Protein 7UE7 (pdb70)

Foldseek 3Di:
DWQKFWEQAPWKIKMKTWAFPPQDPVNVVPDDPVVVVVSCVVVVDQADPPFKGKPVLQKAAQDQDPNTTTIITMMMGTSVCVVVVLVVLQCEEYQYEYPCLVVCVVSNPVRDPYHYDYDYQVLLLLQLVVVDQVVARNPHGQKWAWPPLQDVVRTDIDHDDCPPVPFEWEWAAACWIWIKTRHDNPDIDTLGTGNLGLVQLVVQLCVLQVDDDLVVLLVLQVPADLCLQFQFLCNVVVAAPPVVPRGRRHGPGQSVVVVDPVSVVPGHSSNSSNSSLLVSLLVSLVVQLVSCVVVVHAEYEYAACSCPVPVVSSSSSQNNNCVVVVNRHGYMYGPCRHCSSSSSSSSCVVVD

Radius of gyration: 22.01 Å; Cα contacts (8 Å, |Δi|>4): 711; chains: 1; bounding box: 57×50×55 Å

Structure (mmCIF, N/CA/C/O backbone):
data_7UE7
#
_entry.id   7UE7
#
_cell.length_a   98.213
_cell.length_b   98.213
_cell.length_c   69.240
_cell.angle_alpha   90.000
_cell.angle_beta   90.000
_cell.angle_gamma   120.000
#
_symmetry.space_group_name_H-M   'P 31 2 1'
#
loop_
_entity.id
_entity.type
_entity.pdbx_description
1 polymer 'Pantothenate kinase 3'
2 non-polymer 'PHOSPHOAMINOPHOSPHONIC ACID-ADENYLATE ESTER'
3 non-polymer 'MAGNESIUM ION'
4 non-polymer 6-{4-[(4-cyclopropyl-3-fluorophenyl)acetyl]piperazin-1-yl}pyridazine-3-carbonitrile
5 non-polymer 1,2-ETHANEDIOL
6 non-polymer 'ACETATE ION'
7 water water
#
loop_
_atom_site.group_PDB
_atom_site.id
_atom_site.type_symbol
_atom_site.label_atom_id
_atom_site.label_alt_id
_atom_site.label_comp_id
_atom_site.label_asym_id
_atom_site.label_entity_id
_atom_site.label_seq_id
_atom_site.pdbx_PDB_ins_code
_atom_site.Cartn_x
_atom_site.Cartn_y
_atom_site.Cartn_z
_atom_site.occupancy
_atom_site.B_iso_or_equiv
_atom_site.auth_seq_id
_atom_site.auth_comp_id
_atom_site.auth_asym_id
_atom_site.auth_atom_id
_atom_site.pdbx_PDB_model_num
ATOM 1 N N . SER A 1 19 ? -45.06286 10.52883 7.47803 1.000 64.81056 11 SER A N 1
ATOM 2 C CA . SER A 1 19 ? -43.91107 10.10819 6.69369 1.000 61.96077 11 SER A CA 1
ATOM 3 C C . SER A 1 19 ? -42.67689 10.91205 7.09239 1.000 56.71988 11 SER A C 1
ATOM 4 O O . SER A 1 19 ? -42.80466 12.02312 7.60361 1.000 57.93334 11 SER A O 1
ATOM 6 N N . PRO A 1 20 ? -41.48453 10.35698 6.88031 1.000 55.02678 12 PRO A N 1
ATOM 7 C CA . PRO A 1 20 ? -40.27491 11.16922 7.03543 1.000 45.73150 12 PRO A CA 1
ATOM 8 C C . PRO A 1 20 ? -40.25635 12.27070 5.99238 1.000 40.10787 12 PRO A C 1
ATOM 9 O O . PRO A 1 20 ? -40.84323 12.14691 4.91586 1.000 40.35937 12 PRO A O 1
ATOM 13 N N . TRP A 1 21 ? -39.59747 13.37051 6.33398 1.000 32.51665 13 TRP A N 1
ATOM 14 C CA . TRP A 1 21 ? -39.54041 14.54726 5.47544 1.000 32.20631 13 TRP A CA 1
ATOM 15 C C . TRP A 1 21 ? -38.21687 14.52616 4.72252 1.000 33.71719 13 TRP A C 1
ATOM 16 O O . TRP A 1 21 ? -37.15445 14.73790 5.32477 1.000 30.61133 13 TRP A O 1
ATOM 27 N N . PHE A 1 22 ? -38.28500 14.28200 3.40100 1.000 29.01200 14 PHE A N 1
ATOM 28 C CA . PHE A 1 22 ? -37.08100 14.17600 2.54000 1.000 28.70666 14 PHE A CA 1
ATOM 29 C C . PHE A 1 22 ? -37.19900 15.10400 1.33100 1.000 25.43962 14 PHE A C 1
ATOM 30 O O . PHE A 1 22 ? -38.32200 15.40400 0.89100 1.000 29.77338 14 PHE A O 1
ATOM 38 N N . GLY A 1 23 ? -36.04500 15.58200 0.86600 1.000 21.67238 15 GLY A N 1
ATOM 39 C CA . GLY A 1 23 ? -35.90900 16.37800 -0.36600 1.000 25.98309 15 GLY A CA 1
ATOM 40 C C . GLY A 1 23 ? -34.88700 15.66700 -1.23100 1.000 22.69975 15 GLY A C 1
ATOM 41 O O . GLY A 1 23 ? -33.80200 15.38400 -0.70900 1.000 23.81206 15 GLY A O 1
ATOM 42 N N . MET A 1 24 ? -35.17295 15.34167 -2.49954 1.000 20.48651 16 MET A N 1
ATOM 43 C CA . MET A 1 24 ? -34.20962 14.60319 -3.31060 1.000 18.99073 16 MET A CA 1
ATOM 44 C C . MET A 1 24 ? -33.93964 15.34746 -4.60729 1.000 21.23889 16 MET A C 1
ATOM 45 O O . MET A 1 24 ? -34.87897 15.77638 -5.27957 1.000 23.72005 16 MET A O 1
ATOM 50 N N . ASP A 1 25 ? -32.66167 15.46335 -4.95867 1.000 18.66334 17 ASP A N 1
ATOM 51 C CA . ASP A 1 25 ? -32.19999 16.02147 -6.23058 1.000 19.10530 17 ASP A CA 1
ATOM 52 C C . ASP A 1 25 ? -31.42401 14.90989 -6.93157 1.000 21.63903 17 ASP A C 1
ATOM 53 O O . ASP A 1 25 ? -30.31134 14.56738 -6.50779 1.000 19.36582 17 ASP A O 1
ATOM 58 N N . ILE A 1 26 ? -32.00929 14.32376 -7.97670 1.000 19.16707 18 ILE A N 1
ATOM 59 C CA . ILE A 1 26 ? -31.38659 13.21958 -8.70093 1.000 19.30342 18 ILE A CA 1
ATOM 60 C C . ILE A 1 26 ? -30.70636 13.81187 -9.92615 1.000 22.83785 18 ILE A C 1
ATOM 61 O O . ILE A 1 26 ? -31.35228 14.07885 -10.94145 1.000 21.18320 18 ILE A O 1
ATOM 66 N N . GLY A 1 27 ? -29.39272 14.00605 -9.84082 1.000 20.63755 19 GLY A N 1
ATOM 67 C CA . GLY A 1 27 ? -28.63818 14.56637 -10.94125 1.000 22.95175 19 GLY A CA 1
ATOM 68 C C . GLY A 1 27 ? -28.10420 13.49597 -11.87214 1.000 22.59257 19 GLY A C 1
ATOM 69 O O . GLY A 1 27 ? -28.30168 12.29993 -11.67416 1.000 22.68612 19 GLY A O 1
ATOM 70 N N . GLY A 1 28 ? -27.40950 13.96140 -12.91504 1.000 21.99204 20 GLY A N 1
ATOM 71 C CA . GLY A 1 28 ? -26.75850 13.04792 -13.84010 1.000 22.71305 20 GLY A CA 1
ATOM 72 C C . GLY A 1 28 ? -25.67932 12.19532 -13.19618 1.000 28.95858 20 GLY A C 1
ATOM 73 O O . GLY A 1 28 ? -25.42349 11.07061 -13.64526 1.000 29.51682 20 GLY A O 1
ATOM 74 N N . THR A 1 29 ? -25.03697 12.70495 -12.13981 1.000 21.75467 21 THR A N 1
ATOM 75 C CA . THR A 1 29 ? -23.93259 12.00865 -11.48420 1.000 18.65381 21 THR A CA 1
ATOM 76 C C . THR A 1 29 ? -24.24635 11.63304 -10.04426 1.000 18.62443 21 THR A C 1
ATOM 77 O O . THR A 1 29 ? -24.00190 10.48950 -9.63752 1.000 21.34047 21 THR A O 1
ATOM 81 N N . LEU A 1 30 ? -24.74199 12.57657 -9.24729 1.000 19.58180 22 LEU A N 1
ATOM 82 C CA . LEU A 1 30 ? -24.98152 12.34992 -7.82907 1.000 19.28988 22 LEU A CA 1
ATOM 83 C C . LEU A 1 30 ? -26.44344 12.56066 -7.47001 1.000 17.86000 22 LEU A C 1
ATOM 84 O O . LEU A 1 30 ? -27.11533 13.42968 -8.03926 1.000 19.81364 22 LEU A O 1
ATOM 89 N N . VAL A 1 31 ? -26.92216 11.75817 -6.52081 1.000 18.43043 23 VAL A N 1
ATOM 90 C CA . VAL A 1 31 ? -28.19846 11.98874 -5.84886 1.000 18.32375 23 VAL A CA 1
ATOM 91 C C . VAL A 1 31 ? -27.89394 12.72488 -4.56008 1.000 20.07641 23 VAL A C 1
ATOM 92 O O . VAL A 1 31 ? -27.00646 12.31595 -3.80356 1.000 20.57817 23 VAL A O 1
ATOM 96 N N . LYS A 1 32 ? -28.61856 13.80459 -4.31059 1.000 19.03224 24 LYS A N 1
ATOM 97 C CA . LYS A 1 32 ? -28.49431 14.55868 -3.07441 1.000 17.88310 24 LYS A CA 1
ATOM 98 C C . LYS A 1 32 ? -29.80888 14.47277 -2.32551 1.000 22.66442 24 LYS A C 1
ATOM 99 O O . LYS A 1 32 ? -30.88805 14.61801 -2.90942 1.000 20.79469 24 LYS A O 1
ATOM 105 N N . LEU A 1 33 ? -29.71579 14.22223 -1.03120 1.000 20.92747 25 LEU A N 1
ATOM 106 C CA . LEU A 1 33 ? -30.89401 14.01732 -0.20463 1.000 23.18887 25 LEU A CA 1
ATOM 107 C C . LEU A 1 33 ? -30.79727 14.94112 0.99914 1.000 24.09218 25 LEU A C 1
ATOM 108 O O . LEU A 1 33 ? -29.74713 14.99883 1.64906 1.000 26.00779 25 LEU A O 1
ATOM 113 N N . SER A 1 34 ? -31.86713 15.68511 1.27981 1.000 22.80042 26 SER A N 1
ATOM 114 C CA . SER A 1 34 ? -31.98525 16.43876 2.52058 1.000 21.32554 26 SER A CA 1
ATOM 115 C C . SER A 1 34 ? -33.03748 15.75479 3.37978 1.000 25.25933 26 SER A C 1
ATOM 116 O O . SER A 1 34 ? -34.11512 15.39655 2.88990 1.000 27.04036 26 SER A O 1
ATOM 119 N N . TYR A 1 35 ? -32.70052 15.51408 4.64018 1.000 22.57898 27 TYR A N 1
ATOM 120 C CA . TYR A 1 35 ? -33.56950 14.77131 5.54008 1.000 22.54681 27 TYR A CA 1
ATOM 121 C C . TYR A 1 35 ? -33.75206 15.58144 6.81074 1.000 26.18249 27 TYR A C 1
ATOM 122 O O . TYR A 1 35 ? -32.76322 15.95167 7.44722 1.000 25.40921 27 TYR A O 1
ATOM 131 N N . PHE A 1 36 ? -35.00207 15.86747 7.16969 1.000 25.77021 28 PHE A N 1
ATOM 132 C CA . PHE A 1 36 ? -35.29955 16.60188 8.40303 1.000 24.05605 28 PHE A CA 1
ATOM 133 C C . PHE A 1 36 ? -35.58034 15.61624 9.53328 1.000 28.95935 28 PHE A C 1
ATOM 134 O O . PHE A 1 36 ? -36.58314 14.89165 9.50745 1.000 28.37202 28 PHE A O 1
ATOM 142 N N . GLU A 1 37 ? -34.69822 15.60697 10.53640 1.000 26.72363 29 GLU A N 1
ATOM 143 C CA . GLU A 1 37 ? -34.84072 14.74639 11.70579 1.000 29.10435 29 GLU A CA 1
ATOM 144 C C . GLU A 1 37 ? -35.54167 15.52308 12.81162 1.000 30.45743 29 GLU A C 1
ATOM 145 O O . GLU A 1 37 ? -34.92793 16.42344 13.39814 1.000 31.13079 29 GLU A O 1
ATOM 151 N N . PRO A 1 38 ? -36.79113 15.21690 13.14744 1.000 30.18592 30 PRO A N 1
ATOM 152 C CA . PRO A 1 38 ? -37.43628 15.93001 14.25807 1.000 29.18694 30 PRO A CA 1
ATOM 153 C C . PRO A 1 38 ? -36.72765 15.63396 15.57556 1.000 33.60711 30 PRO A C 1
ATOM 154 O O . PRO A 1 38 ? -36.33224 14.49725 15.84498 1.000 35.41276 30 PRO A O 1
ATOM 158 N N . ILE A 1 39 ? -36.56502 16.67057 16.40260 1.000 32.78932 31 ILE A N 1
ATOM 159 C CA . ILE A 1 39 ? -35.96695 16.51222 17.72420 1.000 33.37735 31 ILE A CA 1
ATOM 160 C C . ILE A 1 39 ? -36.91781 16.92471 18.83559 1.000 41.24807 31 ILE A C 1
ATOM 161 O O . ILE A 1 39 ? -36.51719 16.98408 20.00030 1.000 42.86629 31 ILE A O 1
ATOM 166 N N . ASP A 1 40 ? -38.17536 17.20194 18.50185 1.000 35.09692 32 ASP A N 1
ATOM 167 C CA . ASP A 1 40 ? -39.19174 17.56258 19.47749 1.000 41.44375 32 ASP A CA 1
ATOM 168 C C . ASP A 1 40 ? -40.25444 16.47398 19.61668 1.000 43.80697 32 ASP A C 1
ATOM 169 O O . ASP A 1 40 ? -41.42000 16.76834 19.87733 1.000 44.03905 32 ASP A O 1
ATOM 174 N N . ILE A 1 41 ? -39.85877 15.21404 19.44174 1.000 42.99594 33 ILE A N 1
ATOM 175 C CA . ILE A 1 41 ? -40.79352 14.09630 19.51339 1.000 43.90429 33 ILE A CA 1
ATOM 176 C C . ILE A 1 41 ? -41.30658 13.96761 20.94222 1.000 44.47360 33 ILE A C 1
ATOM 177 O O . ILE A 1 41 ? -40.52267 13.84018 21.89037 1.000 52.27062 33 ILE A O 1
ATOM 182 N N . THR A 1 42 ? -42.62859 13.99327 21.10258 1.000 45.08184 34 THR A N 1
ATOM 183 C CA . THR A 1 42 ? -43.24162 13.79250 22.40633 1.000 51.19738 34 THR A CA 1
ATOM 184 C C . THR A 1 42 ? -43.26402 12.30590 22.75863 1.000 50.64889 34 THR A C 1
ATOM 185 O O . THR A 1 42 ? -43.02938 11.43486 21.91648 1.000 51.85995 34 THR A O 1
ATOM 189 N N . ALA A 1 43 ? -43.55056 12.01770 24.03152 1.000 52.98092 35 ALA A N 1
ATOM 190 C CA . ALA A 1 43 ? -43.67868 10.62651 24.45646 1.000 54.09545 35 ALA A CA 1
ATOM 191 C C . ALA A 1 43 ? -44.84026 9.94142 23.74701 1.000 51.80711 35 ALA A C 1
ATOM 192 O O . ALA A 1 43 ? -44.74209 8.76880 23.36734 1.000 59.58857 35 ALA A O 1
ATOM 193 N N . GLU A 1 44 ? -45.94524 10.66346 23.54532 1.000 52.38080 36 GLU A N 1
ATOM 194 C CA . GLU A 1 44 ? -47.06458 10.10261 22.79627 1.000 59.39871 36 GLU A CA 1
ATOM 195 C C . GLU A 1 44 ? -46.68369 9.85742 21.34089 1.000 57.84895 36 GLU A C 1
ATOM 196 O O . GLU A 1 44 ? -47.01004 8.80721 20.77646 1.000 58.96635 36 GLU A O 1
ATOM 198 N N . GLU A 1 45 ? -45.97976 10.80834 20.71844 1.000 52.02338 37 GLU A N 1
ATOM 199 C CA . GLU A 1 45 ? -45.60681 10.64386 19.31705 1.000 53.64990 37 GLU A CA 1
ATOM 200 C C . GLU A 1 45 ? -44.68563 9.44658 19.12510 1.000 58.78172 37 GLU A C 1
ATOM 201 O O . GLU A 1 45 ? -44.77753 8.74078 18.11358 1.000 60.28331 37 GLU A O 1
ATOM 207 N N . GLU A 1 46 ? -43.78917 9.19963 20.08272 1.000 51.64967 38 GLU A N 1
ATOM 208 C CA . GLU A 1 46 ? -42.88560 8.06096 19.95748 1.000 58.93984 38 GLU A CA 1
ATOM 209 C C . GLU A 1 46 ? -43.65136 6.74318 19.99831 1.000 69.54055 38 GLU A C 1
ATOM 210 O O . GLU A 1 46 ? -43.32181 5.80182 19.26588 1.000 71.09294 38 GLU A O 1
ATOM 216 N N . GLN A 1 47 ? -44.68265 6.66033 20.84283 1.000 68.50566 39 GLN A N 1
ATOM 217 C CA . GLN A 1 47 ? -45.52419 5.46848 20.87060 1.000 69.32820 39 GLN A CA 1
ATOM 218 C C . GLN A 1 47 ? -46.19163 5.23906 19.51981 1.000 73.30748 39 GLN A C 1
ATOM 219 O O . GLN A 1 47 ? -46.14916 4.13172 18.97218 1.000 77.64216 39 GLN A O 1
ATOM 221 N N . GLU A 1 48 ? -46.79036 6.28700 18.95357 1.000 76.36876 40 GLU A N 1
ATOM 222 C CA . GLU A 1 48 ? -47.57497 6.16789 17.72956 1.000 79.47197 40 GLU A CA 1
ATOM 223 C C . GLU A 1 48 ? -46.73305 5.97357 16.47289 1.000 79.75649 40 GLU A C 1
ATOM 224 O O . GLU A 1 48 ? -47.31297 5.80009 15.39525 1.000 80.47577 40 GLU A O 1
ATOM 226 N N . GLU A 1 49 ? -45.40396 5.99520 16.55553 1.000 77.99795 41 GLU A N 1
ATOM 227 C CA . GLU A 1 49 ? -44.57696 5.84394 15.36473 1.000 73.65310 41 GLU A CA 1
ATOM 228 C C . GLU A 1 49 ? -44.30964 4.36542 15.10401 1.000 64.94691 41 GLU A C 1
ATOM 229 O O . GLU A 1 49 ? -43.99522 3.60334 16.02371 1.000 61.88592 41 GLU A O 1
ATOM 235 N N . VAL A 1 50 ? -44.45747 3.96258 13.84685 1.000 60.86175 42 VAL A N 1
ATOM 236 C CA . VAL A 1 50 ? -44.31771 2.56028 13.48791 1.000 56.12445 42 VAL A CA 1
ATOM 237 C C . VAL A 1 50 ? -42.84165 2.17282 13.46514 1.000 54.53500 42 VAL A C 1
ATOM 238 O O . VAL A 1 50 ? -41.95169 3.01579 13.31908 1.000 51.96200 42 VAL A O 1
ATOM 242 N N . GLU A 1 51 ? -42.58713 0.86760 13.61599 1.000 51.15647 43 GLU A N 1
ATOM 243 C CA . GLU A 1 51 ? -41.21922 0.38093 13.78206 1.000 51.26362 43 GLU A CA 1
ATOM 244 C C . GLU A 1 51 ? -40.34191 0.76319 12.59424 1.000 58.91740 43 GLU A C 1
ATOM 245 O O . GLU A 1 51 ? -39.21028 1.22900 12.77191 1.000 66.11088 43 GLU A O 1
ATOM 247 N N . SER A 1 52 ? -40.84959 0.57520 11.37154 1.000 51.84907 44 SER A N 1
ATOM 248 C CA . SER A 1 52 ? -40.04825 0.87086 10.18545 1.000 54.28875 44 SER A CA 1
ATOM 249 C C . SER A 1 52 ? -39.62972 2.33588 10.15060 1.000 49.97538 44 SER A C 1
ATOM 250 O O . SER A 1 52 ? -38.51853 2.66121 9.71476 1.000 54.46683 44 SER A O 1
ATOM 253 N N . LEU A 1 53 ? -40.50482 3.23491 10.60813 1.000 45.93634 45 LEU A N 1
ATOM 254 C CA . LEU A 1 53 ? -40.15926 4.65344 10.65337 1.000 45.60869 45 LEU A CA 1
ATOM 255 C C . LEU A 1 53 ? -39.04464 4.91656 11.65939 1.000 53.26738 45 LEU A C 1
ATOM 256 O O . LEU A 1 53 ? -38.09028 5.64798 11.36693 1.000 54.20147 45 LEU A O 1
ATOM 261 N N . LYS A 1 54 ? -39.15432 4.33808 12.85831 1.000 49.81495 46 LYS A N 1
ATOM 262 C CA . LYS A 1 54 ? -38.07533 4.45482 13.83313 1.000 51.39842 46 LYS A CA 1
ATOM 263 C C . LYS A 1 54 ? -36.79771 3.80552 13.31779 1.000 53.67002 46 LYS A C 1
ATOM 264 O O . LYS A 1 54 ? -35.69499 4.29830 13.59040 1.000 53.63998 46 LYS A O 1
ATOM 270 N N . SER A 1 55 ? -36.92585 2.72039 12.54854 1.000 47.68478 47 SER A N 1
ATOM 271 C CA . SER A 1 55 ? -35.74788 2.06606 11.98813 1.000 52.96704 47 SER A CA 1
ATOM 272 C C . SER A 1 55 ? -35.02282 2.96879 10.99288 1.000 49.69992 47 SER A C 1
ATOM 273 O O . SER A 1 55 ? -33.78741 3.00785 10.97121 1.000 48.70543 47 SER A O 1
ATOM 276 N N . ILE A 1 56 ? -35.77076 3.69361 10.15507 1.000 41.74226 48 ILE A N 1
ATOM 277 C CA . ILE A 1 56 ? -35.14716 4.60911 9.20175 1.000 43.11969 48 ILE A CA 1
ATOM 278 C C . ILE A 1 56 ? -34.41909 5.72366 9.93969 1.000 44.77125 48 ILE A C 1
ATOM 279 O O . ILE A 1 56 ? -33.25513 6.02705 9.65009 1.000 43.69594 48 ILE A O 1
ATOM 284 N N . ARG A 1 57 ? -35.09651 6.35151 10.90663 1.000 43.81431 49 ARG A N 1
ATOM 285 C CA . ARG A 1 57 ? -34.48424 7.46337 11.62828 1.000 38.34502 49 ARG A CA 1
ATOM 286 C C . ARG A 1 57 ? -33.22185 7.01604 12.35600 1.000 38.65308 49 ARG A C 1
ATOM 287 O O . ARG A 1 57 ? -32.19137 7.70065 12.30566 1.000 40.26803 49 ARG A O 1
ATOM 295 N N . LYS A 1 58 ? -33.27918 5.85926 13.02087 1.000 40.23416 50 LYS A N 1
ATOM 296 C CA . LYS A 1 58 ? -32.09711 5.32238 13.68598 1.000 42.12618 50 LYS A CA 1
ATOM 297 C C . LYS A 1 58 ? -30.99123 5.02177 12.68410 1.000 42.72691 50 LYS A C 1
ATOM 298 O O . LYS A 1 58 ? -29.82205 5.34236 12.92573 1.000 44.39135 50 LYS A O 1
ATOM 304 N N . TYR A 1 59 ? -31.34355 4.40908 11.55130 1.000 39.65213 51 TYR A N 1
ATOM 305 C CA . TYR A 1 59 ? -30.34540 4.05993 10.54536 1.000 41.86832 51 TYR A CA 1
ATOM 306 C C . TYR A 1 59 ? -29.64035 5.30258 10.01671 1.000 39.62507 51 TYR A C 1
ATOM 307 O O . TYR A 1 59 ? -28.40842 5.33607 9.90688 1.000 41.93864 51 TYR A O 1
ATOM 316 N N . LEU A 1 60 ? -30.41170 6.34055 9.68969 1.000 33.23784 52 LEU A N 1
ATOM 317 C CA . LEU A 1 60 ? -29.83373 7.54544 9.10766 1.000 34.04082 52 LEU A CA 1
ATOM 318 C C . LEU A 1 60 ? -29.00511 8.32425 10.12302 1.000 34.51364 52 LEU A C 1
ATOM 319 O O . LEU A 1 60 ? -27.95554 8.87331 9.77648 1.000 36.31508 52 LEU A O 1
ATOM 324 N N . THR A 1 61 ? -29.44715 8.38492 11.37897 1.000 34.40795 53 THR A N 1
ATOM 325 C CA . THR A 1 61 ? -28.76044 9.22137 12.35947 1.000 36.82440 53 THR A CA 1
ATOM 326 C C . THR A 1 61 ? -27.62031 8.51591 13.08889 1.000 39.73396 53 THR A C 1
ATOM 327 O O . THR A 1 61 ? -26.78831 9.19762 13.69733 1.000 42.05662 53 THR A O 1
ATOM 331 N N . SER A 1 62 ? -27.54977 7.18533 13.05064 1.000 38.13470 54 SER A N 1
ATOM 332 C CA . SER A 1 62 ? -26.47205 6.46450 13.71787 1.000 41.56342 54 SER A CA 1
ATOM 333 C C . SER A 1 62 ? -25.35267 6.03954 12.77161 1.000 44.28661 54 SER A C 1
ATOM 334 O O . SER A 1 62 ? -24.34901 5.48669 13.23260 1.000 46.33872 54 SER A O 1
ATOM 337 N N . ASN A 1 63 ? -25.49317 6.28114 11.47145 1.000 35.62752 55 ASN A N 1
ATOM 338 C CA . ASN A 1 63 ? -24.46602 5.94446 10.49710 1.000 35.12360 55 ASN A CA 1
ATOM 339 C C . ASN A 1 63 ? -24.08513 7.18240 9.70423 1.000 32.23518 55 ASN A C 1
ATOM 340 O O . ASN A 1 63 ? -24.92048 8.05301 9.45038 1.000 34.04693 55 ASN A O 1
ATOM 345 N N . VAL A 1 64 ? -22.81216 7.25890 9.32100 1.000 33.45410 56 VAL A N 1
ATOM 346 C CA . VAL A 1 64 ? -22.34254 8.31578 8.43720 1.000 36.17613 56 VAL A CA 1
ATOM 347 C C . VAL A 1 64 ? -21.98330 7.78528 7.05457 1.000 33.25204 56 VAL A C 1
ATOM 348 O O . VAL A 1 64 ? -21.91923 8.57387 6.10288 1.000 33.75857 56 VAL A O 1
ATOM 352 N N . ALA A 1 65 ? -21.74097 6.49007 6.91738 1.000 38.58535 57 ALA A N 1
ATOM 353 C CA . ALA A 1 65 ? -21.64170 5.82697 5.63081 1.000 36.69846 57 ALA A CA 1
ATOM 354 C C . ALA A 1 65 ? -22.84169 4.90534 5.49037 1.000 30.36037 57 ALA A C 1
ATOM 355 O O . ALA A 1 65 ? -23.22866 4.22974 6.44931 1.000 35.07595 57 ALA A O 1
ATOM 357 N N . TYR A 1 66 ? -23.45332 4.90483 4.30705 1.000 30.43300 58 TYR A N 1
ATOM 358 C CA . TYR A 1 66 ? -24.60321 4.05090 4.03946 1.000 34.73225 58 TYR A CA 1
ATOM 359 C C . TYR A 1 66 ? -24.25203 3.09852 2.90602 1.000 30.85635 58 TYR A C 1
ATOM 360 O O . TYR A 1 66 ? -24.00610 3.53826 1.78068 1.000 30.75304 58 TYR A O 1
ATOM 369 N N . GLY A 1 67 ? -24.24828 1.80035 3.19908 1.000 38.82542 59 GLY A N 1
ATOM 370 C CA . GLY A 1 67 ? -23.75738 0.89711 2.17960 1.000 35.60559 59 GLY A CA 1
ATOM 371 C C . GLY A 1 67 ? -22.31442 1.21295 1.83306 1.000 36.89185 59 GLY A C 1
ATOM 372 O O . GLY A 1 67 ? -21.53481 1.70274 2.66131 1.000 41.58672 59 GLY A O 1
ATOM 373 N N . SER A 1 68 ? -21.95342 0.96040 0.57590 1.000 31.72385 60 SER A N 1
ATOM 374 C CA . SER A 1 68 ? -20.58669 1.19272 0.13624 1.000 34.30131 60 SER A CA 1
ATOM 375 C C . SER A 1 68 ? -20.37475 2.54846 -0.51634 1.000 30.92621 60 SER A C 1
ATOM 376 O O . SER A 1 68 ? -19.22115 2.93750 -0.73204 1.000 34.85206 60 SER A O 1
ATOM 379 N N . THR A 1 69 ? -21.44191 3.27485 -0.86333 1.000 30.95168 61 THR A N 1
ATOM 380 C CA . THR A 1 69 ? -21.27520 4.51255 -1.61398 1.000 27.88509 61 THR A CA 1
ATOM 381 C C . THR A 1 69 ? -22.08343 5.69565 -1.09412 1.000 25.19344 61 THR A C 1
ATOM 382 O O . THR A 1 69 ? -21.95066 6.78974 -1.64941 1.000 28.16152 61 THR A O 1
ATOM 386 N N . GLY A 1 70 ? -22.92003 5.51934 -0.07483 1.000 26.54338 62 GLY A N 1
ATOM 387 C CA . GLY A 1 70 ? -23.65133 6.64265 0.49603 1.000 28.29957 62 GLY A CA 1
ATOM 388 C C . GLY A 1 70 ? -22.86599 7.29907 1.62249 1.000 27.72634 62 GLY A C 1
ATOM 389 O O . GLY A 1 70 ? -22.19889 6.62269 2.41175 1.000 28.09440 62 GLY A O 1
ATOM 390 N N . ILE A 1 71 ? -22.95944 8.62798 1.69533 1.000 24.39761 63 ILE A N 1
ATOM 391 C CA . ILE A 1 71 ? -22.22771 9.41030 2.69489 1.000 27.77917 63 ILE A CA 1
ATOM 392 C C . ILE A 1 71 ? -23.13605 10.49421 3.26708 1.000 23.34793 63 ILE A C 1
ATOM 393 O O . ILE A 1 71 ? -23.80268 11.21327 2.51724 1.000 22.91272 63 ILE A O 1
ATOM 398 N N . ARG A 1 72 ? -23.11533 10.65403 4.58464 1.000 25.35366 64 ARG A N 1
ATOM 399 C CA . ARG A 1 72 ? -23.71331 11.81194 5.24196 1.000 24.96318 64 ARG A CA 1
ATOM 400 C C . ARG A 1 72 ? -22.63608 12.86214 5.49605 1.000 27.23659 64 ARG A C 1
ATOM 401 O O . ARG A 1 72 ? -21.62357 12.57737 6.15025 1.000 29.74846 64 ARG A O 1
ATOM 409 N N . ASP A 1 73 ? -22.86756 14.07505 5.00405 1.000 24.03215 65 ASP A N 1
ATOM 410 C CA . ASP A 1 73 ? -21.93724 15.18597 5.21085 1.000 25.30387 65 ASP A CA 1
ATOM 411 C C . ASP A 1 73 ? -22.25161 15.84528 6.55132 1.000 26.50424 65 ASP A C 1
ATOM 412 O O . ASP A 1 73 ? -22.93007 16.87312 6.64224 1.000 27.58167 65 ASP A O 1
ATOM 417 N N . VAL A 1 74 ? -21.73057 15.22984 7.61706 1.000 25.61317 66 VAL A N 1
ATOM 418 C CA . VAL A 1 74 ? -22.08285 15.63371 8.97802 1.000 26.24104 66 VAL A CA 1
ATOM 419 C C . VAL A 1 74 ? -21.72762 17.09533 9.25478 1.000 28.32075 66 VAL A C 1
ATOM 420 O O . VAL A 1 74 ? -22.43420 17.78053 10.01570 1.000 30.99263 66 VAL A O 1
ATOM 424 N N . HIS A 1 75 ? -20.64204 17.59576 8.66168 1.000 28.76290 67 HIS A N 1
ATOM 425 C CA . HIS A 1 75 ? -20.22433 18.96341 8.93943 1.000 35.17927 67 HIS A CA 1
ATOM 426 C C . HIS A 1 75 ? -21.22988 19.98923 8.43585 1.000 31.25976 67 HIS A C 1
ATOM 427 O O . HIS A 1 75 ? -21.23188 21.12541 8.93117 1.000 33.05766 67 HIS A O 1
ATOM 434 N N . LEU A 1 76 ? -22.10379 19.61162 7.49681 1.000 24.31161 68 LEU A N 1
ATOM 435 C CA . LEU A 1 76 ? -23.09044 20.53614 6.95003 1.000 22.55836 68 LEU A CA 1
ATOM 436 C C . LEU A 1 76 ? -24.40435 20.56955 7.72414 1.000 24.41568 68 LEU A C 1
ATOM 437 O O . LEU A 1 76 ? -25.26526 21.39630 7.41124 1.000 24.19545 68 LEU A O 1
ATOM 442 N N . GLU A 1 77 ? -24.57889 19.70119 8.70833 1.000 24.07092 69 GLU A N 1
ATOM 443 C CA . GLU A 1 77 ? -25.85027 19.58588 9.41147 1.000 25.75225 69 GLU A CA 1
ATOM 444 C C . GLU A 1 77 ? -26.29276 20.92621 9.98034 1.000 27.64599 69 GLU A C 1
ATOM 445 O O . GLU A 1 77 ? -25.50492 21.63817 10.60686 1.000 28.80913 69 GLU A O 1
ATOM 451 N N . LEU A 1 78 ? -27.55629 21.27455 9.75799 1.000 27.68302 70 LEU A N 1
ATOM 452 C CA . LEU A 1 78 ? -28.16843 22.41636 10.42018 1.000 26.31934 70 LEU A CA 1
ATOM 453 C C . LEU A 1 78 ? -28.87200 21.90435 11.66682 1.000 29.56804 70 LEU A C 1
ATOM 454 O O . LEU A 1 78 ? -29.74802 21.03784 11.57668 1.000 29.72949 70 LEU A O 1
ATOM 459 N N . LYS A 1 79 ? -28.47665 22.41218 12.82925 1.000 29.75381 71 LYS A N 1
ATOM 460 C CA . LYS A 1 79 ? -28.99688 21.89899 14.08458 1.000 28.80847 71 LYS A CA 1
ATOM 461 C C . LYS A 1 79 ? -30.07995 22.81803 14.63188 1.000 32.67879 71 LYS A C 1
ATOM 462 O O . LYS A 1 79 ? -29.97239 24.04510 14.54848 1.000 36.78693 71 LYS A O 1
ATOM 468 N N . ASP A 1 80 ? -31.13006 22.20676 15.18407 1.000 30.95802 72 ASP A N 1
ATOM 469 C CA . ASP A 1 80 ? -32.22401 22.92428 15.83790 1.000 33.87425 72 ASP A CA 1
ATOM 470 C C . ASP A 1 80 ? -32.85411 23.95363 14.90176 1.000 36.68267 72 ASP A C 1
ATOM 471 O O . ASP A 1 80 ? -33.06339 25.11717 15.25482 1.000 39.40609 72 ASP A O 1
ATOM 476 N N . LEU A 1 81 ? -33.16717 23.49991 13.69922 1.000 33.14541 73 LEU A N 1
ATOM 477 C CA . LEU A 1 81 ? -33.87748 24.28595 12.70302 1.000 33.66602 73 LEU A CA 1
ATOM 478 C C . LEU A 1 81 ? -35.37653 24.12740 12.91295 1.000 38.21293 73 LEU A C 1
ATOM 479 O O . LEU A 1 81 ? -35.85751 23.02713 13.20368 1.000 37.93830 73 LEU A O 1
ATOM 484 N N . THR A 1 82 ? -36.11760 25.22526 12.77343 1.000 35.43543 74 THR A N 1
ATOM 485 C CA . THR A 1 82 ? -37.57485 25.16622 12.80629 1.000 33.29743 74 THR A CA 1
ATOM 486 C C . THR A 1 82 ? -38.07394 25.09453 11.36951 1.000 39.47487 74 THR A C 1
ATOM 487 O O . THR A 1 82 ? -37.80701 25.99606 10.56824 1.000 43.63802 74 THR A O 1
ATOM 491 N N . LEU A 1 83 ? -38.77520 24.01170 11.04559 1.000 32.16893 75 LEU A N 1
ATOM 492 C CA . LEU A 1 83 ? -39.26670 23.76732 9.69839 1.000 35.24641 75 LEU A CA 1
ATOM 493 C C . LEU A 1 83 ? -40.67490 23.20686 9.81401 1.000 37.30611 75 LEU A C 1
ATOM 494 O O . LEU A 1 83 ? -40.90633 22.26420 10.57953 1.000 33.96411 75 LEU A O 1
ATOM 499 N N . PHE A 1 84 ? -41.61132 23.81614 9.08598 1.000 38.78690 76 PHE A N 1
ATOM 500 C CA . PHE A 1 84 ? -43.01361 23.39757 9.08978 1.000 36.48587 76 PHE A CA 1
ATOM 501 C C . PHE A 1 84 ? -43.56946 23.30445 10.50935 1.000 43.14002 76 PHE A C 1
ATOM 502 O O . PHE A 1 84 ? -44.34362 22.40215 10.83614 1.000 41.31752 76 PHE A O 1
ATOM 510 N N . GLY A 1 85 ? -43.15996 24.24149 11.36684 1.000 43.33818 77 GLY A N 1
ATOM 511 C CA . GLY A 1 85 ? -43.66310 24.28530 12.72724 1.000 47.08085 77 GLY A CA 1
ATOM 512 C C . GLY A 1 85 ? -43.10220 23.24464 13.66808 1.000 47.58171 77 GLY A C 1
ATOM 513 O O . GLY A 1 85 ? -43.63547 23.08030 14.77333 1.000 48.31319 77 GLY A O 1
ATOM 514 N N . ARG A 1 86 ? -42.05019 22.53373 13.27205 1.000 42.12578 78 ARG A N 1
ATOM 515 C CA . ARG A 1 86 ? -41.38499 21.56379 14.12837 1.000 37.40963 78 ARG A CA 1
ATOM 516 C C . ARG A 1 86 ? -39.91158 21.91682 14.22852 1.000 32.69479 78 ARG A C 1
ATOM 517 O O . ARG A 1 86 ? -39.34958 22.54937 13.33530 1.000 35.07355 78 ARG A O 1
ATOM 525 N N . ARG A 1 87 ? -39.28770 21.49553 15.31902 1.000 38.45295 79 ARG A N 1
ATOM 526 C CA . ARG A 1 87 ? -37.85422 21.66912 15.48061 1.000 37.50687 79 ARG A CA 1
ATOM 527 C C . ARG A 1 87 ? -37.13549 20.37087 15.13969 1.000 34.06999 79 ARG A C 1
ATOM 528 O O . ARG A 1 87 ? -37.59263 19.27841 15.49669 1.000 33.14655 79 ARG A O 1
ATOM 536 N N . GLY A 1 88 ? -35.99833 20.49799 14.47715 1.000 32.33679 80 GLY A N 1
ATOM 537 C CA . GLY A 1 88 ? -35.24794 19.31460 14.12703 1.000 31.34593 80 GLY A CA 1
ATOM 538 C C . GLY A 1 88 ? -33.89865 19.66697 13.55457 1.000 32.89046 80 GLY A C 1
ATOM 539 O O . GLY A 1 88 ? -33.49753 20.83099 13.52401 1.000 34.00618 80 GLY A O 1
ATOM 540 N N . ASN A 1 89 ? -33.20936 18.63428 13.08169 1.000 28.61608 81 ASN A N 1
ATOM 541 C CA . ASN A 1 89 ? -31.91271 18.78175 12.44341 1.000 26.70896 81 ASN A CA 1
ATOM 542 C C . ASN A 1 89 ? -32.05656 18.47133 10.96420 1.000 27.81904 81 ASN A C 1
ATOM 543 O O . ASN A 1 89 ? -32.73133 17.50831 10.59023 1.000 29.09243 81 ASN A O 1
ATOM 548 N N . LEU A 1 90 ? -31.41672 19.27719 10.12748 1.000 24.52692 82 LEU A N 1
ATOM 549 C CA . LEU A 1 90 ? -31.43202 19.06326 8.68722 1.000 22.68189 82 LEU A CA 1
ATOM 550 C C . LEU A 1 90 ? -30.12912 18.38948 8.27617 1.000 26.34048 82 LEU A C 1
ATOM 551 O O . LEU A 1 90 ? -29.04894 18.94715 8.48587 1.000 25.36106 82 LEU A O 1
ATOM 556 N N . HIS A 1 91 ? -30.23481 17.18821 7.70900 1.000 22.99073 83 HIS A N 1
ATOM 557 C CA . HIS A 1 91 ? -29.08849 16.37788 7.31735 1.000 22.47977 83 HIS A CA 1
ATOM 558 C C . HIS A 1 91 ? -28.90743 16.38895 5.80935 1.000 22.67354 83 HIS A C 1
ATOM 559 O O . HIS A 1 91 ? -29.87898 16.52385 5.05974 1.000 23.77096 83 HIS A O 1
ATOM 566 N N . PHE A 1 92 ? -27.65824 16.20987 5.36417 1.000 20.32632 84 PHE A N 1
ATOM 567 C CA . PHE A 1 92 ? -27.31445 16.27130 3.94831 1.000 20.26445 84 PHE A CA 1
ATOM 568 C C . PHE A 1 92 ? -26.58858 14.98558 3.56760 1.000 24.15353 84 PHE A C 1
ATOM 569 O O . PHE A 1 92 ? -25.55212 14.66107 4.15427 1.000 24.19547 84 PHE A O 1
ATOM 577 N N . ILE A 1 93 ? -27.14769 14.24732 2.60509 1.000 21.45103 85 ILE A N 1
ATOM 578 C CA . ILE A 1 93 ? -26.68628 12.90622 2.25657 1.000 20.38664 85 ILE A CA 1
ATOM 579 C C . ILE A 1 93 ? -26.51397 12.81927 0.74569 1.000 21.56217 85 ILE A C 1
ATOM 580 O O . ILE A 1 93 ? -27.29274 13.41461 -0.00697 1.000 21.46786 85 ILE A O 1
ATOM 585 N N . ARG A 1 94 ? -25.47858 12.10472 0.29134 1.000 20.33996 86 ARG A N 1
ATOM 586 C CA . ARG A 1 94 ? -25.24626 11.96747 -1.14037 1.000 18.73111 86 ARG A CA 1
ATOM 587 C C . ARG A 1 94 ? -24.81119 10.54829 -1.49158 1.000 22.90287 86 ARG A C 1
ATOM 588 O O . ARG A 1 94 ? -24.19749 9.84678 -0.68369 1.000 23.05567 86 ARG A O 1
ATOM 596 N N . PHE A 1 95 ? -25.16055 10.12454 -2.70735 1.000 21.63948 87 PHE A N 1
ATOM 597 C CA . PHE A 1 95 ? -24.70494 8.84472 -3.23871 1.000 21.07611 87 PHE A CA 1
ATOM 598 C C . PHE A 1 95 ? -24.75986 8.90995 -4.75694 1.000 22.71052 87 PHE A C 1
ATOM 599 O O . PHE A 1 95 ? -25.42063 9.79014 -5.32068 1.000 21.38897 87 PHE A O 1
ATOM 607 N N . PRO A 1 96 ? -24.05374 8.01734 -5.44653 1.000 21.35918 88 PRO A N 1
ATOM 608 C CA . PRO A 1 96 ? -24.02650 8.08125 -6.91609 1.000 21.14976 88 PRO A CA 1
ATOM 609 C C . PRO A 1 96 ? -25.37143 7.70935 -7.51709 1.000 21.01504 88 PRO A C 1
ATOM 610 O O . PRO A 1 96 ? -26.02984 6.77396 -7.07400 1.000 22.28423 88 PRO A O 1
ATOM 614 N N . THR A 1 97 ? -25.76327 8.44331 -8.56217 1.000 21.44393 89 THR A N 1
ATOM 615 C CA . THR A 1 97 ? -26.99403 8.11039 -9.26896 1.000 20.38427 89 THR A CA 1
ATOM 616 C C . THR A 1 97 ? -26.95589 6.68034 -9.80266 1.000 22.31020 89 THR A C 1
ATOM 617 O O . T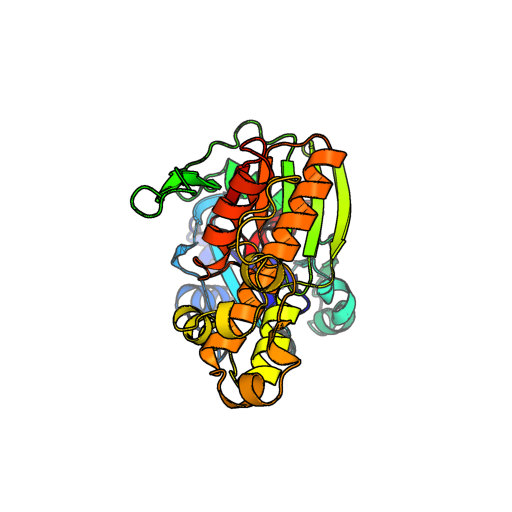HR A 1 97 ? -27.99177 6.00925 -9.86293 1.000 22.60543 89 THR A O 1
ATOM 621 N N . GLN A 1 98 ? -25.75855 6.18600 -10.14954 1.000 23.07092 90 GLN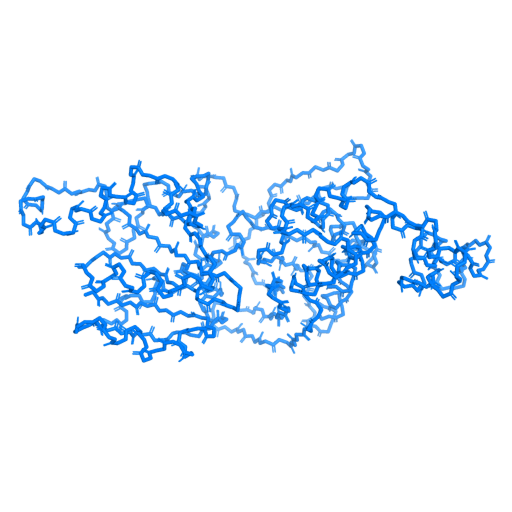 A N 1
ATOM 622 C CA . GLN A 1 98 ? -25.58705 4.79417 -10.56064 1.000 27.31566 90 GLN A CA 1
ATOM 623 C C . GLN A 1 98 ? -26.14965 3.81704 -9.53204 1.000 28.14072 90 GLN A C 1
ATOM 624 O O . GLN A 1 98 ? -26.58461 2.72016 -9.89290 1.000 29.38281 90 GLN A O 1
ATOM 630 N N . ASP A 1 99 ? -26.15342 4.19289 -8.25091 1.000 26.05462 91 ASP A N 1
ATOM 631 C CA . ASP A 1 99 ? -26.61261 3.32433 -7.17789 1.000 26.33256 91 ASP A CA 1
ATOM 632 C C . ASP A 1 99 ? -28.06494 3.57918 -6.77653 1.000 26.59500 91 ASP A C 1
ATOM 633 O O . ASP A 1 99 ? -28.53512 3.00959 -5.78862 1.000 29.09368 91 ASP A O 1
ATOM 638 N N . LEU A 1 100 ? -28.78572 4.42130 -7.51168 1.000 24.05092 92 LEU A N 1
ATOM 639 C CA . LEU A 1 100 ? -30.20068 4.61015 -7.21354 1.000 27.14607 92 LEU A CA 1
ATOM 640 C C . LEU A 1 100 ? -30.99239 3.30267 -7.21480 1.000 28.82667 92 LEU A C 1
ATOM 641 O O . LEU A 1 100 ? -31.90860 3.17890 -6.38323 1.000 28.32044 92 LEU A O 1
ATOM 646 N N . PRO A 1 101 ? -30.70699 2.29843 -8.06671 1.000 32.33335 93 PRO A N 1
ATOM 647 C CA . PRO A 1 101 ? -31.42766 1.01784 -7.92136 1.000 38.81537 93 PRO A CA 1
ATOM 648 C C . PRO A 1 101 ? -31.30124 0.39943 -6.54015 1.000 38.05426 93 PRO A C 1
ATOM 649 O O . PRO A 1 101 ? -32.28761 -0.13368 -6.01938 1.000 37.88579 93 PRO A O 1
ATOM 653 N N . THR A 1 102 ? -30.11907 0.46472 -5.92118 1.000 38.90788 94 THR A N 1
ATOM 654 C CA . THR A 1 102 ? -29.97687 -0.00046 -4.54298 1.000 43.27041 94 THR A CA 1
ATOM 655 C C . THR A 1 102 ? -30.89003 0.78001 -3.60427 1.000 42.32325 94 THR A C 1
ATOM 656 O O . THR A 1 102 ? -31.57978 0.19459 -2.76149 1.000 45.32327 94 THR A O 1
ATOM 660 N N . PHE A 1 103 ? -30.90550 2.10942 -3.73942 1.000 38.25284 95 PHE A N 1
ATOM 661 C CA . PHE A 1 103 ? -31.76320 2.94234 -2.90016 1.000 33.13902 95 PHE A CA 1
ATOM 662 C C . PHE A 1 103 ? -33.22368 2.53725 -3.04281 1.000 35.20447 95 PHE A C 1
ATOM 663 O O . PHE A 1 103 ? -33.93976 2.38099 -2.04749 1.000 37.14918 95 PHE A O 1
ATOM 671 N N . ILE A 1 104 ? -33.68176 2.34697 -4.28160 1.000 30.91420 96 ILE A N 1
ATOM 672 C CA . ILE A 1 104 ? -35.08587 2.01584 -4.49553 1.000 33.17059 96 ILE A CA 1
ATOM 673 C C . ILE A 1 104 ? -35.39511 0.61971 -3.96965 1.000 36.55681 96 ILE A C 1
ATOM 674 O O . ILE A 1 104 ? -36.47083 0.37878 -3.40842 1.000 38.47192 96 ILE A O 1
ATOM 679 N N . GLN A 1 105 ? -34.44895 -0.31455 -4.10897 1.000 35.99472 97 GLN A N 1
ATOM 680 C CA . GLN A 1 105 ? -34.65980 -1.66085 -3.58050 1.000 41.44467 97 GLN A CA 1
ATOM 681 C C . GLN A 1 105 ? -34.74893 -1.65855 -2.05668 1.000 47.62455 97 GLN A C 1
ATOM 682 O O . GLN A 1 105 ? -35.55401 -2.39997 -1.47585 1.000 48.65078 97 GLN A O 1
ATOM 688 N N . MET A 1 106 ? -33.93469 -0.83763 -1.38917 1.000 48.93230 98 MET A N 1
ATOM 689 C CA . MET A 1 106 ? -34.07158 -0.69051 0.05681 1.000 53.79943 98 MET A CA 1
ATOM 690 C C . MET A 1 106 ? -35.44091 -0.13373 0.42219 1.000 52.82616 98 MET A C 1
ATOM 691 O O . MET A 1 106 ? -36.04760 -0.55306 1.41538 1.000 54.90767 98 MET A O 1
ATOM 696 N N . GLY A 1 107 ? -35.94706 0.80968 -0.37234 1.000 46.69649 99 GLY A N 1
ATOM 697 C CA . GLY A 1 107 ? -37.26335 1.36133 -0.10595 1.000 44.94697 99 GLY A CA 1
ATOM 698 C C . GLY A 1 107 ? -38.37616 0.34191 -0.24201 1.000 47.16185 99 GLY A C 1
ATOM 699 O O . GLY A 1 107 ? -39.37207 0.40373 0.48481 1.000 49.32968 99 GLY A O 1
ATOM 700 N N . ARG A 1 108 ? -38.22644 -0.61270 -1.16232 1.000 45.16943 100 ARG A N 1
ATOM 701 C CA . ARG A 1 108 ? -39.27135 -1.61245 -1.36351 1.000 51.27405 100 ARG A CA 1
ATOM 702 C C . ARG A 1 108 ? -39.22779 -2.72071 -0.31889 1.000 60.78327 100 ARG A C 1
ATOM 703 O O . ARG A 1 108 ? -40.26296 -3.33137 -0.02925 1.000 66.20736 100 ARG A O 1
ATOM 711 N N . ASP A 1 109 ? -38.06238 -2.99948 0.25281 1.000 61.37868 101 ASP A N 1
ATOM 712 C CA . ASP A 1 109 ? -37.94221 -4.09971 1.20348 1.000 67.36343 101 ASP A CA 1
ATOM 713 C C . ASP A 1 109 ? -38.01472 -3.60276 2.64339 1.000 67.61788 101 ASP A C 1
ATOM 714 O O . ASP A 1 109 ? -39.02210 -3.79529 3.32556 1.000 69.45362 101 ASP A O 1
ATOM 716 N N . THR A 1 117 ? -45.29959 7.50626 2.09399 1.000 52.99957 109 THR A N 1
ATOM 717 C CA . THR A 1 117 ? -44.36840 8.62176 2.01517 1.000 57.10122 109 THR A CA 1
ATOM 718 C C . THR A 1 117 ? -44.61430 9.43050 0.74958 1.000 53.64255 109 THR A C 1
ATOM 719 O O . THR A 1 117 ? -44.94708 8.87966 -0.29999 1.000 53.44413 109 THR A O 1
ATOM 721 N N . VAL A 1 118 ? -44.46957 10.74563 0.85997 1.000 51.95393 110 VAL A N 1
ATOM 722 C CA . VAL A 1 118 ? -44.57548 11.64999 -0.27772 1.000 51.13870 110 VAL A CA 1
ATOM 723 C C . VAL A 1 118 ? -43.17067 12.13902 -0.58623 1.000 41.99494 110 VAL A C 1
ATOM 724 O O . VAL A 1 118 ? -42.48979 12.68973 0.28892 1.000 45.08630 110 VAL A O 1
ATOM 728 N N . LEU A 1 119 ? -42.71722 11.91680 -1.81833 1.000 34.45981 111 LEU A N 1
ATOM 729 C CA . LEU A 1 119 ? -41.34214 12.22040 -2.19064 1.000 30.79950 111 LEU A CA 1
ATOM 730 C C . LEU A 1 119 ? -41.35058 13.41288 -3.13625 1.000 26.92452 111 LEU A C 1
ATOM 731 O O . LEU A 1 119 ? -41.81688 13.31053 -4.27653 1.000 29.57749 111 LEU A O 1
ATOM 736 N N . CYS A 1 120 ? -40.85540 14.54198 -2.65262 1.000 25.64120 112 CYS A N 1
ATOM 737 C CA . CYS A 1 120 ? -40.59387 15.69104 -3.50481 1.000 28.89125 112 CYS A CA 1
ATOM 738 C C . CYS A 1 120 ? -39.20755 15.52638 -4.10420 1.000 27.18615 112 CYS A C 1
ATOM 739 O O . CYS A 1 120 ? -38.21517 15.42706 -3.36982 1.000 24.05888 112 CYS A O 1
ATOM 742 N N . ALA A 1 121 ? -39.14208 15.49044 -5.43649 1.000 25.12069 113 ALA A N 1
ATOM 743 C CA . ALA A 1 121 ? -37.91858 15.15228 -6.14568 1.000 21.84567 113 ALA A CA 1
ATOM 744 C C . ALA A 1 121 ? -37.69982 16.12090 -7.29650 1.000 24.50100 113 ALA A C 1
ATOM 745 O O . ALA A 1 121 ? -38.65245 16.54040 -7.95769 1.000 25.50306 113 ALA A O 1
ATOM 747 N N . THR A 1 122 ? -36.43958 16.46912 -7.52444 1.000 21.75548 114 THR A N 1
ATOM 748 C CA . THR A 1 122 ? -36.07024 17.35974 -8.60816 1.000 21.58101 114 THR A CA 1
ATOM 749 C C . THR A 1 122 ? -34.84080 16.77377 -9.29367 1.000 22.10804 114 THR A C 1
ATOM 750 O O . THR A 1 122 ? -34.42335 15.64896 -9.00107 1.000 21.49171 114 THR A O 1
ATOM 754 N N . GLY A 1 123 ? -34.27338 17.52910 -10.23283 1.000 20.45035 115 GLY A N 1
ATOM 755 C CA . GLY A 1 123 ? -33.22410 17.01755 -11.09321 1.000 21.48754 115 GLY A CA 1
ATOM 756 C C . GLY A 1 123 ? -33.77791 16.20305 -12.25234 1.000 19.32631 115 GLY A C 1
ATOM 757 O O . GLY A 1 123 ? -34.93670 15.77360 -12.26637 1.000 21.46571 115 GLY A O 1
ATOM 758 N N . GLY A 1 124 ? -32.91517 15.97503 -13.26319 1.000 19.60819 116 GLY A N 1
ATOM 759 C CA . GLY A 1 124 ? -33.33890 15.18264 -14.40715 1.000 21.64533 116 GLY A CA 1
ATOM 760 C C . GLY A 1 124 ? -33.83957 13.80159 -14.03390 1.000 21.13219 116 GLY A C 1
ATOM 761 O O . GLY A 1 124 ? -34.77151 13.27234 -14.65776 1.000 21.55313 116 GLY A O 1
ATOM 762 N N . GLY A 1 125 ? -33.24917 13.20867 -12.99362 1.000 20.10580 117 GLY A N 1
ATOM 763 C CA . GLY A 1 125 ? -33.63960 11.87774 -12.57378 1.000 22.28000 117 GLY A CA 1
ATOM 764 C C . GLY A 1 125 ? -35.04146 11.77842 -12.00287 1.000 21.72591 117 GLY A C 1
ATOM 765 O O . GLY A 1 125 ? -35.59146 10.67780 -11.94208 1.000 22.66277 117 GLY A O 1
ATOM 766 N N . ALA A 1 126 ? -35.62171 12.89267 -11.55222 1.000 20.38310 118 ALA A N 1
ATOM 767 C CA . ALA A 1 126 ? -37.01574 12.84213 -11.12311 1.000 22.03206 118 ALA A CA 1
ATOM 768 C C . ALA A 1 126 ? -37.92116 12.46038 -12.27980 1.000 23.68336 118 ALA A C 1
ATOM 769 O O . ALA A 1 126 ? -38.93397 11.79202 -12.08252 1.000 24.80800 118 ALA A O 1
ATOM 771 N N . TYR A 1 127 ? -37.56192 12.87353 -13.49638 1.000 25.09233 119 TYR A N 1
ATOM 772 C CA . TYR A 1 127 ? -38.28745 12.45298 -14.68652 1.000 25.02850 119 TYR A CA 1
ATOM 773 C C . TYR A 1 127 ? -37.80645 11.09785 -15.18334 1.000 21.55968 119 TYR A C 1
ATOM 774 O O . TYR A 1 127 ? -38.61610 10.20655 -15.42141 1.000 25.30073 119 TYR A O 1
ATOM 783 N N . LYS A 1 128 ? -36.48812 10.93196 -15.33375 1.000 23.48944 120 LYS A N 1
ATOM 784 C CA . LYS A 1 128 ? -35.96730 9.69301 -15.90940 1.000 24.36048 120 LYS A CA 1
ATOM 785 C C . LYS A 1 128 ? -36.38563 8.46876 -15.09562 1.000 22.68922 120 LYS A C 1
ATOM 786 O O . LYS A 1 128 ? -36.73298 7.42451 -15.66368 1.000 26.91038 120 LYS A O 1
ATOM 792 N N . PHE A 1 129 ? -36.38855 8.58264 -13.76295 1.000 22.66851 121 PHE A N 1
ATOM 793 C CA . PHE A 1 129 ? -36.63989 7.42866 -12.90618 1.000 26.36896 121 PHE A CA 1
ATOM 794 C C . PHE A 1 129 ? -38.00464 7.48121 -12.24194 1.000 27.27611 121 PHE A C 1
ATOM 795 O O . PHE A 1 129 ? -38.24806 6.76160 -11.26667 1.000 26.92335 121 PHE A O 1
ATOM 803 N N . GLU A 1 130 ? -38.92006 8.28230 -12.78540 1.000 25.68184 122 GLU A N 1
ATOM 804 C CA . GLU A 1 130 ? -40.24970 8.38921 -12.20004 1.000 27.34302 122 GLU A CA 1
ATOM 805 C C . GLU A 1 130 ? -40.91717 7.02263 -12.07599 1.000 28.71038 122 GLU A C 1
ATOM 806 O O . GLU A 1 130 ? -41.50470 6.69794 -11.03610 1.000 31.65049 122 GLU A O 1
ATOM 812 N N . LYS A 1 131 ? -40.83517 6.20478 -13.13165 1.000 27.25638 123 LYS A N 1
ATOM 813 C CA . LYS A 1 131 ? -41.50104 4.90440 -13.09298 1.000 30.88266 123 LYS A CA 1
ATOM 814 C C . LYS A 1 131 ? -40.86024 3.98567 -12.06486 1.000 29.99229 123 LYS A C 1
ATOM 815 O O . LYS A 1 131 ? -41.53552 3.10940 -11.50695 1.000 35.35426 123 LYS A O 1
ATOM 821 N N . ASP A 1 132 ? -39.56454 4.17318 -11.80016 1.000 28.57845 124 ASP A N 1
ATOM 822 C CA . ASP A 1 132 ? -38.88916 3.33262 -10.81770 1.000 28.30121 124 ASP A CA 1
ATOM 823 C C . ASP A 1 132 ? -39.30564 3.68636 -9.39620 1.000 29.78422 124 ASP A C 1
ATOM 824 O O . ASP A 1 132 ? -39.52765 2.79269 -8.57245 1.000 32.27205 124 ASP A O 1
ATOM 829 N N . PHE A 1 133 ? -39.43553 4.97650 -9.09044 1.000 30.59125 125 PHE A N 1
ATOM 830 C CA . PHE A 1 133 ? -39.93486 5.34573 -7.77193 1.000 30.90644 125 PHE A CA 1
ATOM 831 C C . PHE A 1 133 ? -41.34317 4.82162 -7.55042 1.000 31.54345 125 PHE A C 1
ATOM 832 O O . PHE A 1 133 ? -41.71282 4.47415 -6.42098 1.000 33.19157 125 PHE A O 1
ATOM 840 N N . ARG A 1 134 ? -42.13548 4.71294 -8.60962 1.000 31.95995 126 ARG A N 1
ATOM 841 C CA . ARG A 1 134 ? -43.50157 4.25029 -8.42332 1.000 35.73392 126 ARG A CA 1
ATOM 842 C C . ARG A 1 134 ? -43.60026 2.74902 -8.19060 1.000 37.29795 126 ARG A C 1
ATOM 843 O O . ARG A 1 134 ? -44.69802 2.26254 -7.89894 1.000 40.24626 126 ARG A O 1
ATOM 851 N N . THR A 1 135 ? -42.48964 2.00740 -8.28246 1.000 33.73682 127 THR A N 1
ATOM 852 C CA . THR A 1 135 ? -42.51092 0.61112 -7.84959 1.000 33.60566 127 THR A CA 1
ATOM 853 C C . THR A 1 135 ? -42.61438 0.47735 -6.34186 1.000 36.79007 127 THR A C 1
ATOM 854 O O . THR A 1 135 ? -42.85732 -0.63106 -5.85311 1.000 37.41351 127 THR A O 1
ATOM 858 N N . ILE A 1 136 ? -42.40389 1.56263 -5.60395 1.000 37.29386 128 ILE A N 1
ATOM 859 C CA . ILE A 1 136 ? -42.61310 1.57257 -4.16008 1.000 42.26148 128 ILE A CA 1
ATOM 860 C C . ILE A 1 136 ? -44.09642 1.84911 -3.93475 1.000 42.74781 128 ILE A C 1
ATOM 861 O O . ILE A 1 136 ? -44.59869 2.91790 -4.29132 1.000 44.00708 128 ILE A O 1
ATOM 866 N N . GLY A 1 137 ? -44.80291 0.86732 -3.38088 1.000 40.30984 129 GLY A N 1
ATOM 867 C CA . GLY A 1 137 ? -46.24642 0.91198 -3.24062 1.000 43.65910 129 GLY A CA 1
ATOM 868 C C . GLY A 1 137 ? -46.79381 2.18260 -2.62284 1.000 42.45797 129 GLY A C 1
ATOM 869 O O . GLY A 1 137 ? -46.28027 2.66192 -1.60659 1.000 42.49858 129 GLY A O 1
ATOM 870 N N . ASN A 1 138 ? -47.82098 2.74832 -3.26280 1.000 39.12987 130 ASN A N 1
ATOM 871 C CA . ASN A 1 138 ? -48.56413 3.90278 -2.76495 1.000 45.58534 130 ASN A CA 1
ATOM 872 C C . ASN A 1 138 ? -47.70565 5.15948 -2.64522 1.000 48.48763 130 ASN A C 1
ATOM 873 O O . ASN A 1 138 ? -48.21016 6.20849 -2.23357 1.000 53.11779 130 ASN A O 1
ATOM 878 N N . LEU A 1 139 ? -46.42253 5.07947 -3.00014 1.000 48.05405 131 LEU A N 1
ATOM 879 C CA . LEU A 1 139 ? -45.55271 6.24450 -2.88579 1.000 49.42740 131 LEU A CA 1
ATOM 880 C C . LEU A 1 139 ? -45.99130 7.30928 -3.87710 1.000 53.03931 131 LEU A C 1
ATOM 881 O O . LEU A 1 139 ? -46.26075 7.01354 -5.04492 1.000 59.53882 131 LEU A O 1
ATOM 886 N N . HIS A 1 140 ? -46.06469 8.54975 -3.40681 1.000 54.83710 132 HIS A N 1
ATOM 887 C CA . HIS A 1 140 ? -46.44017 9.68481 -4.23720 1.000 49.08648 132 HIS A CA 1
ATOM 888 C C . HIS A 1 140 ? -45.18179 10.46847 -4.59432 1.000 43.50544 132 HIS A C 1
ATOM 889 O O . HIS A 1 140 ? -44.52655 11.03568 -3.71470 1.000 41.58472 132 HIS A O 1
ATOM 891 N N . LEU A 1 141 ? -44.84523 10.48859 -5.87724 1.000 43.91194 133 LEU A N 1
ATOM 892 C CA . LEU A 1 141 ? -43.70431 11.24308 -6.37582 1.000 43.39806 133 LEU A CA 1
ATOM 893 C C . LEU A 1 141 ? -44.18788 12.56515 -6.95596 1.000 42.13464 133 LEU A C 1
ATOM 894 O O . LEU A 1 141 ? -45.05877 12.58199 -7.83070 1.000 43.53873 133 LEU A O 1
ATOM 899 N N . HIS A 1 142 ? -43.62788 13.66791 -6.46570 1.000 32.52935 134 HIS A N 1
ATOM 900 C CA . HIS A 1 142 ? -43.96690 14.99889 -6.95222 1.000 29.76663 134 HIS A CA 1
ATOM 901 C C . HIS A 1 142 ? -42.71585 15.59518 -7.57188 1.000 27.54650 134 HIS A C 1
ATOM 902 O O . HIS A 1 142 ? -41.74968 15.88831 -6.86085 1.000 31.89833 134 HIS A O 1
ATOM 909 N N . LYS A 1 143 ? -42.72508 15.75581 -8.89508 1.000 26.16526 135 LYS A N 1
ATOM 910 C CA . LYS A 1 143 ? -41.56862 16.28276 -9.60207 1.000 26.79420 135 LYS A CA 1
ATOM 911 C C . LYS A 1 143 ? -41.58225 17.80779 -9.57382 1.000 32.04751 135 LYS A C 1
ATOM 912 O O . LYS A 1 143 ? -42.58163 18.43471 -9.92975 1.000 31.65537 135 LYS A O 1
ATOM 918 N N . LEU A 1 144 ? -40.46899 18.39993 -9.15017 1.000 26.01081 136 LEU A N 1
ATOM 919 C CA . LEU A 1 144 ? -40.30173 19.84477 -9.06795 1.000 27.53302 136 LEU A CA 1
ATOM 920 C C . LEU A 1 144 ? -39.12526 20.26245 -9.94541 1.000 27.57887 136 LEU A C 1
ATOM 921 O O . LEU A 1 144 ? -38.20252 19.47467 -10.18319 1.000 33.20450 136 LEU A O 1
ATOM 926 N N . ASP A 1 145 ? -39.15382 21.50200 -10.44574 1.000 35.49960 137 ASP A N 1
ATOM 927 C CA . ASP A 1 145 ? -38.14739 21.90323 -11.42864 1.000 38.88097 137 ASP A CA 1
ATOM 928 C C . ASP A 1 145 ? -36.77554 22.08220 -10.79156 1.000 34.01812 137 ASP A C 1
ATOM 929 O O . ASP A 1 145 ? -36.64705 22.62468 -9.68891 1.000 38.13134 137 ASP A O 1
ATOM 934 N N . GLU A 1 146 ? -35.74646 21.63998 -11.52359 1.000 37.43050 138 GLU A N 1
ATOM 935 C CA . GLU A 1 146 ? -34.37525 21.62615 -11.02826 1.000 37.33081 138 GLU A CA 1
ATOM 936 C C . GLU A 1 146 ? -33.91595 23.01175 -10.60234 1.000 43.31453 138 GLU A C 1
ATOM 937 O O . GLU A 1 146 ? -33.34039 23.18711 -9.52186 1.000 45.78972 138 GLU A O 1
ATOM 943 N N . LEU A 1 147 ? -34.16347 24.01232 -11.43772 1.000 35.98797 139 LEU A N 1
ATOM 944 C CA . LEU A 1 147 ? -33.63817 25.33837 -11.15375 1.000 41.74849 139 LEU A CA 1
ATOM 945 C C . LEU A 1 147 ? -34.54707 26.13762 -10.21587 1.000 41.75797 139 LEU A C 1
ATOM 946 O O . LEU A 1 147 ? -34.04405 26.96254 -9.44035 1.000 42.89888 139 LEU A O 1
ATOM 951 N N . ASP A 1 148 ? -35.86194 25.87702 -10.21729 1.000 32.35637 140 ASP A N 1
ATOM 952 C CA A ASP A 1 148 ? -36.74239 26.45563 -9.19851 0.541 29.18764 140 ASP A CA 1
ATOM 953 C CA B ASP A 1 148 ? -36.72909 26.47120 -9.20114 0.459 29.89077 140 ASP A CA 1
ATOM 954 C C . ASP A 1 148 ? -36.34029 26.00711 -7.79567 1.000 31.83688 140 ASP A C 1
ATOM 955 O O . ASP A 1 148 ? -36.31979 26.80947 -6.85006 1.000 31.93816 140 ASP A O 1
ATOM 964 N N . CYS A 1 149 ? -36.06596 24.71452 -7.63356 1.000 31.36320 141 CYS A N 1
ATOM 965 C CA . CYS A 1 149 ? -35.65816 24.18847 -6.33264 1.000 26.92386 141 CYS A CA 1
ATOM 966 C C . CYS A 1 149 ? -34.31792 24.76470 -5.90996 1.000 26.13784 141 CYS A C 1
ATOM 967 O O . CYS A 1 149 ? -34.09965 25.03890 -4.72058 1.000 26.47245 141 CYS A O 1
ATOM 970 N N . LEU A 1 150 ? -33.40196 24.92897 -6.86642 1.000 27.91180 142 LEU A N 1
ATOM 971 C CA . LEU A 1 150 ? -32.09079 25.49643 -6.56855 1.000 24.97117 142 LEU A CA 1
ATOM 972 C C . LEU A 1 150 ? -32.22352 26.89892 -5.98692 1.000 29.43715 142 LEU A C 1
ATOM 973 O O . LEU A 1 150 ? -31.65305 27.20324 -4.93128 1.000 29.09504 142 LEU A O 1
ATOM 978 N N . VAL A 1 151 ? -33.00353 27.76219 -6.64390 1.000 26.63642 143 VAL A N 1
ATOM 979 C CA . VAL A 1 151 ? -33.15088 29.13838 -6.17515 1.000 28.36089 143 VAL A CA 1
ATOM 980 C C . VAL A 1 151 ? -33.80348 29.17617 -4.79463 1.000 29.70606 143 VAL A C 1
ATOM 981 O O . VAL A 1 151 ? -33.33647 29.87549 -3.88668 1.000 31.36560 143 VAL A O 1
ATOM 985 N N . LYS A 1 152 ? -34.87780 28.39787 -4.60330 1.000 29.32816 144 LYS A N 1
ATOM 986 C CA . LYS A 1 152 ? -35.58064 28.39268 -3.32477 1.000 30.37643 144 LYS A CA 1
ATOM 987 C C . LYS A 1 152 ? -34.69825 27.84793 -2.20040 1.000 24.36508 144 LYS A C 1
ATOM 988 O O . LYS A 1 152 ? -34.71438 28.37264 -1.08217 1.000 28.41374 144 LYS A O 1
ATOM 994 N N . GLY A 1 153 ? -33.91664 26.80740 -2.48587 1.000 26.08529 145 GLY A N 1
ATOM 995 C CA . GLY A 1 153 ? -33.06582 26.22372 -1.45929 1.000 25.84246 145 GLY A CA 1
ATOM 996 C C . GLY A 1 153 ? -31.91000 27.12718 -1.08755 1.000 26.07663 145 GLY A C 1
ATOM 997 O O . GLY A 1 153 ? -31.56719 27.25462 0.09080 1.000 25.33416 145 GLY A O 1
ATOM 998 N N . LEU A 1 154 ? -31.31453 27.78029 -2.08644 1.000 25.38433 146 LEU A N 1
ATOM 999 C CA . LEU A 1 154 ? -30.22589 28.72486 -1.83892 1.000 25.02917 146 LEU A CA 1
ATOM 1000 C C . LEU A 1 154 ? -30.69085 29.88068 -0.95911 1.000 26.78054 146 LEU A C 1
ATOM 1001 O O . LEU A 1 154 ? -30.04220 30.22931 0.04491 1.000 27.51849 146 LEU A O 1
ATOM 1006 N N . LEU A 1 155 ? -31.82228 30.49477 -1.31812 1.000 27.48705 147 LEU A N 1
ATOM 1007 C CA . LEU A 1 155 ? -32.33316 31.61531 -0.54342 1.000 29.38776 147 LEU A CA 1
ATOM 1008 C C . LEU A 1 155 ? -32.69763 31.18979 0.87358 1.000 28.27121 147 LEU A C 1
ATOM 1009 O O . LEU A 1 155 ? -32.46066 31.93037 1.83404 1.000 32.22194 147 LEU A O 1
ATOM 1014 N N . TYR A 1 156 ? -33.25502 29.98556 1.02090 1.000 28.14028 148 TYR A N 1
ATOM 1015 C CA . TYR A 1 156 ? -33.66203 29.50716 2.33301 1.000 26.46688 148 TYR A CA 1
ATOM 1016 C C . TYR A 1 156 ? -32.45988 29.28042 3.23687 1.000 28.56074 148 TYR A C 1
ATOM 1017 O O . TYR A 1 156 ? -32.45932 29.70947 4.39602 1.000 29.76873 148 TYR A O 1
ATOM 1026 N N . ILE A 1 157 ? -31.45069 28.55971 2.74573 1.000 26.40746 149 ILE A N 1
ATOM 1027 C CA . ILE A 1 157 ? -30.30768 28.25487 3.60344 1.000 26.67701 149 ILE A CA 1
ATOM 1028 C C . ILE A 1 157 ? -29.58316 29.53402 3.99131 1.000 29.82810 149 ILE A C 1
ATOM 1029 O O . ILE A 1 157 ? -29.20542 29.72080 5.15283 1.000 28.87976 149 ILE A O 1
ATOM 1034 N N . ASP A 1 158 ? -29.40122 30.45516 3.04698 1.000 27.75064 150 ASP A N 1
ATOM 1035 C CA . ASP A 1 158 ? -28.77062 31.70597 3.45334 1.000 28.80034 150 ASP A CA 1
ATOM 1036 C C . ASP A 1 158 ? -29.60886 32.44014 4.49073 1.000 33.38075 150 ASP A C 1
ATOM 1037 O O . ASP A 1 158 ? -29.05849 33.05886 5.41086 1.000 36.06656 150 ASP A O 1
ATOM 1042 N N . SER A 1 159 ? -30.93579 32.35394 4.38741 1.000 31.22239 151 SER A N 1
ATOM 1043 C CA . SER A 1 159 ? -31.80786 33.07448 5.30670 1.000 31.42537 151 SER A CA 1
ATOM 1044 C C . SER A 1 159 ? -31.72303 32.52274 6.72694 1.000 32.19994 151 SER A C 1
ATOM 1045 O O . SER A 1 159 ? -31.76719 33.29078 7.69701 1.000 37.46757 151 SER A O 1
ATOM 1048 N N . VAL A 1 160 ? -31.61867 31.19881 6.88332 1.000 30.49261 152 VAL A N 1
ATOM 1049 C CA . VAL A 1 160 ? -31.57827 30.62676 8.22989 1.000 30.90250 152 VAL A CA 1
ATOM 1050 C C . VAL A 1 160 ? -30.17958 30.62471 8.83274 1.000 27.53778 152 VAL A C 1
ATOM 1051 O O . VAL A 1 160 ? -30.05110 30.41819 10.05118 1.000 32.30117 152 VAL A O 1
ATOM 1055 N N . SER A 1 161 ? -29.14204 30.85848 8.02216 1.000 31.39670 153 SER A N 1
ATOM 1056 C CA . SER A 1 161 ? -27.72582 30.83946 8.39143 1.000 32.57134 153 SER A CA 1
ATOM 1057 C C . SER A 1 161 ? -27.21422 29.41480 8.56822 1.000 31.49678 153 SER A C 1
ATOM 1058 O O . SER A 1 161 ? -27.99233 28.45880 8.63641 1.000 31.21696 153 SER A O 1
ATOM 1061 N N . PHE A 1 162 ? -25.89256 29.27586 8.62568 1.000 30.96515 154 PHE A N 1
ATOM 1062 C CA . PHE A 1 162 ? -25.22211 27.99909 8.83084 1.000 25.95433 154 PHE A CA 1
ATOM 1063 C C . PHE A 1 162 ? -24.88156 27.91156 10.31777 1.000 26.95575 154 PHE A C 1
ATOM 1064 O O . PHE A 1 162 ? -23.76308 28.20040 10.75080 1.000 28.89518 154 PHE A O 1
ATOM 1072 N N . ASN A 1 163 ? -25.88331 27.53281 11.11583 1.000 28.81378 155 ASN A N 1
ATOM 1073 C CA . ASN A 1 163 ? -25.73428 27.45245 12.57305 1.000 31.70718 155 ASN A CA 1
ATOM 1074 C C . ASN A 1 163 ? -25.14999 28.74607 13.13948 1.000 30.78816 155 ASN A C 1
ATOM 1075 O O . ASN A 1 163 ? -24.24531 28.72931 13.97918 1.000 31.70773 155 ASN A O 1
ATOM 1080 N N . GLY A 1 164 ? -25.66430 29.88273 12.65510 1.000 29.50710 156 GLY A N 1
ATOM 1081 C CA . GLY A 1 164 ? -25.27173 31.18941 13.14545 1.000 31.51587 156 GLY A CA 1
ATOM 1082 C C . GLY A 1 164 ? -24.14120 31.84295 12.38216 1.000 30.50717 156 GLY A C 1
ATOM 1083 O O . GLY A 1 164 ? -23.88310 33.03920 12.59873 1.000 37.05871 156 GLY A O 1
ATOM 1084 N N . GLN A 1 165 ? -23.43758 31.09099 11.54596 1.000 32.44098 157 GLN A N 1
ATOM 1085 C CA . GLN A 1 165 ? -22.37213 31.58579 10.68688 1.000 29.42755 157 GLN A CA 1
ATOM 1086 C C . GLN A 1 165 ? -22.90385 31.86625 9.29250 1.000 29.16001 157 GLN A C 1
ATOM 1087 O O . GLN A 1 165 ? -23.94944 31.36222 8.88414 1.000 29.67714 157 GLN A O 1
ATOM 1093 N N . ALA A 1 166 ? -22.13519 32.64931 8.54228 1.000 30.07252 158 ALA A N 1
ATOM 1094 C CA . ALA A 1 166 ? -22.52110 32.95184 7.17369 1.000 26.18366 158 ALA A CA 1
ATOM 1095 C C . ALA A 1 166 ? -22.52456 31.69859 6.31170 1.000 28.96819 158 ALA A C 1
ATOM 1096 O O . ALA A 1 166 ? -21.61106 30.87016 6.37386 1.000 29.95210 158 ALA A O 1
ATOM 1098 N N . GLU A 1 167 ? -23.56861 31.56914 5.49639 1.000 26.08138 159 GLU A N 1
ATOM 1099 C CA . GLU A 1 167 ? -23.59495 30.54298 4.45704 1.000 24.04045 159 GLU A CA 1
ATOM 1100 C C . GLU A 1 167 ? -22.71537 30.90826 3.25921 1.000 22.52579 159 GLU A C 1
ATOM 1101 O O . GLU A 1 167 ? -22.17578 30.01457 2.59884 1.000 25.73248 159 GLU A O 1
ATOM 1107 N N . CYS A 1 168 ? -22.54858 32.20119 2.98827 1.000 25.00196 160 CYS A N 1
ATOM 1108 C CA . CYS A 1 168 ? -21.86440 32.69349 1.79608 1.000 25.72668 160 CYS A CA 1
ATOM 1109 C C . CYS A 1 168 ? -20.48568 33.22782 2.17372 1.000 24.69217 160 CYS A C 1
ATOM 1110 O O . CYS A 1 168 ? -20.32418 33.88811 3.21268 1.000 27.40267 160 CYS A O 1
ATOM 1113 N N . TYR A 1 169 ? -19.49758 32.93847 1.33032 1.000 23.97644 161 TYR A N 1
ATOM 1114 C CA . TYR A 1 169 ? -18.14243 33.41196 1.56751 1.000 26.11337 161 TYR A CA 1
ATOM 1115 C C . TYR A 1 169 ? -17.46517 33.77354 0.25439 1.000 24.77684 161 TYR A C 1
ATOM 1116 O O . TYR A 1 169 ? -17.90998 33.39776 -0.83086 1.000 24.56253 161 TYR A O 1
ATOM 1125 N N . TYR A 1 170 ? -16.37365 34.52528 0.37932 1.000 26.30761 162 TYR A N 1
ATOM 1126 C CA . TYR A 1 170 ? -15.54591 34.88612 -0.76382 1.000 27.12817 162 TYR A CA 1
ATOM 1127 C C . TYR A 1 170 ? -14.09239 34.72936 -0.35187 1.000 30.82856 162 TYR A C 1
ATOM 1128 O O . TYR A 1 170 ? -13.78227 34.46155 0.81136 1.000 30.46752 162 TYR A O 1
ATOM 1137 N N . PHE A 1 171 ? -13.18501 34.88547 -1.30996 1.000 29.53200 163 PHE A N 1
ATOM 1138 C CA . PHE A 1 171 ? -11.76092 34.86552 -0.99602 1.000 32.18516 163 PHE A CA 1
ATOM 1139 C C . PHE A 1 171 ? -11.23225 36.29272 -1.06749 1.000 36.39465 163 PHE A C 1
ATOM 1140 O O . PHE A 1 171 ? -11.14667 36.88149 -2.14970 1.000 37.49347 163 PHE A O 1
ATOM 1148 N N . ALA A 1 172 ? -10.91818 36.86091 0.09743 1.000 33.19017 164 ALA A N 1
ATOM 1149 C CA . ALA A 1 172 ? -10.38654 38.21218 0.15662 1.000 35.20368 164 ALA A CA 1
ATOM 1150 C C . ALA A 1 172 ? -8.97451 38.22007 -0.40007 1.000 40.70981 164 ALA A C 1
ATOM 1151 O O . ALA A 1 172 ? -8.21716 37.26248 -0.21218 1.000 39.02627 164 ALA A O 1
ATOM 1153 N N . ASN A 1 173 ? -8.63984 39.28862 -1.12700 1.000 41.73285 165 ASN A N 1
ATOM 1154 C CA . ASN A 1 173 ? -7.30214 39.47051 -1.68821 1.000 38.29952 165 ASN A CA 1
ATOM 1155 C C . ASN A 1 173 ? -6.88700 38.25049 -2.50039 1.000 41.70228 165 ASN A C 1
ATOM 1156 O O . ASN A 1 173 ? -5.79150 37.70779 -2.34874 1.000 42.46194 165 ASN A O 1
ATOM 1161 N N . ALA A 1 174 ? -7.79706 37.81492 -3.37484 1.000 39.89089 166 ALA A N 1
ATOM 1162 C CA . ALA A 1 174 ? -7.59924 36.58427 -4.13006 1.000 40.13961 166 ALA A CA 1
ATOM 1163 C C . ALA A 1 174 ? -6.38641 36.65398 -5.04899 1.000 50.40843 166 ALA A C 1
ATOM 1164 O O . ALA A 1 174 ? -5.92644 35.61267 -5.53146 1.000 54.04080 166 ALA A O 1
ATOM 1166 N N . SER A 1 175 ? -5.85485 37.85237 -5.29348 1.000 52.38225 167 SER A N 1
ATOM 1167 C CA . SER A 1 175 ? -4.71308 38.01226 -6.18307 1.000 62.18430 167 SER A CA 1
ATOM 1168 C C . SER A 1 175 ? -3.37672 37.77367 -5.49114 1.000 69.43553 167 SER A C 1
ATOM 1169 O O . SER A 1 175 ? -2.39177 37.47243 -6.17394 1.000 68.91333 167 SER A O 1
ATOM 1172 N N . GLU A 1 176 ? -3.31564 37.89594 -4.16663 1.000 68.82956 168 GLU A N 1
ATOM 1173 C CA . GLU A 1 176 ? -2.05373 37.77676 -3.43850 1.000 74.00325 168 GLU A CA 1
ATOM 1174 C C . GLU A 1 176 ? -2.07919 36.53942 -2.55219 1.000 75.32508 168 GLU A C 1
ATOM 1175 O O . GLU A 1 176 ? -2.84313 36.50208 -1.57459 1.000 71.99958 168 GLU A O 1
ATOM 1181 N N . PRO A 1 177 ? -1.26191 35.52007 -2.83153 1.000 70.30996 169 PRO A N 1
ATOM 1182 C CA . PRO A 1 177 ? -1.40706 34.24450 -2.10570 1.000 61.40550 169 PRO A CA 1
ATOM 1183 C C . PRO A 1 177 ? -1.10735 34.34098 -0.61871 1.000 57.10494 169 PRO A C 1
ATOM 1184 O O . PRO A 1 177 ? -1.69391 33.58500 0.16554 1.000 55.23226 169 PRO A O 1
ATOM 1188 N N . GLU A 1 178 ? -0.21057 35.23747 -0.19980 1.000 53.62988 170 GLU A N 1
ATOM 1189 C CA . GLU A 1 178 ? 0.09868 35.36266 1.22163 1.000 54.75928 170 GLU A CA 1
ATOM 1190 C C . GLU A 1 178 ? -0.99058 36.09555 1.99621 1.000 52.63446 170 GLU A C 1
ATOM 1191 O O . GLU A 1 178 ? -0.96392 36.08688 3.23404 1.000 49.75288 170 GLU A O 1
ATOM 1197 N N . ARG A 1 179 ? -1.94685 36.71792 1.30031 1.000 48.17432 171 ARG A N 1
ATOM 1198 C CA . ARG A 1 179 ? -3.07820 37.37716 1.93333 1.000 47.92296 171 ARG A CA 1
ATOM 1199 C C . ARG A 1 179 ? -4.39823 36.65599 1.72183 1.000 47.40392 171 ARG A C 1
ATOM 1200 O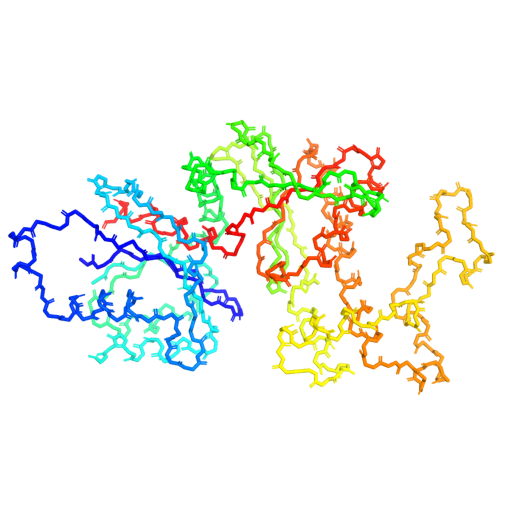 O . ARG A 1 179 ? -5.32388 36.85831 2.51382 1.000 48.94497 171 ARG A O 1
ATOM 1208 N N . CYS A 1 180 ? -4.50404 35.83777 0.67812 1.000 46.55557 172 CYS A N 1
ATOM 1209 C CA . CYS A 1 180 ? -5.78542 35.29300 0.24670 1.000 44.98727 172 CYS A CA 1
ATOM 1210 C C . CYS A 1 180 ? -6.40416 34.43213 1.33893 1.000 50.34140 172 CYS A C 1
ATOM 1211 O O . CYS A 1 180 ? -5.77395 33.48885 1.82776 1.000 53.43338 172 CYS A O 1
ATOM 1214 N N . GLN A 1 181 ? -7.63846 34.75761 1.72692 1.000 43.99730 173 GLN A N 1
ATOM 1215 C CA . GLN A 1 181 ? -8.28621 34.03311 2.81196 1.000 40.57621 173 GLN A CA 1
ATOM 1216 C C . GLN A 1 181 ? -9.80261 34.04517 2.65140 1.000 38.32500 173 GLN A C 1
ATOM 1217 O O . GLN A 1 181 ? -10.39562 35.02599 2.19109 1.000 36.39396 173 GLN A O 1
ATOM 1223 N N . LYS A 1 182 ? -10.41462 32.94030 3.05441 1.000 40.26574 174 LYS A N 1
ATOM 1224 C CA . LYS A 1 182 ? -11.86678 32.81788 3.08721 1.000 38.71870 174 LYS A CA 1
ATOM 1225 C C . LYS A 1 182 ? -12.48404 33.80931 4.07858 1.000 35.86080 174 LYS A C 1
ATOM 1226 O O . LYS A 1 182 ? -12.03650 33.91306 5.22598 1.000 38.40015 174 LYS A O 1
ATOM 1232 N N . MET A 1 183 ? -13.50847 34.54834 3.64203 1.000 32.93270 175 MET A N 1
ATOM 1233 C CA . MET A 1 183 ? -14.17392 35.54643 4.48210 1.000 36.79612 175 MET A CA 1
ATOM 1234 C C . MET A 1 183 ? -15.68314 35.53382 4.25637 1.000 37.63622 175 MET A C 1
ATOM 1235 O O . MET A 1 183 ? -16.13870 35.26113 3.14059 1.000 30.74712 175 MET A O 1
ATOM 1240 N N . PRO A 1 184 ? -16.48361 35.81992 5.29275 1.000 35.17456 176 PRO A N 1
ATOM 1241 C CA . PRO A 1 184 ? -17.94759 35.78945 5.12835 1.000 32.89325 176 PRO A CA 1
ATOM 1242 C C . PRO A 1 184 ? -18.46327 36.93581 4.26447 1.000 33.88745 176 PRO A C 1
ATOM 1243 O O . PRO A 1 184 ? -17.88763 38.02332 4.22754 1.000 37.92719 176 PRO A O 1
ATOM 1247 N N . PHE A 1 185 ? -19.57408 36.68085 3.55753 1.000 32.43546 177 PHE A N 1
ATOM 1248 C CA . PHE A 1 185 ? -20.20811 37.66386 2.67708 1.000 31.14137 177 PHE A CA 1
ATOM 1249 C C . PHE A 1 185 ? -21.70579 37.72259 2.95931 1.000 39.87696 177 PHE A C 1
ATOM 1250 O O . PHE A 1 185 ? -22.37038 36.68207 3.01009 1.000 37.01873 177 PHE A O 1
ATOM 1258 N N . ASN A 1 186 ? -22.24444 38.93771 3.10748 1.000 40.13568 178 ASN A N 1
ATOM 1259 C CA . ASN A 1 186 ? -23.65251 39.11602 3.44573 1.000 36.90858 178 ASN A CA 1
ATOM 1260 C C . ASN A 1 186 ? -24.53880 39.13334 2.20362 1.000 43.60592 178 ASN A C 1
ATOM 1261 O O . ASN A 1 186 ? -24.32022 39.93103 1.28445 1.000 45.24678 178 ASN A O 1
ATOM 1266 N N . LEU A 1 187 ? -25.56313 38.27646 2.20148 1.000 45.29798 179 LEU A N 1
ATOM 1267 C CA . LEU A 1 187 ? -26.56314 38.19845 1.14002 1.000 44.65980 179 LEU A CA 1
ATOM 1268 C C . LEU A 1 187 ? -27.95746 38.56165 1.64541 1.000 52.11143 179 LEU A C 1
ATOM 1269 O O . LEU A 1 187 ? -28.95740 37.98227 1.21183 1.000 52.95220 179 LEU A O 1
ATOM 1274 N N . ASP A 1 188 ? -28.05291 39.51650 2.57529 1.000 49.43147 180 ASP A N 1
ATOM 1275 C CA . ASP A 1 188 ? -29.36153 39.85573 3.13278 1.000 55.66436 180 ASP A CA 1
ATOM 1276 C C . ASP A 1 188 ? -30.29134 40.44787 2.08039 1.000 59.07190 180 ASP A C 1
ATOM 1277 O O . ASP A 1 188 ? -31.50471 40.21764 2.12909 1.000 62.03062 180 ASP A O 1
ATOM 1282 N N . ASP A 1 189 ? -29.75356 41.21625 1.13303 1.000 58.22657 181 ASP A N 1
ATOM 1283 C CA . ASP A 1 189 ? -30.47586 41.58051 -0.08221 1.000 59.57752 181 ASP A CA 1
ATOM 1284 C C . ASP A 1 189 ? -29.75495 40.88565 -1.22576 1.000 54.24091 181 ASP A C 1
ATOM 1285 O O . ASP A 1 189 ? -28.78159 41.42462 -1.77253 1.000 54.11655 181 ASP A O 1
ATOM 1290 N N . PRO A 1 190 ? -30.17754 39.68018 -1.61177 1.000 48.08047 182 PRO A N 1
ATOM 1291 C CA . PRO A 1 190 ? -29.40592 38.89325 -2.57892 1.000 47.88337 182 PRO A CA 1
ATOM 1292 C C . PRO A 1 190 ? -29.65428 39.26037 -4.03119 1.000 56.19903 182 PRO A C 1
ATOM 1293 O O . PRO A 1 190 ? -29.01554 38.67237 -4.91118 1.000 63.11768 182 PRO A O 1
ATOM 1297 N N . TYR A 1 191 ? -30.52785 40.23229 -4.31525 1.000 46.32457 183 TYR A N 1
ATOM 1298 C CA . TYR A 1 191 ? -30.79502 40.41865 -5.73326 1.000 41.55367 183 TYR A CA 1
ATOM 1299 C C . TYR A 1 191 ? -30.13738 41.68832 -6.25359 1.000 39.74064 183 TYR A C 1
ATOM 1300 O O . TYR A 1 191 ? -30.04146 42.68387 -5.53050 1.000 40.18255 183 TYR A O 1
ATOM 1309 N N . PRO A 1 192 ? -29.67377 41.68923 -7.51547 1.000 35.80728 184 PRO A N 1
ATOM 1310 C CA . PRO A 1 192 ? -29.68243 40.50844 -8.39335 1.000 34.48622 184 PRO A CA 1
ATOM 1311 C C . PRO A 1 192 ? -28.47353 39.60927 -8.15968 1.000 36.72134 184 PRO A C 1
ATOM 1312 O O . PRO A 1 192 ? -27.49377 40.03569 -7.55082 1.000 37.37274 184 PRO A O 1
ATOM 1316 N N . LEU A 1 193 ? -28.53524 38.38168 -8.66558 1.000 31.23843 185 LEU A N 1
ATOM 1317 C CA . LEU A 1 193 ? -27.49851 37.39633 -8.41267 1.000 29.30639 185 LEU A CA 1
ATOM 1318 C C . LEU A 1 193 ? -27.35601 36.54152 -9.65969 1.000 21.45633 185 LEU A C 1
ATOM 1319 O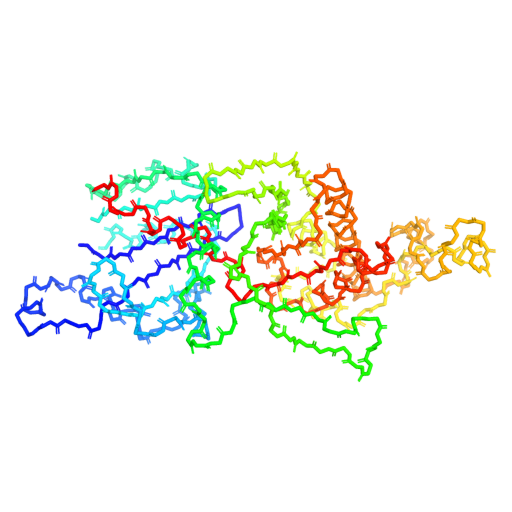 O . LEU A 1 193 ? -28.36247 36.11698 -10.22699 1.000 25.74144 185 LEU A O 1
ATOM 1324 N N . LEU A 1 194 ? -26.11579 36.28224 -10.07643 1.000 23.00720 186 LEU A N 1
ATOM 1325 C CA . LEU A 1 194 ? -25.84234 35.28554 -11.10731 1.000 21.73092 186 LEU A CA 1
ATOM 1326 C C . LEU A 1 194 ? -25.40199 34.00194 -10.41529 1.000 21.64898 186 LEU A C 1
ATOM 1327 O O . LEU A 1 194 ? -24.44537 34.01578 -9.62801 1.000 28.56668 186 LEU A O 1
ATOM 1332 N N . VAL A 1 195 ? -26.13023 32.91564 -10.65515 1.000 18.98117 187 VAL A N 1
ATOM 1333 C CA . VAL A 1 195 ? -25.86290 31.62518 -10.02409 1.000 18.87974 187 VAL A CA 1
ATOM 1334 C C . VAL A 1 195 ? -25.28437 30.69951 -11.08877 1.000 20.44001 187 VAL A C 1
ATOM 1335 O O . VAL A 1 195 ? -25.92010 30.45393 -12.12551 1.000 19.81699 187 VAL A O 1
ATOM 1339 N N . VAL A 1 196 ? -24.08057 30.19712 -10.84571 1.000 18.30796 188 VAL A N 1
ATOM 1340 C CA . VAL A 1 196 ? -23.39037 29.31183 -11.78439 1.000 18.25156 188 VAL A CA 1
ATOM 1341 C C . VAL A 1 196 ? -23.36317 27.92720 -11.15427 1.000 20.02948 188 VAL A C 1
ATOM 1342 O O . VAL A 1 196 ? -22.61676 27.68942 -10.19602 1.000 19.38055 188 VAL A O 1
ATOM 1346 N N . ASN A 1 197 ? -24.16921 27.01009 -11.69203 1.000 17.63162 189 ASN A N 1
ATOM 1347 C CA . ASN A 1 197 ? -24.36193 25.67868 -11.11510 1.000 16.58047 189 ASN A CA 1
ATOM 1348 C C . ASN A 1 197 ? -23.45543 24.72052 -11.87516 1.000 18.04462 189 ASN A C 1
ATOM 1349 O O . ASN A 1 197 ? -23.75714 24.35819 -13.01627 1.000 19.20749 189 ASN A O 1
ATOM 1354 N N . ILE A 1 198 ? -22.35249 24.32396 -11.25159 1.000 18.96342 190 ILE A N 1
ATOM 1355 C CA . ILE A 1 198 ? -21.36061 23.43979 -11.87934 1.000 17.31306 190 ILE A CA 1
ATOM 1356 C C . ILE A 1 198 ? -21.62433 22.01691 -11.39388 1.000 19.28798 190 ILE A C 1
ATOM 1357 O O . ILE A 1 198 ? -21.12353 21.58703 -10.33996 1.000 19.08168 190 ILE A O 1
ATOM 1362 N N . GLY A 1 199 ? -22.40059 21.27191 -12.18124 1.000 20.77565 191 GLY A N 1
ATOM 1363 C CA . GLY A 1 199 ? -22.60585 19.85139 -11.93949 1.000 20.04279 191 GLY A CA 1
ATOM 1364 C C . GLY A 1 199 ? -21.89635 19.04357 -13.00965 1.000 21.61354 191 GLY A C 1
ATOM 1365 O O . GLY A 1 199 ? -20.70817 19.27305 -13.26465 1.000 22.98650 191 GLY A O 1
ATOM 1366 N N . SER A 1 200 ? -22.60172 18.08579 -13.61853 1.000 21.49925 192 SER A N 1
ATOM 1367 C CA . SER A 1 200 ? -22.05544 17.37704 -14.77447 1.000 22.99733 192 SER A CA 1
ATOM 1368 C C . SER A 1 200 ? -21.69168 18.36372 -15.87567 1.000 22.71337 192 SER A C 1
ATOM 1369 O O . SER A 1 200 ? -20.60003 18.30005 -16.46246 1.000 22.12290 192 SER A O 1
ATOM 1372 N N . GLY A 1 201 ? -22.60644 19.28200 -16.16794 1.000 22.14870 193 GLY A N 1
ATOM 1373 C CA . GLY A 1 201 ? -22.36427 20.40846 -17.05256 1.000 21.04898 193 GLY A CA 1
ATOM 1374 C C . GLY A 1 201 ? -22.61544 21.66199 -16.23635 1.000 25.99756 193 GLY A C 1
ATOM 1375 O O . GLY A 1 201 ? -22.64235 21.58521 -15.00935 1.000 30.65837 193 GLY A O 1
ATOM 1376 N N . VAL A 1 202 ? -22.81204 22.80476 -16.87406 1.000 19.08898 194 VAL A N 1
ATOM 1377 C CA . VAL A 1 202 ? -22.97873 24.07476 -16.16977 1.000 19.95780 194 VAL A CA 1
ATOM 1378 C C . VAL A 1 202 ? -24.27979 24.73476 -16.61130 1.000 20.16706 194 VAL A C 1
ATOM 1379 O O . VAL A 1 202 ? -24.52349 24.89593 -17.81212 1.000 20.25808 194 VAL A O 1
ATOM 1383 N N . SER A 1 203 ? -25.10510 25.14210 -15.64324 1.000 18.34911 195 SER A N 1
ATOM 1384 C CA . SER A 1 203 ? -26.24249 26.01290 -15.90065 1.000 18.55095 195 SER A CA 1
ATOM 1385 C C . SER A 1 203 ? -25.96783 27.36962 -15.27329 1.000 19.06861 195 SER A C 1
ATOM 1386 O O . SER A 1 203 ? -25.45848 27.44449 -14.14807 1.000 20.03894 195 SER A O 1
ATOM 1389 N N . ILE A 1 204 ? -26.33301 28.43775 -15.97601 1.000 18.46078 196 ILE A N 1
ATOM 1390 C CA . ILE A 1 204 ? -26.13119 29.79969 -15.48597 1.000 19.85519 196 ILE A CA 1
ATOM 1391 C C . ILE A 1 204 ? -27.49157 30.46511 -15.35620 1.000 20.65529 196 ILE A C 1
ATOM 1392 O O . ILE A 1 204 ? -28.25050 30.53714 -16.33075 1.000 22.32079 196 ILE A O 1
ATOM 1397 N N . LEU A 1 205 ? -27.80885 30.91924 -14.14302 1.000 20.76629 197 LEU A N 1
ATOM 1398 C CA . LEU A 1 205 ? -29.09210 31.52758 -13.82514 1.000 22.74258 197 LEU A CA 1
ATOM 1399 C C . LEU A 1 205 ? -28.90463 32.99141 -13.46652 1.000 23.26153 197 LEU A C 1
ATOM 1400 O O . LEU A 1 205 ? -27.91017 33.36010 -12.83600 1.000 24.18525 197 LEU A O 1
ATOM 1405 N N . ALA A 1 206 ? -29.86282 33.81454 -13.86669 1.000 22.96200 198 ALA A N 1
ATOM 1406 C CA . ALA A 1 206 ? -29.94298 35.20583 -13.43591 1.000 25.14215 198 ALA A CA 1
ATOM 1407 C C . ALA A 1 206 ? -31.15144 35.32793 -12.51856 1.000 29.72683 198 ALA A C 1
ATOM 1408 O O . ALA A 1 206 ? -32.28036 35.06416 -12.94059 1.000 30.28581 198 ALA A O 1
ATOM 1410 N N . VAL A 1 207 ? -30.91754 35.70968 -11.27090 1.000 24.44278 199 VAL A N 1
ATOM 1411 C CA . VAL A 1 207 ? -31.96901 35.78496 -10.26407 1.000 26.83506 199 VAL A CA 1
ATOM 1412 C C . VAL A 1 207 ? -32.20245 37.25727 -9.95791 1.000 29.57683 199 VAL A C 1
ATOM 1413 O O . VAL A 1 207 ? -31.31924 37.93107 -9.41675 1.000 31.78881 199 VAL A O 1
ATOM 1417 N N . HIS A 1 208 ? -33.38938 37.76102 -10.29394 1.000 30.73710 200 HIS A N 1
ATOM 1418 C CA . HIS A 1 208 ? -33.71640 39.16526 -10.05835 1.000 33.65731 200 HIS A CA 1
ATOM 1419 C C . HIS A 1 208 ? -34.56534 39.38662 -8.82004 1.000 36.57941 200 HIS A C 1
ATOM 1420 O O . HIS A 1 208 ? -34.51466 40.47219 -8.23884 1.000 45.29748 200 HIS A O 1
ATOM 1427 N N . SER A 1 209 ? -35.33714 38.38804 -8.40746 1.000 43.96019 201 SER A N 1
ATOM 1428 C CA . SER A 1 209 ? -36.15147 38.46059 -7.20158 1.000 47.60852 201 SER A CA 1
ATOM 1429 C C . SER A 1 209 ? -36.43730 37.03383 -6.75700 1.000 57.41010 201 SER A C 1
ATOM 1430 O O . SER A 1 209 ? -36.01382 36.06915 -7.40140 1.000 56.97390 201 SER A O 1
ATOM 1433 N N . LYS A 1 210 ? -37.17555 36.90328 -5.65005 1.000 59.26415 202 LYS A N 1
ATOM 1434 C CA . LYS A 1 210 ? -37.53811 35.57692 -5.16173 1.000 59.41923 202 LYS A CA 1
ATOM 1435 C C . LYS A 1 210 ? -38.39339 34.80599 -6.15925 1.000 61.85607 202 LYS A C 1
ATOM 1436 O O . LYS A 1 210 ? -38.39006 33.57083 -6.13239 1.000 59.80270 202 LYS A O 1
ATOM 1438 N N . ASP A 1 211 ? -39.11713 35.50221 -7.04334 1.000 62.22449 203 ASP A N 1
ATOM 1439 C CA . ASP A 1 211 ? -40.00765 34.86233 -8.00655 1.000 65.55750 203 ASP A CA 1
ATOM 1440 C C . ASP A 1 211 ? -39.69246 35.25359 -9.44810 1.000 65.02456 203 ASP A C 1
ATOM 1441 O O . ASP A 1 211 ? -40.52644 35.04741 -10.33609 1.000 68.91356 203 ASP A O 1
ATOM 1443 N N . ASN A 1 212 ? -38.50811 35.80811 -9.70646 1.000 53.54922 204 ASN A N 1
ATOM 1444 C CA . ASN A 1 212 ? -38.15584 36.29875 -11.03993 1.000 44.39976 204 ASN A CA 1
ATOM 1445 C C . ASN A 1 212 ? -36.72472 35.86705 -11.34004 1.000 38.01096 204 ASN A C 1
ATOM 1446 O O . ASN A 1 212 ? -35.76779 36.51975 -10.91640 1.000 35.60229 204 ASN A O 1
ATOM 1451 N N . TYR A 1 213 ? -36.58677 34.78391 -12.09501 1.000 34.00694 205 TYR A N 1
ATOM 1452 C CA . TYR A 1 213 ? -35.27960 34.24628 -12.41916 1.000 34.48165 205 TYR A CA 1
ATOM 1453 C C . TYR A 1 213 ? -35.38872 33.51978 -13.74471 1.000 36.28147 205 TYR A C 1
ATOM 1454 O O . TYR A 1 213 ? -36.47254 33.09721 -14.15571 1.000 38.16099 205 TYR A O 1
ATOM 1463 N N . LYS A 1 214 ? -34.24966 33.37923 -14.41021 1.000 32.63478 206 LYS A N 1
ATOM 1464 C CA . LYS A 1 214 ? -34.22778 32.75042 -15.71732 1.000 35.78336 206 LYS A CA 1
ATOM 1465 C C . LYS A 1 214 ? -32.91261 32.00940 -15.87601 1.000 35.19352 206 LYS A C 1
ATOM 1466 O O . LYS A 1 214 ? -31.91532 32.32564 -15.22011 1.000 30.75492 206 LYS A O 1
ATOM 1472 N N . ARG A 1 215 ? -32.91734 31.01673 -16.75900 1.000 28.69123 207 ARG A N 1
ATOM 1473 C CA . ARG A 1 215 ? -31.68385 30.33667 -17.13427 1.000 27.32703 207 ARG A CA 1
ATOM 1474 C C . ARG A 1 215 ? -31.08061 31.09627 -18.31107 1.000 34.44848 207 ARG A C 1
ATOM 1475 O O . ARG A 1 215 ? -31.66286 31.12786 -19.40190 1.000 39.89909 207 ARG A O 1
ATOM 1483 N N . VAL A 1 216 ? -29.92153 31.71655 -18.08713 1.000 25.79815 208 VAL A N 1
ATOM 1484 C CA . VAL A 1 216 ? -29.30058 32.56498 -19.10581 1.000 25.81199 208 VAL A CA 1
ATOM 1485 C C . VAL A 1 216 ? -28.75909 31.71186 -20.24300 1.000 25.14440 208 VAL A C 1
ATOM 1486 O O . VAL A 1 216 ? -29.02404 31.97066 -21.42804 1.000 32.68118 208 VAL A O 1
ATOM 1490 N N . THR A 1 217 ? -28.00324 30.68289 -19.89462 1.000 24.13938 209 THR A N 1
ATOM 1491 C CA . THR A 1 217 ? -27.39131 29.75922 -20.83826 1.000 25.61099 209 THR A CA 1
ATOM 1492 C C . THR A 1 217 ? -26.77206 28.62916 -20.02564 1.000 24.95896 209 THR A C 1
ATOM 1493 O O . THR A 1 217 ? -27.02961 28.48656 -18.82126 1.000 22.02101 209 THR A O 1
ATOM 1497 N N . GLY A 1 218 ? -25.96044 27.81846 -20.68907 1.000 22.99390 210 GLY A N 1
ATOM 1498 C CA . GLY A 1 218 ? -25.22744 26.76180 -20.02441 1.000 22.48354 210 GLY A CA 1
ATOM 1499 C C . GLY A 1 218 ? -24.02303 26.43092 -20.87191 1.000 23.30090 210 GLY A C 1
ATOM 1500 O O . GLY A 1 218 ? -23.87978 26.91153 -21.99899 1.000 28.43152 210 GLY A O 1
ATOM 1501 N N . THR A 1 219 ? -23.14243 25.62598 -20.30913 1.000 22.00214 211 THR A N 1
ATOM 1502 C CA . THR A 1 219 ? -22.03296 25.07373 -21.07002 1.000 24.32881 211 THR A CA 1
ATOM 1503 C C . THR A 1 219 ? -21.92188 23.59419 -20.75483 1.000 25.43336 211 THR A C 1
ATOM 1504 O O . THR A 1 219 ? -22.26985 23.14335 -19.66646 1.000 23.76869 211 THR A O 1
ATOM 1508 N N . SER A 1 220 ? -21.47230 22.83325 -21.73360 1.000 22.58123 212 SER A N 1
ATOM 1509 C CA A SER A 1 220 ? -21.28540 21.40999 -21.49222 0.558 18.37540 212 SER A CA 1
ATOM 1510 C CA B SER A 1 220 ? -21.24689 21.40458 -21.58844 0.442 22.59757 212 SER A CA 1
ATOM 1511 C C . SER A 1 220 ? -19.90547 21.07869 -20.94487 1.000 20.22213 212 SER A C 1
ATOM 1512 O O . SER A 1 220 ? -19.61686 19.90397 -20.69884 1.000 22.12199 212 SER A O 1
ATOM 1517 N N . LEU A 1 221 ? -19.06045 22.07423 -20.69009 1.000 20.84959 213 LEU A N 1
ATOM 1518 C CA . LEU A 1 221 ? -17.73709 21.83720 -20.12737 1.000 20.56428 213 LEU A CA 1
ATOM 1519 C C . LEU A 1 221 ? -17.83581 22.03209 -18.62184 1.000 22.49412 213 LEU A C 1
ATOM 1520 O O . LEU A 1 221 ? -17.58064 23.11410 -18.09746 1.000 22.69096 213 LEU A O 1
ATOM 1525 N N . GLY A 1 222 ? -18.20523 20.96537 -17.91758 1.000 19.53719 214 GLY A N 1
ATOM 1526 C CA . GLY A 1 222 ? -18.44542 21.05750 -16.49441 1.000 19.19959 214 GLY A CA 1
ATOM 1527 C C . GLY A 1 222 ? -17.68921 19.99843 -15.71592 1.000 21.61274 214 GLY A C 1
ATOM 1528 O O . GLY A 1 222 ? -16.61941 19.53119 -16.11291 1.000 19.67948 214 GLY A O 1
ATOM 1529 N N . GLY A 1 223 ? -18.26583 19.62328 -14.56676 1.000 19.50863 215 GLY A N 1
ATOM 1530 C CA . GLY A 1 223 ? -17.59441 18.67653 -13.69969 1.000 20.29606 215 GLY A CA 1
ATOM 1531 C C . GLY A 1 223 ? -17.42860 17.30529 -14.31148 1.000 17.88179 215 GLY A C 1
ATOM 1532 O O . GLY A 1 223 ? -16.47997 16.59452 -13.98404 1.000 20.19001 215 GLY A O 1
ATOM 1533 N N . GLY A 1 224 ? -18.36022 16.90433 -15.18276 1.000 19.36828 216 GLY A N 1
ATOM 1534 C CA . GLY A 1 224 ? -18.23633 15.61381 -15.83747 1.000 20.16195 216 GLY A CA 1
ATOM 1535 C C . GLY A 1 224 ? -17.15034 15.61048 -16.88845 1.000 19.30325 216 GLY A C 1
ATOM 1536 O O . GLY A 1 224 ? -16.54539 14.56744 -17.15446 1.000 21.72319 216 GLY A O 1
ATOM 1537 N N . THR A 1 225 ? -16.90154 16.76708 -17.49869 1.000 18.43601 217 THR A N 1
ATOM 1538 C CA . THR A 1 225 ? -15.76815 16.89992 -18.40987 1.000 19.26643 217 THR A CA 1
ATOM 1539 C C . THR A 1 225 ? -14.45763 16.77070 -17.65175 1.000 20.67692 217 THR A C 1
ATOM 1540 O O . THR A 1 225 ? -13.53271 16.07705 -18.09221 1.000 21.01908 217 THR A O 1
ATOM 1544 N N . PHE A 1 226 ? -14.34542 17.45001 -16.50793 1.000 20.78741 218 PHE A N 1
ATOM 1545 C CA . PHE A 1 226 ? -13.15089 17.28097 -15.69921 1.000 23.78145 218 PHE A CA 1
ATOM 1546 C C . PHE A 1 226 ? -12.93429 15.82111 -15.34482 1.000 22.83744 218 PHE A C 1
ATOM 1547 O O . PHE A 1 226 ? -11.85698 15.26843 -15.58058 1.000 22.32945 218 PHE A O 1
ATOM 1555 N N . LEU A 1 227 ? -13.95840 15.16825 -14.78296 1.000 20.92741 219 LEU A N 1
ATOM 1556 C CA . LEU A 1 227 ? -13.78328 13.80602 -14.30798 1.000 23.47204 219 LEU A CA 1
ATOM 1557 C C . LEU A 1 227 ? -13.57275 12.83385 -15.46856 1.000 23.24890 219 LEU A C 1
ATOM 1558 O O . LEU A 1 227 ? -12.69452 11.96621 -15.40695 1.000 22.74571 219 LEU A O 1
ATOM 1563 N N . GLY A 1 228 ? -14.33197 13.00354 -16.55201 1.000 21.35974 220 GLY A N 1
ATOM 1564 C CA . GLY A 1 228 ? -14.21242 12.09927 -17.68447 1.000 19.35871 220 GLY A CA 1
ATOM 1565 C C . GLY A 1 228 ? -12.88223 12.23361 -18.40042 1.000 19.46810 220 GLY A C 1
ATOM 1566 O O . GLY A 1 228 ? -12.22384 11.23601 -18.69024 1.000 21.32809 220 GLY A O 1
ATOM 1567 N N . LEU A 1 229 ? -12.46512 13.47012 -18.68818 1.000 21.76542 221 LEU A N 1
ATOM 1568 C CA . LEU A 1 229 ? -11.17011 13.65464 -19.34999 1.000 22.18248 221 LEU A CA 1
ATOM 1569 C C . LEU A 1 229 ? -10.02506 13.23308 -18.45416 1.000 22.70764 221 LEU A C 1
ATOM 1570 O O . LEU A 1 229 ? -9.06333 12.60411 -18.91243 1.000 24.31513 221 LEU A O 1
ATOM 1575 N N . CYS A 1 230 ? -10.09867 13.57862 -17.16900 1.000 23.11801 222 CYS A N 1
ATOM 1576 C CA . CYS A 1 230 ? -9.05138 13.16885 -16.25213 1.000 25.21546 222 CYS A CA 1
ATOM 1577 C C . CYS A 1 230 ? -8.91164 11.65619 -16.22686 1.000 25.45119 222 CYS A C 1
ATOM 1578 O O . CYS A 1 230 ? -7.79933 11.12214 -16.28817 1.000 27.83769 222 CYS A O 1
ATOM 1581 N N . SER A 1 231 ? -10.04015 10.94330 -16.15145 1.000 23.39593 223 SER A N 1
ATOM 1582 C CA . SER A 1 231 ? -9.98805 9.48722 -16.12700 1.000 23.81679 223 SER A CA 1
ATOM 1583 C C . SER A 1 231 ? -9.37435 8.92610 -17.40406 1.000 23.92624 223 SER A C 1
ATOM 1584 O O . SER A 1 231 ? -8.58193 7.97898 -17.35174 1.000 27.95516 223 SER A O 1
ATOM 1587 N N . LEU A 1 232 ? -9.73529 9.48653 -18.55940 1.000 24.62016 224 LEU A N 1
ATOM 1588 C CA . LEU A 1 232 ? -9.15177 9.02556 -19.81466 1.000 25.43101 224 LEU A CA 1
ATOM 1589 C C . LEU A 1 232 ? -7.65010 9.29719 -19.86601 1.000 25.95658 224 LEU A C 1
ATOM 1590 O O . LEU A 1 232 ? -6.87344 8.46753 -20.35928 1.000 28.49834 224 LEU A O 1
ATOM 1595 N N . LEU A 1 233 ? -7.22902 10.46783 -19.38244 1.000 23.65718 225 LEU A N 1
ATOM 1596 C CA . LEU A 1 233 ? -5.84720 10.90455 -19.55518 1.000 22.35867 225 LEU A CA 1
ATOM 1597 C C . LEU A 1 233 ? -4.90707 10.32095 -18.51173 1.000 26.82716 225 LEU A C 1
ATOM 1598 O O . LEU A 1 233 ? -3.72009 10.11605 -18.80233 1.000 29.69000 225 LEU A O 1
ATOM 1603 N N . THR A 1 234 ? -5.40158 10.05336 -17.29478 1.000 27.09942 226 THR A N 1
ATOM 1604 C CA . THR A 1 234 ? -4.54675 9.65627 -16.18146 1.000 27.96116 226 THR A CA 1
ATOM 1605 C C . THR A 1 234 ? -4.86945 8.29517 -15.58838 1.000 28.89424 226 THR A C 1
ATOM 1606 O O . THR A 1 234 ? -4.05406 7.77336 -14.81771 1.000 35.52762 226 THR A O 1
ATOM 1610 N N . GLY A 1 235 ? -6.03862 7.72878 -15.87449 1.000 29.70871 227 GLY A N 1
ATOM 1611 C CA . GLY A 1 235 ? -6.42375 6.48415 -15.24263 1.000 28.98933 227 GLY A CA 1
ATOM 1612 C C . GLY A 1 235 ? -6.90762 6.61305 -13.81804 1.000 32.25987 227 GLY A C 1
ATOM 1613 O O . GLY A 1 235 ? -7.06549 5.58524 -13.14049 1.000 34.68068 227 GLY A O 1
ATOM 1614 N N . CYS A 1 236 ? -7.13223 7.83369 -13.33070 1.000 31.18064 228 CYS A N 1
ATOM 1615 C CA . CYS A 1 236 ? -7.71809 7.99842 -12.00816 1.000 32.98220 228 CYS A CA 1
ATOM 1616 C C . CYS A 1 236 ? -9.09456 7.34419 -11.96998 1.000 32.46690 228 CYS A C 1
ATOM 1617 O O . CYS A 1 236 ? -9.78384 7.23530 -12.98807 1.000 34.11370 228 CYS A O 1
ATOM 1620 N N . GLU A 1 237 ? -9.49775 6.88874 -10.78603 1.000 36.75889 229 GLU A N 1
ATOM 1621 C CA . GLU A 1 237 ? -10.79811 6.23639 -10.69529 1.000 40.99812 229 GLU A CA 1
ATOM 1622 C C . GLU A 1 237 ? -11.67771 6.84350 -9.61032 1.000 37.39328 229 GLU A C 1
ATOM 1623 O O . GLU A 1 237 ? -12.60652 6.18678 -9.13640 1.000 38.14044 229 GLU A O 1
ATOM 1629 N N . SER A 1 238 ? -11.42255 8.09288 -9.23554 1.000 32.04671 230 SER A N 1
ATOM 1630 C CA . SER A 1 238 ? -12.36583 8.84865 -8.42471 1.000 29.58959 230 SER A CA 1
ATOM 1631 C C . SER A 1 238 ? -12.09847 10.33208 -8.60617 1.000 26.32412 230 SER A C 1
ATOM 1632 O O . SER A 1 238 ? -10.99465 10.74662 -8.98204 1.000 24.79408 230 SER A O 1
ATOM 1635 N N . PHE A 1 239 ? -13.14065 11.12039 -8.32091 1.000 23.78625 231 PHE A N 1
ATOM 1636 C CA . PHE A 1 239 ? -13.01412 12.57639 -8.28053 1.000 23.48253 231 PHE A CA 1
ATOM 1637 C C . PHE A 1 239 ? -11.91403 13.00090 -7.31544 1.000 22.78680 231 PHE A C 1
ATOM 1638 O O . PHE A 1 239 ? -11.08667 13.86626 -7.63384 1.000 23.60105 231 PHE A O 1
ATOM 1646 N N . GLU A 1 240 ? -11.88193 12.39472 -6.12990 1.000 25.93344 232 GLU A N 1
ATOM 1647 C CA . GLU A 1 240 ? -10.88049 12.77737 -5.14647 1.000 23.74965 232 GLU A CA 1
ATOM 1648 C C . GLU A 1 240 ? -9.47231 12.46182 -5.63188 1.000 27.57156 232 GLU A C 1
ATOM 1649 O O . GLU A 1 240 ? -8.54836 13.25438 -5.41551 1.000 27.09843 232 GLU A O 1
ATOM 1655 N N . GLU A 1 241 ? -9.28873 11.31371 -6.29437 1.000 25.53435 233 GLU A N 1
ATOM 1656 C CA . GLU A 1 241 ? -7.97854 10.99601 -6.85679 1.000 27.37320 233 GLU A CA 1
ATOM 1657 C C . GLU A 1 241 ? -7.57622 12.00293 -7.93597 1.000 27.13570 233 GLU A C 1
ATOM 1658 O O . GLU A 1 241 ? -6.40347 12.39917 -8.01968 1.000 26.65915 233 GLU A O 1
ATOM 1664 N N . ALA A 1 242 ? -8.52654 12.41512 -8.77905 1.000 25.80771 234 ALA A N 1
ATOM 1665 C CA . ALA A 1 242 ? -8.21769 13.39711 -9.82130 1.000 24.22412 234 ALA A CA 1
ATOM 1666 C C . ALA A 1 242 ? -7.73287 14.70928 -9.21736 1.000 25.48425 234 ALA A C 1
ATOM 1667 O O . ALA A 1 242 ? -6.75020 15.28983 -9.69351 1.000 25.37991 234 ALA A O 1
ATOM 1669 N N . LEU A 1 243 ? -8.39953 15.18169 -8.15362 1.000 22.20752 235 LEU A N 1
ATOM 1670 C CA . LEU A 1 243 ? -7.96424 16.40369 -7.47613 1.000 24.33903 235 LEU A CA 1
ATOM 1671 C C . LEU A 1 243 ? -6.59075 16.24207 -6.83063 1.000 26.71446 235 LEU A C 1
ATOM 1672 O O . LEU A 1 243 ? -5.77884 17.17813 -6.85983 1.000 26.16203 235 LEU A O 1
ATOM 1677 N N . GLU A 1 244 ? -6.32077 15.07890 -6.21556 1.000 23.51593 236 GLU A N 1
ATOM 1678 C CA . GLU A 1 244 ? -5.01198 14.82579 -5.61501 1.000 26.46593 236 GLU A CA 1
ATOM 1679 C C . GLU A 1 244 ? -3.91198 14.88068 -6.66794 1.000 26.94227 236 GLU A C 1
ATOM 1680 O O . GLU A 1 244 ? -2.86432 15.50448 -6.45600 1.000 28.06109 236 GLU A O 1
ATOM 1686 N N . MET A 1 245 ? -4.14021 14.24065 -7.82166 1.000 26.54019 237 MET A N 1
ATOM 1687 C CA . MET A 1 245 ? -3.18565 14.32689 -8.92422 1.000 26.19577 237 MET A CA 1
ATOM 1688 C C . MET A 1 245 ? -2.98887 15.76796 -9.35975 1.000 25.82422 237 MET A C 1
ATOM 1689 O O . MET A 1 245 ? -1.85204 16.22684 -9.53734 1.000 28.79588 237 MET A O 1
ATOM 1694 N N . ALA A 1 246 ? -4.09557 16.49455 -9.54274 1.000 24.22433 238 ALA A N 1
ATOM 1695 C CA . ALA A 1 246 ? -4.01630 17.87009 -10.02056 1.000 23.41328 238 ALA A CA 1
ATOM 1696 C C . ALA A 1 246 ? -3.24532 18.75109 -9.04605 1.000 24.41802 238 ALA A C 1
ATOM 1697 O O . ALA A 1 246 ? -2.48857 19.63261 -9.46831 1.000 27.13097 238 ALA A O 1
ATOM 1699 N N . SER A 1 247 ? -3.38713 18.49791 -7.73459 1.000 24.95925 239 SER A N 1
ATOM 1700 C CA . SER A 1 247 ? -2.66300 19.29555 -6.75187 1.000 27.30616 239 SER A CA 1
ATOM 1701 C C . SER A 1 247 ? -1.15037 19.16155 -6.88456 1.000 29.99053 239 SER A C 1
ATOM 1702 O O . SER A 1 247 ? -0.42361 20.05078 -6.43226 1.000 34.27906 239 SER A O 1
ATOM 1705 N N . LYS A 1 248 ? -0.66138 18.07826 -7.49559 1.000 27.79796 240 LYS A N 1
ATOM 1706 C CA . LYS A 1 248 ? 0.76509 17.83055 -7.64332 1.000 29.27538 240 LYS A CA 1
ATOM 1707 C C . LYS A 1 248 ? 1.30512 18.22139 -9.01301 1.000 31.18213 240 LYS A C 1
ATOM 1708 O O . LYS A 1 248 ? 2.52380 18.15611 -9.22133 1.000 33.03411 240 LYS A O 1
ATOM 1714 N N . GLY A 1 249 ? 0.43807 18.61890 -9.94832 1.000 28.03064 241 GLY A N 1
ATOM 1715 C CA . GLY A 1 249 ? 0.83669 18.83100 -11.32352 1.000 28.28331 241 GLY A CA 1
ATOM 1716 C C . GLY A 1 249 ? 1.15669 20.28360 -11.65951 1.000 29.26074 241 GLY A C 1
ATOM 1717 O O . GLY A 1 249 ? 0.93212 21.21084 -10.88587 1.000 31.66221 241 GLY A O 1
ATOM 1718 N N . ASP A 1 250 ? 1.71382 20.46236 -12.85483 1.000 27.76011 242 ASP A N 1
ATOM 1719 C CA . ASP A 1 250 ? 2.05523 21.76989 -13.40966 1.000 26.59729 242 ASP A CA 1
ATOM 1720 C C . ASP A 1 250 ? 1.33058 21.86722 -14.74939 1.000 24.81168 242 ASP A C 1
ATOM 1721 O O . ASP A 1 250 ? 1.75510 21.24397 -15.72646 1.000 27.59500 242 ASP A O 1
ATOM 1726 N N . SER A 1 251 ? 0.24127 22.63714 -14.79669 1.000 23.34801 243 SER A N 1
ATOM 1727 C CA . SER A 1 251 ? -0.54121 22.71865 -16.03057 1.000 23.08671 243 SER A CA 1
ATOM 1728 C C . SER A 1 251 ? 0.25716 23.31639 -17.17845 1.000 24.25504 243 SER A C 1
ATOM 1729 O O . SER A 1 251 ? -0.10434 23.09819 -18.33821 1.000 23.82698 243 SER A O 1
ATOM 1732 N N . THR A 1 252 ? 1.31049 24.08306 -16.88629 1.000 22.74231 244 THR A N 1
ATOM 1733 C CA . THR A 1 252 ? 2.04891 24.73639 -17.96808 1.000 25.08592 244 THR A CA 1
ATOM 1734 C C . THR A 1 252 ? 2.88920 23.75553 -18.76574 1.000 25.18636 244 THR A C 1
ATOM 1735 O O . THR A 1 252 ? 3.37977 24.12166 -19.84148 1.000 28.36838 244 THR A O 1
ATOM 1739 N N . GLN A 1 253 ? 3.04847 22.52184 -18.27824 1.000 25.98726 245 GLN A N 1
ATOM 1740 C CA . GLN A 1 253 ? 3.69305 21.48908 -19.08263 1.000 27.52360 245 GLN A CA 1
ATOM 1741 C C . GLN A 1 253 ? 2.81739 21.05880 -20.25331 1.000 27.31221 245 GLN A C 1
ATOM 1742 O O . GLN A 1 253 ? 3.34058 20.60394 -21.27493 1.000 32.73535 245 GLN A O 1
ATOM 1748 N N . ALA A 1 254 ? 1.49216 21.18296 -20.12805 1.000 22.68134 246 ALA A N 1
ATOM 1749 C CA . ALA A 1 254 ? 0.57593 20.79582 -21.19782 1.000 22.23994 246 ALA A CA 1
ATOM 1750 C C . ALA A 1 254 ? 0.04449 21.98554 -21.97610 1.000 22.35890 246 ALA A C 1
ATOM 1751 O O . ALA A 1 254 ? -0.17457 21.87671 -23.19269 1.000 21.66687 246 ALA A O 1
ATOM 1753 N N . ASP A 1 255 ? -0.16532 23.10754 -21.29796 1.000 22.63916 247 ASP A N 1
ATOM 1754 C CA . ASP A 1 255 ? -0.74391 24.29938 -21.90892 1.000 22.54750 247 ASP A CA 1
ATOM 1755 C C . ASP A 1 255 ? 0.31407 25.14439 -22.59819 1.000 23.60659 247 ASP A C 1
ATOM 1756 O O . ASP A 1 255 ? 1.46535 25.21797 -22.15578 1.000 28.02940 247 ASP A O 1
ATOM 1761 N N . LYS 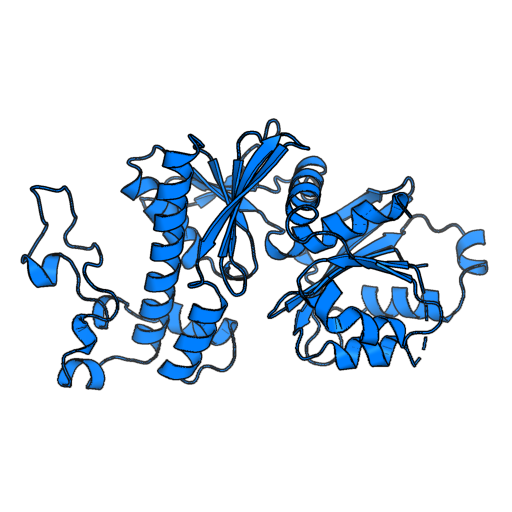A 1 256 ? -0.08489 25.79685 -23.69734 1.000 21.16730 248 LYS A N 1
ATOM 1762 C CA . LYS A 1 256 ? 0.73792 26.79648 -24.35817 1.000 22.66551 248 LYS A CA 1
ATOM 1763 C C . LYS A 1 256 ? 0.32427 28.16463 -23.81961 1.000 26.66458 248 LYS A C 1
ATOM 1764 O O . LYS A 1 256 ? -0.85843 28.52595 -23.87516 1.000 27.04258 248 LYS A O 1
ATOM 1770 N N . LEU A 1 257 ? 1.28075 28.90005 -23.27062 1.000 24.97642 249 LEU A N 1
ATOM 1771 C CA . LEU A 1 257 ? 1.00608 30.19257 -22.66355 1.000 24.04801 249 LEU A CA 1
ATOM 1772 C C . LEU A 1 257 ? 1.26758 31.32139 -23.65949 1.000 22.64071 249 LEU A C 1
ATOM 1773 O O . LEU A 1 257 ? 1.94264 31.15146 -24.68367 1.000 24.95674 249 LEU A O 1
ATOM 1778 N N . VAL A 1 258 ? 0.74014 32.50224 -23.33425 1.000 24.52491 250 VAL A N 1
ATOM 1779 C CA . VAL A 1 258 ? 1.01827 33.67670 -24.16598 1.000 25.86603 250 VAL A CA 1
ATOM 1780 C C . VAL A 1 258 ? 2.51999 33.85642 -24.37029 1.000 25.31638 250 VAL A C 1
ATOM 1781 O O . VAL A 1 258 ? 2.98506 34.10501 -25.48796 1.000 25.35085 250 VAL A O 1
ATOM 1785 N N . ARG A 1 259 ? 3.31119 33.67586 -23.30749 1.000 26.30645 251 ARG A N 1
ATOM 1786 C CA . ARG A 1 259 ? 4.75192 33.85798 -23.44307 1.000 24.12331 251 ARG A CA 1
ATOM 1787 C C . ARG A 1 259 ? 5.39833 32.80591 -24.34293 1.000 27.17696 251 ARG A C 1
ATOM 1788 O O . ARG A 1 259 ? 6.47337 33.05745 -24.88521 1.000 28.70624 251 ARG A O 1
ATOM 1796 N N . ASP A 1 260 ? 4.77323 31.63831 -24.52130 1.000 27.03718 252 ASP A N 1
ATOM 1797 C CA . ASP A 1 260 ? 5.29674 30.65349 -25.46920 1.000 25.92721 252 ASP A CA 1
ATOM 1798 C C . ASP A 1 260 ? 5.12943 31.09203 -26.91879 1.000 28.53156 252 ASP A C 1
ATOM 1799 O O . ASP A 1 260 ? 5.86712 30.61515 -27.79282 1.000 29.60837 252 ASP A O 1
ATOM 1804 N N . ILE A 1 261 ? 4.17601 31.97659 -27.19133 1.000 27.13667 253 ILE A N 1
ATOM 1805 C CA . ILE A 1 261 ? 3.89273 32.43553 -28.54180 1.000 23.93264 253 ILE A CA 1
ATOM 1806 C C . ILE A 1 261 ? 4.57505 33.76429 -28.83903 1.000 24.82136 253 ILE A C 1
ATOM 1807 O O . ILE A 1 261 ? 5.14224 33.94712 -29.91304 1.000 26.04069 253 ILE A O 1
ATOM 1812 N N . TYR A 1 262 ? 4.54202 34.68461 -27.86691 1.000 27.20385 254 TYR A N 1
ATOM 1813 C CA . TYR A 1 262 ? 5.08172 36.02937 -28.00829 1.000 31.29434 254 TYR A CA 1
ATOM 1814 C C . TYR A 1 262 ? 6.47976 36.18852 -27.42804 1.000 29.64339 254 TYR A C 1
ATOM 1815 O O . TYR A 1 262 ? 7.16795 37.15084 -27.77281 1.000 31.66388 254 TYR A O 1
ATOM 1824 N N . GLY A 1 263 ? 6.90636 35.28246 -26.54546 1.000 32.32357 255 GLY A N 1
ATOM 1825 C CA . GLY A 1 263 ? 8.14375 35.49851 -25.81782 1.000 31.67235 255 GLY A CA 1
ATOM 1826 C C . GLY A 1 263 ? 7.98612 36.37049 -24.59148 1.000 37.91666 255 GLY A C 1
ATOM 1827 O O . GLY A 1 263 ? 8.99036 36.71022 -23.95810 1.000 50.08270 255 GLY A O 1
ATOM 1828 N N . GLY A 1 264 ? 6.76162 36.75006 -24.26015 1.000 34.04870 256 GLY A N 1
ATOM 1829 C CA . GLY A 1 264 ? 6.49512 37.63766 -23.13902 1.000 36.13813 256 GLY A CA 1
ATOM 1830 C C . GLY A 1 264 ? 5.02799 37.99904 -23.12846 1.000 36.78492 256 GLY A C 1
ATOM 1831 O O . GLY A 1 264 ? 4.19095 37.24637 -23.63051 1.000 32.72497 256 GLY A O 1
ATOM 1832 N N . ASP A 1 265 ? 4.72312 39.16573 -22.56233 1.000 41.61505 257 ASP A N 1
ATOM 1833 C CA . ASP A 1 265 ? 3.34381 39.64046 -22.60116 1.000 40.06903 257 ASP A CA 1
ATOM 1834 C C . ASP A 1 265 ? 2.94143 40.01993 -24.02707 1.000 41.12391 257 ASP A C 1
ATOM 1835 O O . ASP A 1 265 ? 3.77510 40.33641 -24.87887 1.000 41.67255 257 ASP A O 1
ATOM 1840 N N . TYR A 1 266 ? 1.63316 39.99568 -24.28001 1.000 38.15619 258 TYR A N 1
ATOM 1841 C CA . TYR A 1 266 ? 1.05137 40.62206 -25.47182 1.000 37.47701 258 TYR A CA 1
ATOM 1842 C C . TYR A 1 266 ? 0.54034 41.97444 -24.97824 1.000 42.14533 258 TYR A C 1
ATOM 1843 O O . TYR A 1 266 ? -0.60786 42.11202 -24.55325 1.000 37.93606 258 TYR A O 1
ATOM 1852 N N . GLU A 1 267 ? 1.43011 42.97316 -25.00726 1.000 51.09107 259 GLU A N 1
ATOM 1853 C CA . GLU A 1 267 ? 1.16183 44.24760 -24.34378 1.000 55.98211 259 GLU A CA 1
ATOM 1854 C C . GLU A 1 267 ? -0.05202 44.94683 -24.93397 1.000 51.36943 259 GLU A C 1
ATOM 1855 O O . GLU A 1 267 ? -0.87810 45.49880 -24.19745 1.000 50.33018 259 GLU A O 1
ATOM 1861 N N . ARG A 1 268 ? -0.15939 44.94749 -26.26624 1.000 48.47225 260 ARG A N 1
ATOM 1862 C CA . ARG A 1 268 ? -1.18317 45.72401 -26.95565 1.000 44.04335 260 ARG A CA 1
ATOM 1863 C C . ARG A 1 268 ? -2.58221 45.43843 -26.42426 1.000 42.24207 260 ARG A C 1
ATOM 1864 O O . ARG A 1 268 ? -3.40880 46.35339 -26.33395 1.000 50.75151 260 ARG A O 1
ATOM 1872 N N . PHE A 1 269 ? -2.86346 44.19144 -26.04219 1.000 40.15881 261 PHE A N 1
ATOM 1873 C CA . PHE A 1 269 ? -4.18318 43.82752 -25.54467 1.000 39.13398 261 PHE A CA 1
ATOM 1874 C C . PHE A 1 269 ? -4.16493 43.43096 -24.07509 1.000 42.81548 261 PHE A C 1
ATOM 1875 O O . PHE A 1 269 ? -5.09903 42.77794 -23.60282 1.000 44.82928 261 PHE A O 1
ATOM 1883 N N . GLY A 1 270 ? -3.13421 43.84264 -23.34268 1.000 44.87009 262 GLY A N 1
ATOM 1884 C CA . GLY A 1 270 ? -3.08869 43.59924 -21.91102 1.000 43.90053 262 GLY A CA 1
ATOM 1885 C C . GLY A 1 270 ? -3.17684 42.13680 -21.53841 1.000 40.92177 262 GLY A C 1
ATOM 1886 O O . GLY A 1 270 ? -3.80918 41.79151 -20.53272 1.000 43.06810 262 GLY A O 1
ATOM 1887 N N . LEU A 1 271 ? -2.56369 41.25878 -22.33537 1.000 32.47893 263 LEU A N 1
ATOM 1888 C CA . LEU A 1 271 ? -2.54805 39.84438 -22.00544 1.000 30.94574 263 LEU A CA 1
ATOM 1889 C C . LEU A 1 271 ? -1.23060 39.50359 -21.33435 1.000 34.56230 263 LEU A C 1
ATOM 1890 O O . LEU A 1 271 ? -0.16648 39.70830 -21.93880 1.000 34.69961 263 LEU A O 1
ATOM 1895 N N . PRO A 1 272 ? -1.24295 39.00489 -20.10449 1.000 31.41362 264 PRO A N 1
ATOM 1896 C CA . PRO A 1 272 ? 0.01851 38.67390 -19.43674 1.000 36.20654 264 PRO A CA 1
ATOM 1897 C C . PRO A 1 272 ? 0.62628 37.41016 -20.02675 1.000 33.73934 264 PRO A C 1
ATOM 1898 O O . PRO A 1 272 ? -0.08056 36.54184 -20.53700 1.000 29.13677 264 PRO A O 1
ATOM 1902 N N . GLY A 1 273 ? 1.95669 37.31260 -19.94749 1.000 30.34763 265 GLY A N 1
ATOM 1903 C CA . GLY A 1 273 ? 2.64498 36.15313 -20.48836 1.000 30.38312 265 GLY A CA 1
ATOM 1904 C C . GLY A 1 273 ? 2.21619 34.84036 -19.87074 1.000 28.18176 265 GLY A C 1
ATOM 1905 O O . GLY A 1 273 ? 2.30303 33.79586 -20.52670 1.000 27.55689 265 GLY A O 1
ATOM 1906 N N . TRP A 1 274 ? 1.72286 34.86948 -18.62632 1.000 27.88162 266 TRP A N 1
ATOM 1907 C CA . TRP A 1 274 ? 1.30818 33.66169 -17.92361 1.000 30.66279 266 TRP A CA 1
ATOM 1908 C C . TRP A 1 274 ? -0.07717 33.18120 -18.31680 1.000 28.35172 266 TRP A C 1
ATOM 1909 O O . TRP A 1 274 ? -0.46212 32.07404 -17.93400 1.000 29.12225 266 TRP A O 1
ATOM 1920 N N . ALA A 1 275 ? -0.84195 33.98313 -19.04506 1.000 26.80308 267 ALA A N 1
ATOM 1921 C CA . ALA A 1 275 ? -2.17495 33.56061 -19.44479 1.000 26.52795 267 ALA A CA 1
ATOM 1922 C C . ALA A 1 275 ? -2.08893 32.38098 -20.40885 1.000 23.75399 267 ALA A C 1
ATOM 1923 O O . ALA A 1 275 ? -1.16376 32.28253 -21.21802 1.000 24.44638 267 ALA A O 1
ATOM 1925 N N . VAL A 1 276 ? -3.06238 31.48126 -20.31685 1.000 25.42018 268 VAL A N 1
ATOM 1926 C CA . VAL A 1 276 ? -3.11877 30.34070 -21.22619 1.000 25.28231 268 VAL A CA 1
ATOM 1927 C C . VAL A 1 276 ? -3.63622 30.81986 -22.57386 1.000 25.75087 268 VAL A C 1
ATOM 1928 O O . VAL A 1 276 ? -4.74927 31.34799 -22.66912 1.000 28.18447 268 VAL A O 1
ATOM 1932 N N . ALA A 1 277 ? -2.82503 30.63834 -23.61662 1.000 21.00224 269 ALA A N 1
ATOM 1933 C CA . ALA A 1 277 ? -3.23713 30.94201 -24.98116 1.000 20.31040 269 ALA A CA 1
ATOM 1934 C C . ALA A 1 277 ? -3.93061 29.74507 -25.61862 1.000 25.76649 269 ALA A C 1
ATOM 1935 O O . ALA A 1 277 ? -4.92028 29.91619 -26.33587 1.000 26.73267 269 ALA A O 1
ATOM 1937 N N . SER A 1 278 ? -3.46479 28.52842 -25.33630 1.000 20.88925 270 SER A N 1
ATOM 1938 C CA . SER A 1 278 ? -4.05134 27.32125 -25.91537 1.000 19.21752 270 SER A CA 1
ATOM 1939 C C . SER A 1 278 ? -3.99226 26.20080 -24.88098 1.000 21.73882 270 SER A C 1
ATOM 1940 O O . SER A 1 278 ? -2.91115 25.68002 -24.57707 1.000 20.69591 270 SER A O 1
ATOM 1943 N N . SER A 1 279 ? -5.15086 25.81850 -24.35489 1.000 19.46991 271 SER A N 1
ATOM 1944 C CA . SER A 1 279 ? -5.21923 24.69589 -23.41651 1.000 19.98409 271 SER A CA 1
ATOM 1945 C C . SER A 1 279 ? -4.78672 23.40447 -24.10727 1.000 19.05848 271 SER A C 1
ATOM 1946 O O . SER A 1 279 ? -5.23423 23.10347 -25.21070 1.000 20.58371 271 SER A O 1
ATOM 1949 N N . PHE A 1 280 ? -3.91295 22.63802 -23.44888 1.000 19.78403 272 PHE A N 1
ATOM 1950 C CA . PHE A 1 280 ? -3.30824 21.42809 -24.01056 1.000 22.58480 272 PHE A CA 1
ATOM 1951 C C . PHE A 1 280 ? -2.52086 21.70522 -25.29344 1.000 21.63486 272 PHE A C 1
ATOM 1952 O O . PHE A 1 280 ? -2.15943 20.77439 -26.01710 1.000 21.04737 272 PHE A O 1
ATOM 1960 N N . GLY A 1 281 ? -2.21353 22.97285 -25.58366 1.000 19.43040 273 GLY A N 1
ATOM 1961 C CA . GLY A 1 281 ? -1.60819 23.32330 -26.85250 1.000 19.41237 273 GLY A CA 1
ATOM 1962 C C . GLY A 1 281 ? -0.16904 22.87712 -27.00715 1.000 20.63265 273 GLY A C 1
ATOM 1963 O O . GLY A 1 281 ? 0.31501 22.76325 -28.13229 1.000 22.86983 273 GLY A O 1
ATOM 1964 N N . ASN A 1 282 ? 0.53010 22.62660 -25.90499 1.000 20.06914 274 ASN A N 1
ATOM 1965 C CA . ASN A 1 282 ? 1.85952 22.04893 -26.04868 1.000 22.72660 274 ASN A CA 1
ATOM 1966 C C . ASN A 1 282 ? 1.81509 20.55009 -26.31134 1.000 24.11262 274 ASN A C 1
ATOM 1967 O O . ASN A 1 282 ? 2.85613 19.95816 -26.62183 1.000 25.56797 274 ASN A O 1
ATOM 1972 N N . MET A 1 283 ? 0.63793 19.93533 -26.24551 1.000 21.44168 275 MET A N 1
ATOM 1973 C CA . MET A 1 283 ? 0.51998 18.51242 -26.51509 1.000 20.89153 275 MET A CA 1
ATOM 1974 C C . MET A 1 283 ? 0.41925 18.19846 -28.00186 1.000 24.37759 275 MET A C 1
ATOM 1975 O O . MET A 1 283 ? 0.26147 17.02725 -28.36279 1.000 24.57417 275 MET A O 1
ATOM 1980 N N . ILE A 1 284 ? 0.55916 19.19933 -28.88061 1.000 23.21645 276 ILE A N 1
ATOM 1981 C CA . ILE A 1 284 ? 0.71110 18.90164 -30.30370 1.000 22.16856 276 ILE A CA 1
ATOM 1982 C C . ILE A 1 284 ? 2.10250 18.39872 -30.65146 1.000 24.01570 276 ILE A C 1
ATOM 1983 O O . ILE A 1 284 ? 2.32368 17.92095 -31.77269 1.000 28.76142 276 ILE A O 1
ATOM 1988 N N . TYR A 1 285 ? 3.05083 18.48127 -29.72358 1.000 24.61214 277 TYR A N 1
ATOM 1989 C CA . TYR A 1 285 ? 4.42317 18.05494 -29.96188 1.000 24.83254 277 TYR A CA 1
ATOM 1990 C C . TYR A 1 285 ? 4.63678 16.68953 -29.32773 1.000 24.56171 277 TYR A C 1
ATOM 1991 O O . TYR A 1 285 ? 4.43364 16.53286 -28.12155 1.000 25.14783 277 TYR A O 1
ATOM 2000 N N . LYS A 1 286 ? 5.09251 15.72272 -30.12942 1.000 27.47873 278 LYS A N 1
ATOM 2001 C CA . LYS A 1 286 ? 5.17504 14.35295 -29.62930 1.000 27.75574 278 LYS A CA 1
ATOM 2002 C C . LYS A 1 286 ? 6.14499 14.24315 -28.46019 1.000 27.29203 278 LYS A C 1
ATOM 2003 O O . LYS A 1 286 ? 5.86757 13.53879 -27.47964 1.000 30.39714 278 LYS A O 1
ATOM 2009 N N . GLU A 1 287 ? 7.28067 14.94486 -28.53172 1.000 28.15188 279 GLU A N 1
ATOM 2010 C CA . GLU A 1 287 ? 8.23883 14.85913 -27.43508 1.000 30.78111 279 GLU A CA 1
ATOM 2011 C C . GLU A 1 287 ? 7.65481 15.40249 -26.13799 1.000 28.48588 279 GLU A C 1
ATOM 2012 O O . GLU A 1 287 ? 7.99606 14.91339 -25.05395 1.000 32.30136 279 GLU A O 1
ATOM 2018 N N . LYS A 1 288 ? 6.76178 16.39483 -26.22150 1.000 25.85149 280 LYS A N 1
ATOM 2019 C CA . LYS A 1 288 ? 6.15320 16.90989 -25.00024 1.000 25.56743 280 LYS A CA 1
ATOM 2020 C C . LYS A 1 288 ? 5.10614 15.95202 -24.44495 1.000 26.41117 280 LYS A C 1
ATOM 2021 O O . LYS A 1 288 ? 4.96796 15.83085 -23.22451 1.000 27.25256 280 LYS A O 1
ATOM 2027 N N . ARG A 1 289 ? 4.34238 15.27984 -25.31529 1.000 25.49919 281 ARG A N 1
ATOM 2028 C CA . ARG A 1 289 ? 3.40137 14.26770 -24.83572 1.000 26.23541 281 ARG A CA 1
ATOM 2029 C C . ARG A 1 289 ? 4.12642 13.13997 -24.12447 1.000 29.11458 281 ARG A C 1
ATOM 2030 O O . ARG A 1 289 ? 3.58102 12.53389 -23.19684 1.000 30.96317 281 ARG A O 1
ATOM 2038 N N . GLU A 1 290 ? 5.34787 12.84199 -24.54293 1.000 29.29767 282 GLU A N 1
ATOM 2039 C CA . GLU A 1 290 ? 6.10858 11.75171 -23.93798 1.000 33.78940 282 GLU A CA 1
ATOM 2040 C C . GLU A 1 290 ? 6.72128 12.12443 -22.59628 1.000 42.73929 282 GLU A C 1
ATOM 2041 O O . GLU A 1 290 ? 7.10648 11.22643 -21.83883 1.000 46.55601 282 GLU A O 1
ATOM 2047 N N . SER A 1 291 ? 6.83515 13.41714 -22.28631 1.000 32.01210 283 SER A N 1
ATOM 2048 C CA . SER A 1 291 ? 7.44869 13.82897 -21.03086 1.000 32.70438 283 SER A CA 1
ATOM 2049 C C . SER A 1 291 ? 6.44060 14.29118 -19.99064 1.000 31.72857 283 SER A C 1
ATOM 2050 O O . SER A 1 291 ? 6.78791 14.35231 -18.80697 1.000 36.21112 283 SER A O 1
ATOM 2053 N N . VAL A 1 292 ? 5.20701 14.59943 -20.39288 1.000 28.19096 284 VAL A N 1
ATOM 2054 C CA . VAL A 1 292 ? 4.22511 15.13924 -19.46615 1.000 28.70939 284 VAL A CA 1
ATOM 2055 C C . VAL A 1 292 ? 3.81797 14.05259 -18.47892 1.000 30.66636 284 VAL A C 1
ATOM 2056 O O . VAL A 1 292 ? 3.73665 12.86871 -18.83027 1.000 32.83693 284 VAL A O 1
ATOM 2060 N N . SER A 1 293 ? 3.59044 14.44129 -17.22558 1.000 27.43369 285 SER A N 1
ATOM 2061 C CA . SER A 1 293 ? 3.14867 13.49995 -16.20886 1.000 26.03898 285 SER A CA 1
ATOM 2062 C C . SER A 1 293 ? 1.62568 13.46309 -16.12557 1.000 25.25217 285 SER A C 1
ATOM 2063 O O . SER A 1 293 ? 0.92898 14.38056 -16.56951 1.000 25.49553 285 SER A O 1
ATOM 2066 N N . LYS A 1 294 ? 1.11211 12.37703 -15.52883 1.000 28.21195 286 LYS A N 1
ATOM 2067 C CA . LYS A 1 294 ? -0.32515 12.28836 -15.26578 1.000 27.96841 286 LYS A CA 1
ATOM 2068 C C . LYS A 1 294 ? -0.79459 13.45267 -14.40971 1.000 25.43021 286 LYS A C 1
ATOM 2069 O O . LYS A 1 294 ? -1.87333 14.00564 -14.63788 1.000 25.43171 286 LYS A O 1
ATOM 2075 N N . GLU A 1 295 ? 0.01024 13.83809 -13.41792 1.000 27.81818 287 GLU A N 1
ATOM 2076 C CA . GLU A 1 295 ? -0.36791 14.94157 -12.54397 1.000 24.28346 287 GLU A CA 1
ATOM 2077 C C . GLU A 1 295 ? -0.46357 16.25359 -13.31958 1.000 23.09836 287 GLU A C 1
ATOM 2078 O O . GLU A 1 295 ? -1.40035 17.03896 -13.10691 1.000 22.79919 287 GLU A O 1
ATOM 2084 N N . ASP A 1 296 ? 0.48596 16.49942 -14.23616 1.000 25.50928 288 ASP A N 1
ATOM 2085 C CA . ASP A 1 296 ? 0.40109 17.67169 -15.10590 1.000 23.25567 288 ASP A CA 1
ATOM 2086 C C . ASP A 1 296 ? -0.88816 17.66668 -15.92084 1.000 21.40270 288 ASP A C 1
ATOM 2087 O O . ASP A 1 296 ? -1.54553 18.70537 -16.07288 1.000 23.13866 288 ASP A O 1
ATOM 2092 N N . LEU A 1 297 ? -1.25799 16.50915 -16.47488 1.000 23.11961 289 LEU A N 1
ATOM 2093 C CA . LEU A 1 297 ? -2.47267 16.43807 -17.28290 1.000 23.68957 289 LEU A CA 1
ATOM 2094 C C . LEU A 1 297 ? -3.71611 16.65344 -16.43505 1.000 21.07493 289 LEU A C 1
ATOM 2095 O O . LEU A 1 297 ? -4.66158 17.32123 -16.87196 1.000 20.89312 289 LEU A O 1
ATOM 2100 N N . ALA A 1 298 ? -3.73417 16.10068 -15.21893 1.000 21.37569 290 ALA A N 1
ATOM 2101 C CA . ALA A 1 298 ? -4.86782 16.34301 -14.33547 1.000 20.29929 290 ALA A CA 1
ATOM 2102 C C . ALA A 1 298 ? -5.00147 17.82458 -14.02413 1.000 20.17592 290 ALA A C 1
ATOM 2103 O O . ALA A 1 298 ? -6.10484 18.37895 -14.04579 1.000 20.68737 290 ALA A O 1
ATOM 2105 N N . ARG A 1 299 ? -3.88862 18.48357 -13.72278 1.000 21.58903 291 ARG A N 1
ATOM 2106 C CA . ARG A 1 299 ? -3.96591 19.90079 -13.40197 1.000 23.00716 291 ARG A CA 1
ATOM 2107 C C . ARG A 1 299 ? -4.35948 20.71851 -14.62318 1.000 23.19395 291 ARG A C 1
ATOM 2108 O O . ARG A 1 299 ? -5.13948 21.66744 -14.50693 1.000 21.66446 291 ARG A O 1
ATOM 2116 N N . ALA A 1 300 ? -3.84615 20.36560 -15.81229 1.000 19.97292 292 ALA A N 1
ATOM 2117 C CA . ALA A 1 300 ? -4.27260 21.07651 -17.01278 1.000 19.60610 292 ALA A CA 1
ATOM 2118 C C . ALA A 1 300 ? -5.76700 20.89305 -17.26960 1.000 19.22020 292 ALA A C 1
ATOM 2119 O O . ALA A 1 300 ? -6.44285 21.82656 -17.71959 1.000 19.68570 292 ALA A O 1
ATOM 2121 N N . THR A 1 301 ? -6.29949 19.69485 -17.00544 1.000 18.97699 293 THR A N 1
ATOM 2122 C CA . THR A 1 301 ? -7.73258 19.48959 -17.18805 1.000 17.99136 293 THR A CA 1
ATOM 2123 C C . THR A 1 301 ? -8.51928 20.37532 -16.23575 1.000 19.01437 293 THR A C 1
ATOM 2124 O O . THR A 1 301 ? -9.48577 21.02982 -16.64118 1.000 19.14352 293 THR A O 1
ATOM 2128 N N . LEU A 1 302 ? -8.09541 20.42961 -14.97341 1.000 19.64079 294 LEU A N 1
ATOM 2129 C CA . LEU A 1 302 ? -8.79192 21.25051 -13.98426 1.000 19.67629 294 LEU A CA 1
ATOM 2130 C C . LEU A 1 302 ? -8.74200 22.72590 -14.36381 1.000 20.27362 294 LEU A C 1
ATOM 2131 O O . LEU A 1 302 ? -9.75618 23.43570 -14.29773 1.000 20.20726 294 LEU A O 1
ATOM 2136 N N . VAL A 1 303 ? -7.55425 23.21938 -14.72705 1.000 18.38734 295 VAL A N 1
ATOM 2137 C CA . VAL A 1 303 ? -7.39295 24.62769 -15.08572 1.000 19.10184 295 VAL A CA 1
ATOM 2138 C C . VAL A 1 303 ? -8.22650 24.98029 -16.31745 1.000 18.56269 295 VAL A C 1
ATOM 2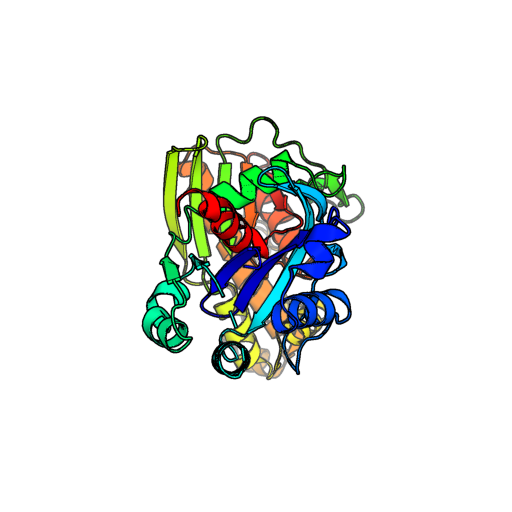139 O O . VAL A 1 303 ? -8.87697 26.03190 -16.36710 1.000 19.90720 295 VAL A O 1
ATOM 2143 N N . THR A 1 304 ? -8.20628 24.11627 -17.33374 1.000 17.65906 296 THR A N 1
ATOM 2144 C CA . THR A 1 304 ? -8.95527 24.35292 -18.56171 1.000 18.92698 296 THR A CA 1
ATOM 2145 C C . THR A 1 304 ? -10.44569 24.49673 -18.27838 1.000 18.79867 296 THR A C 1
ATOM 2146 O O . THR A 1 304 ? -11.09169 25.45190 -18.73314 1.000 19.20859 296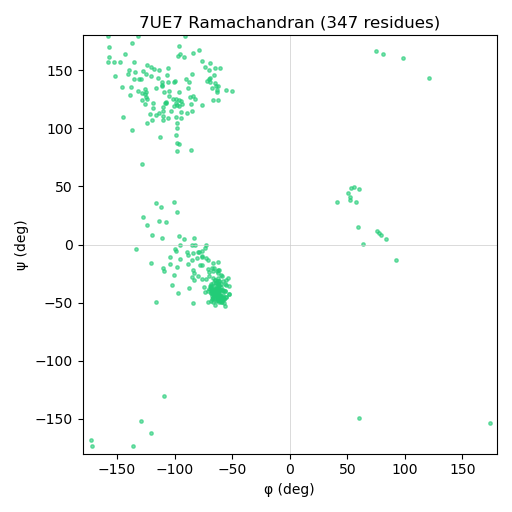 THR A O 1
ATOM 2150 N N . ILE A 1 305 ? -11.00004 23.55082 -17.52076 1.000 18.74452 297 ILE A N 1
ATOM 2151 C CA . ILE A 1 305 ? -12.43740 23.56643 -17.24045 1.000 20.24627 297 ILE A CA 1
ATOM 2152 C C . ILE A 1 305 ? -12.79382 24.75568 -16.35786 1.000 19.05924 297 ILE A C 1
ATOM 2153 O O . ILE A 1 305 ? -13.77237 25.46863 -16.61925 1.000 19.10426 297 ILE A O 1
ATOM 2158 N N . THR A 1 306 ? -11.99267 25.00080 -15.31118 1.000 18.23194 298 THR A N 1
ATOM 2159 C CA . THR A 1 306 ? -12.29820 26.07879 -14.37736 1.000 18.95762 298 THR A CA 1
ATOM 2160 C C . THR A 1 306 ? -12.21406 27.44493 -15.04932 1.000 20.18936 298 THR A C 1
ATOM 2161 O O . THR A 1 306 ? -13.09665 28.28884 -14.86890 1.000 20.59244 298 THR A O 1
ATOM 2165 N N . ASN A 1 307 ? -11.15369 27.69370 -15.82599 1.000 18.54780 299 ASN A N 1
ATOM 2166 C CA . ASN A 1 307 ? -11.05038 28.97341 -16.52266 1.000 20.28916 299 ASN A CA 1
ATOM 2167 C C . A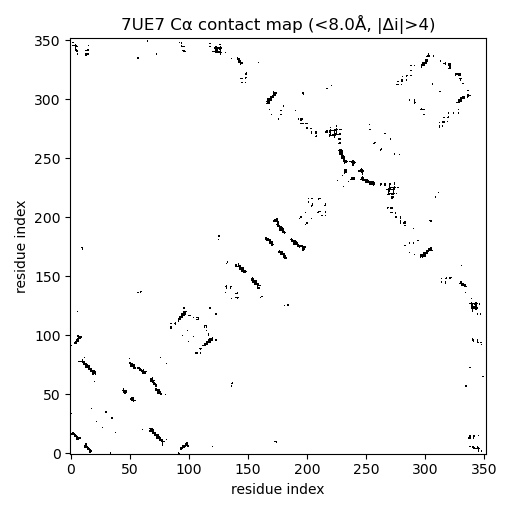SN A 1 307 ? -12.19919 29.17900 -17.50689 1.000 19.66837 299 ASN A C 1
ATOM 2168 O O . ASN A 1 307 ? -12.69519 30.29840 -17.65668 1.000 21.84667 299 ASN A O 1
ATOM 2173 N N . ASN A 1 308 ? -12.63329 28.11761 -18.19616 1.000 17.91395 300 ASN A N 1
ATOM 2174 C CA . ASN A 1 308 ? -13.72583 28.29181 -19.14839 1.000 19.09699 300 ASN A CA 1
ATOM 2175 C C . ASN A 1 308 ? -15.02209 28.63375 -18.42584 1.000 19.57684 300 ASN A C 1
ATOM 2176 O O . ASN A 1 308 ? -15.77003 29.50684 -18.87956 1.000 20.83377 300 ASN A O 1
ATOM 2181 N N . ILE A 1 309 ? -15.27114 27.99014 -17.27893 1.000 20.30878 301 ILE A N 1
ATOM 2182 C CA . ILE A 1 309 ? -16.45394 28.31060 -16.47743 1.000 21.13475 301 ILE A CA 1
ATOM 2183 C C . ILE A 1 309 ? -16.40963 29.76164 -16.01806 1.000 20.90382 301 ILE A C 1
ATOM 2184 O O . ILE A 1 309 ? -17.40590 30.48903 -16.11007 1.000 21.52558 301 ILE A O 1
ATOM 2189 N N . GLY A 1 310 ? -15.25298 30.21064 -15.52500 1.000 21.47556 302 GLY A N 1
ATOM 2190 C CA . GLY A 1 310 ? -15.14794 31.59346 -15.08983 1.000 20.91037 302 GLY A CA 1
ATOM 2191 C C . GLY A 1 310 ? -15.36370 32.57141 -16.22482 1.000 22.21273 302 GLY A C 1
ATOM 2192 O O . GLY A 1 310 ? -16.04278 33.58688 -16.06588 1.000 22.25675 302 GLY A O 1
ATOM 2193 N N . SER A 1 311 ? -14.81057 32.26425 -17.39932 1.000 20.66872 303 SER A N 1
ATOM 2194 C CA . SER A 1 311 ? -14.95016 33.16114 -18.53014 1.000 22.57866 303 SER A CA 1
ATOM 2195 C C . SER A 1 311 ? -16.40362 33.25706 -18.98933 1.000 19.48636 303 SER A C 1
ATOM 2196 O O . SER A 1 311 ? -16.89136 34.35444 -19.28529 1.000 22.07084 303 SER A O 1
ATOM 2199 N N . VAL A 1 312 ? -17.10364 32.11929 -19.06053 1.000 19.82528 304 VAL A N 1
ATOM 2200 C CA . VAL A 1 312 ? -18.51497 32.14582 -19.44241 1.000 20.96858 304 VAL A CA 1
ATOM 2201 C C . VAL A 1 312 ? -19.32672 32.90431 -18.40064 1.000 22.40432 304 VAL A C 1
ATOM 2202 O O . VAL A 1 312 ? -20.20477 33.70326 -18.73924 1.000 21.63957 304 VAL A O 1
ATOM 2206 N N . ALA A 1 313 ? -19.02374 32.69501 -17.11997 1.000 20.52335 305 ALA A N 1
ATOM 2207 C CA . ALA A 1 313 ? -19.71562 33.44795 -16.07603 1.000 21.50580 305 ALA A CA 1
ATOM 2208 C C . ALA A 1 313 ? -19.46646 34.94175 -16.22337 1.000 21.71940 305 ALA A C 1
ATOM 2209 O O . ALA A 1 313 ? -20.38934 35.75385 -16.06918 1.000 24.59197 305 ALA A O 1
ATOM 2211 N N . ARG A 1 314 ? -18.22133 35.32861 -16.52484 1.000 21.36330 306 ARG A N 1
ATOM 2212 C CA . ARG A 1 314 ? -17.90270 36.74158 -16.69649 1.000 23.18932 306 ARG A CA 1
ATOM 2213 C C . ARG A 1 314 ? -18.71600 37.34993 -17.83685 1.000 23.24710 306 ARG A C 1
ATOM 2214 O O . ARG A 1 314 ? -19.31556 38.42099 -17.69023 1.000 25.59514 306 ARG A O 1
ATOM 2222 N N . MET A 1 315 ? -18.77914 36.65545 -18.97649 1.000 23.67537 307 MET A N 1
ATOM 2223 C CA . MET A 1 315 ? -19.52933 37.17379 -20.11297 1.000 26.49094 307 MET A CA 1
ATOM 2224 C C . MET A 1 315 ? -21.01892 37.27220 -19.80619 1.000 22.07812 307 MET A C 1
ATOM 2225 O O . MET A 1 315 ? -21.67188 38.25048 -20.19428 1.000 25.01738 307 MET A O 1
ATOM 2230 N N . CYS A 1 316 ? -21.56811 36.28314 -19.08699 1.000 22.38791 308 CYS A N 1
ATOM 2231 C CA . CYS A 1 316 ? -22.98040 36.34045 -18.71211 1.000 23.36447 308 CYS A CA 1
ATOM 2232 C C . CYS A 1 316 ? -23.24829 37.45479 -17.70798 1.000 26.69502 308 CYS A C 1
ATOM 2233 O O . CYS A 1 316 ? -24.26611 38.15419 -17.79866 1.000 24.65213 308 CYS A O 1
ATOM 2236 N N . ALA A 1 317 ? -22.35868 37.62239 -16.72941 1.000 22.80312 309 ALA A N 1
ATOM 2237 C CA . ALA A 1 317 ? -22.53475 38.70910 -15.77040 1.000 25.09648 309 ALA A CA 1
ATOM 2238 C C . ALA A 1 317 ? -22.52832 40.06668 -16.46435 1.000 26.36059 309 ALA A C 1
ATOM 2239 O O . ALA A 1 317 ? -23.31891 40.95256 -16.11476 1.000 26.81686 309 ALA A O 1
ATOM 2241 N N . VAL A 1 318 ? -21.66332 40.25422 -17.46491 1.000 26.43364 310 VAL A N 1
ATOM 2242 C CA . VAL A 1 318 ? -21.61987 41.54341 -18.14646 1.000 28.47992 310 VAL A CA 1
ATOM 2243 C C . VAL A 1 318 ? -22.90150 41.76913 -18.94024 1.000 30.82993 310 VAL A C 1
ATOM 2244 O O . VAL A 1 318 ? -23.47598 42.86656 -18.92568 1.000 34.53744 310 VAL A O 1
ATOM 2248 N N . ASN A 1 319 ? -23.39819 40.72732 -19.60446 1.000 27.48351 311 ASN A N 1
ATOM 2249 C CA . ASN A 1 319 ? -24.62291 40.86543 -20.38408 1.000 34.08292 311 ASN A CA 1
ATOM 2250 C C . ASN A 1 319 ? -25.84419 41.06358 -19.49337 1.000 31.12054 311 ASN A C 1
ATOM 2251 O O . ASN A 1 319 ? -26.76454 41.80338 -19.86162 1.000 32.89167 311 ASN A O 1
ATOM 2256 N N . GLU A 1 320 ? -25.88296 40.40783 -18.32655 1.000 28.30673 312 GLU A N 1
ATOM 2257 C CA . GLU A 1 320 ? -27.02282 40.54653 -17.42387 1.000 28.40784 312 GLU A CA 1
ATOM 2258 C C . GLU A 1 320 ? -26.91794 41.76796 -16.52358 1.000 30.01402 312 GLU A C 1
ATOM 2259 O O . GLU A 1 320 ? -27.89326 42.08768 -15.83080 1.000 30.62648 312 GLU A O 1
ATOM 2265 N N . LYS A 1 321 ? -25.77875 42.46066 -16.53390 1.000 28.09970 313 LYS A N 1
ATOM 2266 C CA . LYS A 1 321 ? -25.55067 43.62808 -15.67849 1.000 27.40980 313 LYS A CA 1
ATOM 2267 C C . LYS A 1 321 ? -25.66380 43.23810 -14.20508 1.000 29.68777 313 LYS A C 1
ATOM 2268 O O . LYS A 1 321 ? -26.32997 43.90146 -13.39873 1.000 32.46418 313 LYS A O 1
ATOM 2274 N N . ILE A 1 322 ? -24.98497 42.14812 -13.85851 1.000 27.58473 314 ILE A N 1
ATOM 2275 C CA . ILE A 1 322 ? -24.97490 41.59803 -12.50779 1.000 26.47826 314 ILE A CA 1
ATOM 2276 C C . ILE A 1 322 ? -23.52244 41.48251 -12.06615 1.000 34.09312 314 ILE A C 1
ATOM 2277 O O . ILE A 1 322 ? -22.68155 40.97980 -12.81757 1.000 38.73283 314 ILE A O 1
ATOM 2282 N N . ASN A 1 323 ? -23.21468 41.97786 -10.86588 1.000 28.81092 315 ASN A N 1
ATOM 2283 C CA . ASN A 1 323 ? -21.82995 42.01564 -10.41275 1.000 32.39370 315 ASN A CA 1
ATOM 2284 C C . ASN A 1 323 ? -21.48249 40.94567 -9.37720 1.000 30.92694 315 ASN A C 1
ATOM 2285 O O . ASN A 1 323 ? -20.29630 40.76412 -9.08106 1.000 37.43379 315 ASN A O 1
ATOM 2290 N N . ARG A 1 324 ? -22.46693 40.24084 -8.82125 1.000 32.07215 316 ARG A N 1
ATOM 2291 C CA . ARG A 1 324 ? -22.22785 39.18659 -7.83837 1.000 28.15303 316 ARG A CA 1
ATOM 2292 C C . ARG A 1 324 ? -22.47552 37.83867 -8.49969 1.000 25.32094 316 ARG A C 1
ATOM 2293 O O . ARG A 1 324 ? -23.57851 37.58327 -8.99543 1.000 26.81826 316 ARG A O 1
ATOM 2301 N N . VAL A 1 325 ? -21.46078 36.97760 -8.50300 1.000 24.52232 317 VAL A N 1
ATOM 2302 C CA . VAL A 1 325 ? -21.51915 35.69254 -9.19655 1.000 22.47814 317 VAL A CA 1
ATOM 2303 C C . VAL A 1 325 ? -21.27884 34.60873 -8.16095 1.000 24.24143 317 VAL A C 1
ATOM 2304 O O . VAL A 1 325 ? -20.16634 34.50569 -7.62862 1.000 26.33008 317 VAL A O 1
ATOM 2308 N N . VAL A 1 326 ? -22.29854 33.80181 -7.86693 1.000 20.24757 318 VAL A N 1
ATOM 2309 C CA . VAL A 1 326 ? -22.14891 32.73010 -6.88343 1.000 20.63872 318 VAL A CA 1
ATOM 2310 C C . VAL A 1 326 ? -22.05419 31.38480 -7.59292 1.000 21.41160 318 VAL A C 1
ATOM 2311 O O . VAL A 1 326 ? -22.85290 31.07577 -8.49177 1.000 21.61569 318 VAL A O 1
ATOM 2315 N N . PHE A 1 327 ? -21.06233 30.59046 -7.19571 1.000 20.03595 319 PHE A N 1
ATOM 2316 C CA . PHE A 1 327 ? -20.77637 29.29916 -7.81036 1.000 21.38392 319 PHE A CA 1
ATOM 2317 C C . PHE A 1 327 ? -21.25226 28.20092 -6.87329 1.000 24.26355 319 PHE A C 1
ATOM 2318 O O . PHE A 1 327 ? -20.89889 28.20657 -5.68411 1.000 26.77097 319 PHE A O 1
ATOM 2326 N N . VAL A 1 328 ? -22.05116 27.26982 -7.39626 1.000 19.79137 320 VAL A N 1
ATOM 2327 C CA . VAL A 1 328 ? -22.58029 26.14437 -6.62363 1.000 20.13395 320 VAL A CA 1
ATOM 2328 C C . VAL A 1 328 ? -22.34924 24.85733 -7.41554 1.000 24.80799 320 VAL A C 1
ATOM 2329 O O . VAL A 1 328 ? -21.78886 24.87422 -8.50864 1.000 20.75404 320 VAL A O 1
ATOM 2333 N N . GLY A 1 329 ? -22.77267 23.73366 -6.84400 1.000 22.75421 321 GLY A N 1
ATOM 2334 C CA . GLY A 1 329 ? -22.62909 22.44029 -7.48307 1.000 20.73359 321 GLY A CA 1
ATOM 2335 C C . GLY A 1 329 ? -21.41855 21.67190 -6.95949 1.000 26.59201 321 GLY A C 1
ATOM 2336 O O . GLY A 1 329 ? -20.48467 22.23001 -6.37154 1.000 33.23948 321 GLY A O 1
ATOM 2337 N N . ASN A 1 330 ? -21.42234 20.36481 -7.17195 1.000 18.85907 322 ASN A N 1
ATOM 2338 C CA . ASN A 1 330 ? -20.40455 19.57634 -6.49387 1.000 19.05152 322 ASN A CA 1
ATOM 2339 C C . ASN A 1 330 ? -19.06448 19.51156 -7.21815 1.000 20.62724 322 ASN A C 1
ATOM 2340 O O . ASN A 1 330 ? -18.13366 18.90595 -6.67593 1.000 22.71692 322 ASN A O 1
ATOM 2345 N N . PHE A 1 331 ? -18.91164 20.14248 -8.39021 1.000 19.98413 323 PHE A N 1
ATOM 2346 C CA . PHE A 1 331 ? -17.56394 20.27128 -8.93939 1.000 19.15557 323 PHE A CA 1
ATOM 2347 C C . PHE A 1 331 ? -16.62818 20.93525 -7.93796 1.000 21.56697 323 PHE A C 1
ATOM 2348 O O . PHE A 1 331 ? -15.42272 20.64874 -7.92431 1.000 20.87478 323 PHE A O 1
ATOM 2356 N N . LEU A 1 332 ? -17.15253 21.81724 -7.09009 1.000 21.83582 324 LEU A N 1
ATOM 2357 C CA . LEU A 1 332 ? -16.28884 22.54988 -6.16681 1.000 21.04900 324 LEU A CA 1
ATOM 2358 C C . LEU A 1 332 ? -16.18341 21.90463 -4.78144 1.000 20.71781 324 LEU A C 1
ATOM 2359 O O . LEU A 1 332 ? -15.45794 22.42716 -3.92562 1.000 23.87154 324 LEU A O 1
ATOM 2364 N N . ARG A 1 333 ? -16.86500 20.78726 -4.53642 1.000 21.96752 325 ARG A N 1
ATOM 2365 C CA . ARG A 1 333 ? -16.70753 20.10717 -3.25031 1.000 22.48201 325 ARG A CA 1
ATOM 2366 C C . ARG A 1 333 ? -15.26331 19.64777 -3.07761 1.000 22.36709 325 ARG A C 1
ATOM 2367 O O . ARG A 1 333 ? -14.65740 19.10775 -4.00675 1.000 23.30504 325 ARG A O 1
ATOM 2375 N N . VAL A 1 334 ? -14.71837 19.86017 -1.87002 1.000 24.29436 326 VAL A N 1
ATOM 2376 C CA . VAL A 1 334 ? -13.32589 19.59944 -1.49529 1.000 24.16550 326 VAL A CA 1
ATOM 2377 C C . VAL A 1 334 ? -12.34755 20.01982 -2.59534 1.000 26.96221 326 VAL A C 1
ATOM 2378 O O . VAL A 1 334 ? -11.29390 19.39723 -2.78712 1.000 26.35352 326 VAL A O 1
ATOM 2382 N N . ASN A 1 335 ? -12.65255 21.12766 -3.28595 1.000 24.36258 327 ASN A N 1
ATOM 2383 C CA . ASN A 1 335 ? -11.89017 21.56183 -4.46128 1.000 25.27982 327 ASN A CA 1
ATOM 2384 C C . ASN A 1 335 ? -11.48127 23.02980 -4.27538 1.000 25.40651 327 ASN A C 1
ATOM 2385 O O . ASN A 1 335 ? -11.97395 23.92728 -4.96399 1.000 24.49168 327 ASN A O 1
ATOM 2390 N N . THR A 1 336 ? -10.56866 23.27317 -3.32803 1.000 30.57330 328 THR A N 1
ATOM 2391 C CA A THR A 1 336 ? -10.11867 24.64192 -3.09924 0.584 31.15007 328 THR A CA 1
ATOM 2392 C CA B THR A 1 336 ? -10.08517 24.63050 -3.08737 0.416 31.43454 328 THR A CA 1
ATOM 2393 C C . THR A 1 336 ? -9.32746 25.18123 -4.28891 1.000 28.67718 328 THR A C 1
ATOM 2394 O O . THR A 1 336 ? -9.35842 26.39066 -4.54818 1.000 29.58438 328 THR A O 1
ATOM 2401 N N . LEU A 1 337 ? -8.64350 24.31008 -5.03853 1.000 27.39921 329 LEU A N 1
ATOM 2402 C CA . LEU A 1 337 ? -7.88314 24.76275 -6.19745 1.000 26.46733 329 LEU A CA 1
ATOM 2403 C C . LEU A 1 337 ? -8.78263 25.49636 -7.17980 1.000 26.26770 329 LEU A C 1
ATOM 2404 O O . LEU A 1 337 ? -8.47395 26.61351 -7.61026 1.000 30.05290 329 LEU A O 1
ATOM 2409 N N . SER A 1 338 ? -9.91474 24.87794 -7.54474 1.000 23.87037 330 SER A N 1
ATOM 2410 C CA . SER A 1 338 ? -10.82013 25.51403 -8.48907 1.000 22.74690 330 SER A CA 1
ATOM 2411 C C . SER A 1 338 ? -11.48272 26.74601 -7.89010 1.000 19.04475 330 SER A C 1
ATOM 2412 O O . SER A 1 338 ? -11.70255 27.73533 -8.59948 1.000 21.61358 330 SER A O 1
ATOM 2415 N N . MET A 1 339 ? -11.81815 26.70843 -6.59336 1.000 22.00553 331 MET A N 1
ATOM 2416 C CA . MET A 1 339 ? -12.42925 27.88320 -5.97230 1.000 22.71823 331 MET A CA 1
ATOM 2417 C C . MET A 1 339 ? -11.47359 29.06715 -6.00488 1.000 21.41871 331 MET A C 1
ATOM 2418 O O . MET A 1 339 ? -11.86004 30.18261 -6.37313 1.000 24.25419 331 MET A O 1
ATOM 2423 N N . LYS A 1 340 ? -10.21703 28.84385 -5.62626 1.000 24.40677 332 LYS A N 1
ATOM 2424 C CA . LYS A 1 340 ? -9.26294 29.94764 -5.63227 1.000 25.64424 332 LYS A CA 1
ATOM 2425 C C . LYS A 1 340 ? -8.94980 30.40902 -7.04692 1.000 26.91086 332 LYS A C 1
ATOM 2426 O O . LYS A 1 340 ? -8.74780 31.60862 -7.26625 1.000 27.39008 332 LYS A O 1
ATOM 2432 N N . LEU A 1 341 ? -8.92544 29.48756 -8.01163 1.000 24.39323 333 LEU A N 1
ATOM 2433 C CA . LEU A 1 341 ? -8.70426 29.88860 -9.39445 1.000 23.20082 333 LEU A CA 1
ATOM 2434 C C . LEU A 1 341 ? -9.84946 30.75883 -9.88794 1.000 23.18077 333 LEU A C 1
ATOM 2435 O O . LEU A 1 341 ? -9.62411 31.79290 -10.52139 1.000 25.31240 333 LEU A O 1
ATOM 2440 N N . LEU A 1 342 ? -11.08981 30.37638 -9.57244 1.000 21.92408 334 LEU A N 1
ATOM 2441 C CA . LEU A 1 342 ? -12.23745 31.20379 -9.93612 1.000 21.35335 334 LEU A CA 1
ATOM 2442 C C . LEU A 1 342 ? -12.18241 32.56490 -9.26195 1.000 23.05700 334 LEU A C 1
ATOM 2443 O O . LEU A 1 342 ? -12.45819 33.59738 -9.88635 1.000 25.13343 334 LEU A O 1
ATOM 2448 N N . ALA A 1 343 ? -11.87835 32.58452 -7.96329 1.000 22.40791 335 ALA A N 1
ATOM 2449 C CA . ALA A 1 343 ? -11.80735 33.85117 -7.25054 1.000 25.10394 335 ALA A CA 1
ATOM 2450 C C . ALA A 1 343 ? -10.77789 34.77330 -7.88537 1.000 26.91177 335 ALA A C 1
ATOM 2451 O O . ALA A 1 343 ? -11.03128 35.96814 -8.09135 1.000 27.51913 335 ALA A O 1
ATOM 2453 N N . TYR A 1 344 ? -9.60005 34.23147 -8.18262 1.000 25.08530 336 TYR A N 1
ATOM 2454 C CA . TYR A 1 344 ? -8.53937 35.04706 -8.76048 1.000 27.68687 336 TYR A CA 1
ATOM 2455 C C . TYR A 1 344 ? -8.89384 35.47893 -10.17455 1.000 26.59201 336 TYR A C 1
ATOM 2456 O O . TYR A 1 344 ? -8.77334 36.66350 -10.52287 1.000 28.23165 336 TYR A O 1
ATOM 2465 N N . ALA A 1 345 ? -9.32467 34.51961 -10.99735 1.000 24.69304 337 ALA A N 1
ATOM 2466 C CA . ALA A 1 345 ? -9.54026 34.78428 -12.41547 1.000 24.66650 337 ALA A CA 1
ATOM 2467 C C . ALA A 1 345 ? -10.69754 35.74759 -12.61922 1.000 24.18067 337 ALA A C 1
ATOM 2468 O O . ALA A 1 345 ? -10.62297 36.64509 -13.47071 1.000 26.80554 337 ALA A O 1
ATOM 2470 N N . LEU A 1 346 ? -11.78939 35.57076 -11.87077 1.000 23.77626 338 LEU A N 1
ATOM 2471 C CA . LEU A 1 346 ? -12.92939 36.45760 -12.06405 1.000 23.90018 338 LEU A CA 1
ATOM 2472 C C . LEU A 1 346 ? -12.56542 37.88473 -11.69529 1.000 28.70553 338 LEU A C 1
ATOM 2473 O O . LEU A 1 346 ? -12.90661 38.83165 -12.41590 1.000 29.97834 338 LEU A O 1
ATOM 2478 N N . ASP A 1 347 ? -11.86329 38.05890 -10.57225 1.000 25.27379 339 ASP A N 1
ATOM 2479 C CA . ASP A 1 347 ? -11.38969 39.37924 -10.18047 1.000 29.77181 339 ASP A CA 1
ATOM 2480 C C . ASP A 1 347 ? -10.40332 39.94691 -11.20284 1.000 32.72213 339 ASP A C 1
ATOM 2481 O O . ASP A 1 347 ? -10.52931 41.10342 -11.62240 1.000 33.88594 339 ASP A O 1
ATOM 2486 N N . TYR A 1 348 ? -9.41685 39.14577 -11.62002 1.000 28.93846 340 TYR A N 1
ATOM 2487 C CA . TYR A 1 348 ? -8.37516 39.65999 -12.51295 1.000 31.04298 340 TYR A CA 1
ATOM 2488 C C . TYR A 1 348 ? -8.94350 40.05501 -13.87162 1.000 29.79401 340 TYR A C 1
ATOM 2489 O O . TYR A 1 348 ? -8.69593 41.17146 -14.35880 1.000 30.55651 340 TYR A O 1
ATOM 2498 N N . TRP A 1 349 ? -9.67802 39.14528 -14.51665 1.000 29.59978 341 TRP A N 1
ATOM 2499 C CA . TRP A 1 349 ? -10.11276 39.41614 -15.88237 1.000 31.87340 341 TRP A CA 1
ATOM 2500 C C . TRP A 1 349 ? -11.27257 40.39866 -15.94473 1.000 33.83420 341 TRP A C 1
ATOM 2501 O O . TRP A 1 349 ? -11.50688 40.98945 -17.00492 1.000 34.68102 341 TRP A O 1
ATOM 2512 N N . SER A 1 350 ? -11.98425 40.61692 -14.83947 1.000 32.60050 342 SER A N 1
ATOM 2513 C CA . SER A 1 350 ? -13.00042 41.65848 -14.79696 1.000 32.64281 342 SER A CA 1
ATOM 2514 C C . SER A 1 350 ? -12.45464 42.98877 -14.29331 1.000 38.24707 342 SER A C 1
ATOM 2515 O O . SER A 1 350 ? -13.22879 43.93779 -14.11744 1.000 38.09180 342 SER A O 1
ATOM 2518 N N . LYS A 1 351 ? -11.14263 43.07869 -14.06160 1.000 36.02695 343 LYS A N 1
ATOM 2519 C CA . LYS A 1 351 ? -10.52516 44.27798 -13.50365 1.000 37.36622 343 LYS A CA 1
ATOM 2520 C C . LYS A 1 351 ? -11.24031 44.70977 -12.22502 1.000 40.17123 343 LYS A C 1
ATOM 2521 O O . LYS A 1 351 ? -11.47950 45.89381 -11.98397 1.000 42.25675 343 LYS A O 1
ATOM 2527 N N . GLY A 1 352 ? -11.60105 43.72471 -11.40243 1.000 42.17409 344 GLY A N 1
ATOM 2528 C CA . GLY A 1 352 ? -12.19953 43.97794 -10.10665 1.000 38.66481 344 GLY A CA 1
ATOM 2529 C C . GLY A 1 352 ? -13.67135 44.32357 -10.10897 1.000 39.77962 344 GLY A C 1
ATOM 2530 O O . GLY A 1 352 ? -14.20086 44.69114 -9.05502 1.000 41.64278 344 GLY A O 1
ATOM 2531 N N . GLN A 1 353 ? -14.35378 44.21084 -11.24649 1.000 35.76353 345 GLN A N 1
ATOM 2532 C CA . GLN A 1 353 ? -15.76723 44.55387 -11.33565 1.000 36.33788 345 GLN A CA 1
ATOM 2533 C C . GLN A 1 353 ? -16.69648 43.43323 -10.89126 1.000 36.08503 345 GLN A C 1
ATOM 2534 O O . GLN A 1 353 ? -17.83497 43.71299 -10.50396 1.000 36.85618 345 GLN A O 1
ATOM 2540 N N . LEU A 1 354 ? -16.25432 42.18261 -10.95641 1.000 30.34345 346 LEU A N 1
ATOM 2541 C CA . LEU A 1 354 ? -17.05109 41.03804 -10.54390 1.000 32.62159 346 LEU A CA 1
ATOM 2542 C C . LEU A 1 354 ? -16.42766 40.39478 -9.31645 1.000 34.04321 346 LEU A C 1
ATOM 2543 O O . LEU A 1 354 ? -15.20829 40.43133 -9.13018 1.000 34.73228 346 LEU A O 1
ATOM 2548 N N . LYS A 1 355 ? -17.27921 39.78587 -8.49262 1.000 32.35798 347 LYS A N 1
ATOM 2549 C CA . LYS A 1 355 ? -16.86630 39.13182 -7.25706 1.000 33.83481 347 LYS A CA 1
ATOM 2550 C C . LYS A 1 355 ? -17.33384 37.68590 -7.28424 1.000 28.00719 347 LYS A C 1
ATOM 2551 O O . LYS A 1 355 ? -18.51943 37.43040 -7.51945 1.000 31.50587 347 LYS A O 1
ATOM 2557 N N . ALA A 1 356 ? -16.40062 36.74563 -7.08561 1.000 24.99699 348 ALA A N 1
ATOM 2558 C CA . ALA A 1 356 ? -16.75219 35.33168 -6.96506 1.000 23.57932 348 ALA A CA 1
ATOM 2559 C C . ALA A 1 356 ? -17.20069 35.01622 -5.54521 1.000 22.60925 348 ALA A C 1
ATOM 2560 O O . ALA A 1 356 ? -16.47479 35.28381 -4.58204 1.000 27.39870 348 ALA A O 1
ATOM 2562 N N . LEU A 1 357 ? -18.38604 34.44173 -5.43518 1.000 22.21328 349 LEU A N 1
ATOM 2563 C CA . LEU A 1 357 ? -18.97227 34.03634 -4.16701 1.000 21.23936 349 LEU A CA 1
ATOM 2564 C C . LEU A 1 357 ? -19.19130 32.52742 -4.14466 1.000 20.73388 349 LEU A C 1
ATOM 2565 O O . LEU A 1 357 ? -19.44536 31.89733 -5.17106 1.000 22.50323 349 LEU A O 1
ATOM 2570 N N . PHE A 1 358 ? -19.12668 31.96562 -2.93985 1.000 20.09542 350 PHE A N 1
ATOM 2571 C CA . PHE A 1 358 ? -19.23997 30.53213 -2.73498 1.000 22.25773 350 PHE A CA 1
ATOM 2572 C C . PHE A 1 358 ? -20.16746 30.28047 -1.55651 1.000 21.49328 350 PHE A C 1
ATOM 2573 O O . PHE A 1 358 ? -20.39354 31.16285 -0.73454 1.000 24.16943 350 PHE A O 1
ATOM 2581 N N . LEU A 1 359 ? -20.75870 29.08779 -1.51304 1.000 21.43461 351 LEU A N 1
ATOM 2582 C CA . LEU A 1 359 ? -21.72610 28.77073 -0.46109 1.000 20.61271 351 LEU A CA 1
ATOM 2583 C C . LEU A 1 359 ? -21.35412 27.44956 0.19826 1.000 23.40278 351 LEU A C 1
ATOM 2584 O O . LEU A 1 359 ? -20.93346 26.50808 -0.47748 1.000 24.74321 351 LEU A O 1
ATOM 2589 N N . GLU A 1 360 ? -21.54373 27.36460 1.51621 1.000 22.85940 352 GLU A N 1
ATOM 2590 C CA . GLU A 1 360 ? -21.09680 26.16829 2.22881 1.000 23.89759 352 GLU A CA 1
ATOM 2591 C C . GLU A 1 360 ? -21.88183 24.92483 1.82324 1.000 28.10843 352 GLU A C 1
ATOM 2592 O O . GLU A 1 360 ? -21.32372 23.82502 1.81577 1.000 31.23085 352 GLU A O 1
ATOM 2598 N N . HIS A 1 361 ? -23.16361 25.06929 1.49342 1.000 22.53655 353 HIS A N 1
ATOM 2599 C CA . HIS A 1 361 ? -24.01802 23.93837 1.14406 1.000 20.76916 353 HIS A CA 1
ATOM 2600 C C . HIS A 1 361 ? -24.19432 23.80524 -0.36090 1.000 28.76656 353 HIS A C 1
ATOM 2601 O O . HIS A 1 361 ? -25.27718 23.42385 -0.82862 1.000 30.67312 353 HIS A O 1
ATOM 2608 N N . GLU A 1 362 ? -23.13461 24.09879 -1.12425 1.000 27.99853 354 GLU A N 1
ATOM 2609 C CA . GLU A 1 362 ? -23.25182 24.35130 -2.56462 1.000 41.84740 354 GLU A CA 1
ATOM 2610 C C . GLU A 1 362 ? -23.83839 23.19203 -3.37066 1.000 33.25219 354 GLU A C 1
ATOM 2611 O O . GLU A 1 362 ? -24.43962 23.43764 -4.42311 1.000 34.88849 354 GLU A O 1
ATOM 2617 N N . GLY A 1 363 ? -23.70014 21.94272 -2.92081 1.000 27.66581 355 GLY A N 1
ATOM 2618 C CA . GLY A 1 363 ? -24.25509 20.86881 -3.72639 1.000 23.13115 355 GLY A CA 1
ATOM 2619 C C . GLY A 1 363 ? -25.70512 20.50256 -3.44888 1.000 21.69532 355 GLY A C 1
ATOM 2620 O O . GLY A 1 363 ? -26.30764 19.73160 -4.20705 1.000 22.43865 355 GLY A O 1
ATOM 2621 N N . TYR A 1 364 ? -26.28806 21.04724 -2.38013 1.000 21.90311 356 TYR A N 1
ATOM 2622 C CA . TYR A 1 364 ? -27.52509 20.52290 -1.81872 1.000 18.42508 356 TYR A CA 1
ATOM 2623 C C . TYR A 1 364 ? -28.72920 21.43693 -1.99543 1.000 19.49913 356 TYR A C 1
ATOM 2624 O O . TYR A 1 364 ? -29.80826 21.12309 -1.47731 1.000 22.21121 356 TYR A O 1
ATOM 2633 N N . PHE A 1 365 ? -28.60142 22.55022 -2.72979 1.000 20.72055 357 PHE A N 1
ATOM 2634 C CA . PHE A 1 365 ? -29.70369 23.50389 -2.70544 1.000 21.27449 357 PHE A CA 1
ATOM 2635 C C . PHE A 1 365 ? -30.94590 22.95776 -3.39204 1.000 21.14990 357 PHE A C 1
ATOM 2636 O O . PHE A 1 365 ? -32.06181 23.23727 -2.94430 1.000 22.03498 357 PHE A O 1
ATOM 2644 N N . GLY A 1 366 ? -30.78408 22.18173 -4.47402 1.000 20.32805 358 GLY A N 1
ATOM 2645 C CA . GLY A 1 366 ? -31.95598 21.60054 -5.10912 1.000 20.21747 358 GLY A CA 1
ATOM 2646 C C . GLY A 1 366 ? -32.69034 20.64106 -4.19300 1.000 20.27002 358 GLY A C 1
ATOM 2647 O O . GLY A 1 366 ? -33.92422 20.62657 -4.14950 1.000 22.01438 358 GLY A O 1
ATOM 2648 N N . ALA A 1 367 ? -31.93916 19.83360 -3.44546 1.000 19.63842 359 ALA A N 1
ATOM 2649 C CA . ALA A 1 367 ? -32.56207 18.90814 -2.50314 1.000 19.83695 359 ALA A CA 1
ATOM 2650 C C . ALA A 1 367 ? -33.33262 19.64814 -1.41374 1.000 21.56955 359 ALA A C 1
ATOM 2651 O O . ALA A 1 367 ? -34.42030 19.21366 -1.02518 1.000 22.58083 359 ALA A O 1
ATOM 2653 N N . VAL A 1 368 ? -32.78548 20.75892 -0.90541 1.000 20.38913 360 VAL A N 1
ATOM 2654 C CA . VAL A 1 368 ? -33.49345 21.55732 0.09462 1.000 21.10478 360 VAL A CA 1
ATOM 2655 C C . VAL A 1 368 ? -34.73693 22.19621 -0.51086 1.000 21.58599 360 VAL A C 1
ATOM 2656 O O . VAL A 1 368 ? -35.81652 22.17748 0.09002 1.000 23.34447 360 VAL A O 1
ATOM 2660 N N . GLY A 1 369 ? -34.59977 22.77091 -1.71080 1.000 22.17327 361 GLY A N 1
ATOM 2661 C CA . GLY A 1 369 ? -35.75760 23.36113 -2.37039 1.000 24.90599 361 GLY A CA 1
ATOM 2662 C C . GLY A 1 369 ? -36.88132 22.36525 -2.59241 1.000 22.12538 361 GLY A C 1
ATOM 2663 O O . GLY A 1 369 ? -38.06232 22.69731 -2.43309 1.000 26.83070 361 GLY A O 1
ATOM 2664 N N . ALA A 1 370 ? -36.52706 21.12728 -2.94597 1.000 22.38066 362 ALA A N 1
ATOM 2665 C CA . ALA A 1 370 ? -37.53673 20.08124 -3.08986 1.000 21.86942 362 ALA A CA 1
ATOM 2666 C C . ALA A 1 370 ? -38.25078 19.82822 -1.77194 1.000 23.10466 362 ALA A C 1
ATOM 2667 O O . ALA A 1 370 ? -39.48133 19.74683 -1.72836 1.000 25.80860 362 ALA A O 1
ATOM 2669 N N . LEU A 1 371 ? -37.48450 19.67991 -0.69081 1.000 22.34077 363 LEU A N 1
ATOM 2670 C CA . LEU A 1 371 ? -38.07990 19.48719 0.62984 1.000 22.26934 363 LEU A CA 1
ATOM 2671 C C . LEU A 1 371 ? -39.03541 20.62485 0.97056 1.000 22.74972 363 LEU A C 1
ATOM 2672 O O . LEU A 1 371 ? -40.12808 20.39539 1.50769 1.000 27.05896 363 LEU A O 1
ATOM 2677 N N . LEU A 1 372 ? -38.65999 21.85339 0.62031 1.000 24.72728 364 LEU A N 1
ATOM 2678 C CA . LEU A 1 372 ? -39.49924 23.00077 0.92732 1.000 24.70530 364 LEU A CA 1
ATOM 2679 C C . LEU A 1 372 ? -40.81105 22.98324 0.15136 1.000 29.10277 364 LEU A C 1
ATOM 2680 O O . LEU A 1 372 ? -41.74066 23.69822 0.53132 1.000 30.63819 364 LEU A O 1
ATOM 2685 N N . GLY A 1 373 ? -40.91817 22.17382 -0.90573 1.000 27.22442 365 GLY A N 1
ATOM 2686 C CA . GLY A 1 373 ? -42.18423 22.04411 -1.61789 1.000 30.70997 365 GLY A CA 1
ATOM 2687 C C . GLY A 1 373 ? -43.19981 21.13176 -0.96495 1.000 35.78226 365 GLY A C 1
ATOM 2688 O O . GLY A 1 373 ? -44.34865 21.06850 -1.41764 1.000 36.95821 365 GLY A O 1
ATOM 2689 N N . LEU A 1 374 ? -42.80989 20.43717 0.10109 1.000 29.07159 366 LEU A N 1
ATOM 2690 C CA . LEU A 1 374 ? -43.70287 19.49216 0.76397 1.000 31.61479 366 LEU A CA 1
ATOM 2691 C C . LEU A 1 374 ? -45.06056 20.07499 1.14811 1.000 34.72783 366 LEU A C 1
ATOM 2692 O O . LEU A 1 374 ? -46.07199 19.38523 0.92825 1.000 37.32880 366 LEU A O 1
ATOM 2697 N N . PRO A 1 375 ? -45.17184 21.29440 1.69491 1.000 33.95175 367 PRO A N 1
ATOM 2698 C CA . PRO A 1 375 ? -46.50436 21.79891 2.08459 1.000 44.00340 367 PRO A CA 1
ATOM 2699 C C . PRO A 1 375 ? -47.48464 21.93201 0.93407 1.000 50.41315 367 PRO A C 1
ATOM 2700 O O . PRO A 1 375 ? -48.69951 21.95057 1.17869 1.000 49.59690 367 PRO A O 1
ATOM 2704 N N . ASN A 1 376 ? -47.00745 22.04213 -0.30717 1.000 52.14189 368 ASN A N 1
ATOM 2705 C CA . ASN A 1 376 ? -47.90774 22.17492 -1.44770 1.000 63.53466 368 ASN A CA 1
ATOM 2706 C C . ASN A 1 376 ? -48.63858 20.88221 -1.78118 1.000 66.37227 368 ASN A C 1
ATOM 2707 O O . ASN A 1 376 ? -49.43343 20.87155 -2.72781 1.000 70.43802 368 ASN A O 1
ATOM 2712 N N . PHE A 1 377 ? -48.39701 19.80514 -1.04077 1.000 58.10531 369 PHE A N 1
ATOM 2713 C CA . PHE A 1 377 ? -49.00882 18.52083 -1.34074 1.000 55.17797 369 PHE A CA 1
ATOM 2714 C C . PHE A 1 377 ? -49.63958 17.90672 -0.09210 1.000 62.42540 369 PHE A C 1
ATOM 2715 O O . PHE A 1 377 ? -49.51577 16.70512 0.15078 1.000 65.12746 369 PHE A O 1
#

Organism: Homo sapiens (NCBI:txid9606)

GO terms:
  GO:0005737 cytoplasm (C, EXP)
  GO:0015937 coenzyme A biosynthetic process (P, IDA)
  GO:0005634 nucleus (C, IPI)
  GO:0004594 pantothenate kinase activity (F, IDA)
  GO:0005524 ATP binding (F, IDA)
  GO:0005829 cytosol (C, IDA)
  GO:0042803 protein homodimerization activity (F, IDA)
  GO:0016310 phosphorylation (P, IDA)
  GO:0019842 vitamin binding (F, IDA)
  GO:1905502 acetyl-CoA binding (F, IDA)
  GO:0004594 pantothenate kinase activity (F, IMP)
  GO:0015937 coenzyme A biosynthetic process (P, IMP)
  GO:0016310 phosphorylation (P, IMP)

Sequence (352 aa):
SPWFGMDIGGTLVKLSYFEPIDITAEEEQEEVESLKSIRKYLTSNVAYGSTGIRDVHLELKDLTLFGRRGNLHFIRFPTQDLPTFIQMGRDTVLCATGGGAYKFEKDFRTIGNLHLHKLDELDDCLVKGLLYIDSVSFNGQAECYYFANASEPERCQKMPFNLDDPYPLLVVNIGSGVSILAVHSKDNYKRVTGTSSLGGGTFLGLCSLLTGCESFEEALEMASKGDSTQADKLVRDIYGGDYERFGLPGWAVASSFGNMIYKEKRESVSKEDLARATLVTITNNIGSVARMCAVNEKINRVVFVGNFLRVNTTLSMKLLAYALDYWSKGQLKALFLEHEGYFGAVGALLGLPNF

Nearest PDB structures (foldseek):
  6b3v-assembly1_A  TM=1.002E+00  e=3.671E-75  Homo sapiens
  6x4k-assembly1_A-2  TM=1.002E+00  e=1.242E-74  Homo sapiens
  5kq8-assembly1_A-2  TM=1.000E+00  e=3.890E-72  Homo sapiens
  5kpz-assembly1_A-2  TM=1.000E+00  e=7.807E-72  Homo sapiens
  3sms-assembly1_A-2  TM=9.986E-01  e=5.728E-70  Homo sapiens

B-factor: mean 35.06, std 13.5, range [16.58, 95.45]

Solvent-accessible surface area: 17002 Å² total; per-residue (Å²): 80,26,62,32,0,1,18,0,16,76,69,43,0,22,7,0,5,2,30,28,69,39,58,72,66,81,74,85,87,88,30,98,85,76,46,99,68,70,34,132,79,17,45,76,52,86,64,22,70,121,63,7,73,23,10,70,133,14,13,4,133,86,17,89,9,74,73,61,107,0,20,1,6,0,5,27,18,36,15,168,45,1,75,77,51,9,96,111,46,126,128,78,38,12,0,0,0,6,46,5,0,138,162,40,40,181,62,0,110,70,28,61,164,23,40,8,52,64,37,77,75,28,66,6,9,5,98,0,5,35,42,0,29,86,50,34,32,79,71,131,46,2,0,16,48,17,14,59,20,63,61,123,139,124,24,101,102,72,89,41,100,6,119,102,15,59,56,2,0,1,0,28,0,30,55,27,6,16,1,3,0,3,73,41,66,93,84,72,107,127,35,56,27,27,99,72,0,11,34,31,0,52,33,67,0,43,150,71,2,49,2,161,46,33,85,69,0,20,100,24,0,71,133,14,62,17,50,91,0,0,36,5,9,115,80,104,120,72,27,87,60,153,192,123,57,58,16,7,106,5,53,52,48,50,48,7,15,25,119,77,133,114,84,114,129,91,27,42,114,57,18,23,0,56,0,0,0,17,32,2,0,47,50,2,4,36,25,0,67,104,12,1,99,118,27,180,4,87,38,0,0,0,0,6,25,7,2,50,99,3,66,59,0,18,88,40,2,6,60,8,2,52,78,93,14,181,48,136,12,77,7,0,0,2,47,0,17,10,4,1,4,0,1,2,0,1,22,2,21,88,107,109

InterPro domains:
  IPR004567 Type II pantothenate kinase [PF03630] (13-364)
  IPR004567 Type II pantothenate kinase [PTHR12280] (10-364)
  IPR004567 Type II pantothenate kinase [TIGR00555] (13-364)
  IPR043129 ATPase, nucleotide binding domain [SSF53067] (11-155)
  IPR043129 ATPase, nucleotide binding domain [SSF53067] (130-366)

Secondary structure (DSSP, 8-state):
--EEEEEE-SSEEEEEEEEES---HHHHHHS-HHHHHHHHHHHH-SEETTTEEE-GGGPEEEEEETTEEEEEEEEEEEGGGHHHHHHHHH--EEEEESHHHHHTHHHHTTSTT-EEEE--HHHHHHHHHHHHHHH-BTTB-SEEEEETTT-TTT-EEEE---SS--SEEEEEESSSEEEEEEEETTEEEEEEEES-SHHHHHHHHHHHH---SHHHHHHHHHH--GGGTSEEHHHHHSS-BGGGTB-TTSEEETTGGGGSHHHHHH--HHHHHHHHHHHHHHHHHHHHHHHHHHHT--EEEEESGGGTT-HHHHHHHHHHHHHHTTTS-EEEEETTTT-HHHHHHHHTGGG-